Protein AF-A0A316V703-F1 (afdb_monomer)

Secondary structure (DSSP, 8-state):
-PPPPPP-----------PPP-----------------------------HHHHHHHHHHHHHHHHHHHHHHHHHHHHHHHHHHTT--PPPPP----EEEEEETTTTEEEEEE-TTGGGGS-TT-HHHHHHHHHHHHHHHHHHHT-TTHHHHHHHHHHHT-S-EEEEEEEE--TTSPPPEEEEEEE-TT--S-EEEEEEHHHHHHHHHTTTSS--SEEEEEGGGSSTTS--EEEEEEE-TTS-EEEEEEE-SSS-EEEEEEETTS-BSS--S----------SEEEEPPTTS-GGGPEEEEEGGGS-TTGGGSEEEEEE-TTS-EEEEEEESSTTS--EEEEEEESSSS--STT-EEEEEE-SSSS--EEEEEETTEEEEEE-TT-TT-EEEEEE--GGG-EE-SSGGG------EEEEE---TT--SS--SS-S---S-SS--EEEEEEE-TT-SEEEEEEE-SSS--EEEEEEE-SS-EEEEEEEE---TT--GGGS------SS-----S------SSSTT-HHHHTTSSGGGTHHHHHHHHHHHHHHHHTTSS-TT--EEE-STHHHHHHHHHHHHSPTTS-SEEE--S-----TTHHHH-TTHHHHHHHH--TTSHHHHHHHHTT---

Structure (mmCIF, N/CA/C/O backbone):
data_AF-A0A316V703-F1
#
_entry.id   AF-A0A316V703-F1
#
loop_
_atom_site.group_PDB
_atom_site.id
_atom_site.type_symbol
_atom_site.label_atom_id
_atom_site.label_alt_id
_atom_site.label_comp_id
_atom_site.label_asym_id
_atom_site.label_entity_id
_atom_site.label_seq_id
_atom_site.pdbx_PDB_ins_code
_atom_site.Cartn_x
_atom_site.Cartn_y
_atom_site.Cartn_z
_atom_site.occupancy
_atom_site.B_iso_or_equiv
_atom_site.auth_seq_id
_atom_site.auth_comp_id
_atom_site.auth_asym_id
_atom_site.auth_atom_id
_atom_site.pdbx_PDB_model_num
ATOM 1 N N . MET A 1 1 ? -5.553 -34.469 -16.790 1.00 21.80 1 MET A N 1
ATOM 2 C CA . MET A 1 1 ? -6.621 -34.151 -17.762 1.00 21.80 1 MET A CA 1
ATOM 3 C C . MET A 1 1 ? -7.388 -32.957 -17.215 1.00 21.80 1 MET A C 1
ATOM 5 O O . MET A 1 1 ? -7.833 -33.073 -16.081 1.00 21.80 1 MET A O 1
ATOM 9 N N . PRO A 1 2 ? -7.465 -31.803 -17.898 1.00 28.14 2 PRO A N 1
ATOM 10 C CA . PRO A 1 2 ? -8.248 -30.677 -17.404 1.00 28.14 2 PRO A CA 1
ATOM 11 C C . PRO A 1 2 ? -9.664 -30.718 -17.997 1.00 28.14 2 PRO A C 1
ATOM 13 O O . PRO A 1 2 ? -9.834 -30.703 -19.216 1.00 28.14 2 PRO A O 1
ATOM 16 N N . GLU A 1 3 ? -10.670 -30.788 -17.127 1.00 24.16 3 GLU A N 1
ATOM 17 C CA . GLU A 1 3 ? -12.083 -30.670 -17.489 1.00 24.16 3 GLU A CA 1
ATOM 18 C C . GLU A 1 3 ? -12.432 -29.216 -17.837 1.00 24.16 3 GLU A C 1
ATOM 20 O O . GLU A 1 3 ? -12.157 -28.284 -17.078 1.00 24.16 3 GLU A O 1
ATOM 25 N N . ARG A 1 4 ? -13.042 -29.038 -19.014 1.00 23.28 4 ARG A N 1
ATOM 26 C CA . ARG A 1 4 ? -13.714 -27.808 -19.445 1.00 23.28 4 ARG A CA 1
ATOM 27 C C . ARG A 1 4 ? -14.984 -27.622 -18.615 1.00 23.28 4 ARG A C 1
ATOM 29 O O . ARG A 1 4 ? -15.840 -28.501 -18.630 1.00 23.28 4 ARG A O 1
ATOM 36 N N . ILE A 1 5 ? -15.143 -26.468 -17.973 1.00 27.50 5 ILE A N 1
ATOM 37 C CA . ILE A 1 5 ? -16.440 -26.031 -17.444 1.00 27.50 5 ILE A CA 1
ATOM 38 C C . ILE A 1 5 ? -17.064 -25.103 -18.487 1.00 27.50 5 ILE A C 1
ATOM 40 O O . ILE A 1 5 ? -16.419 -24.163 -18.947 1.00 27.50 5 ILE A O 1
ATOM 44 N N . GLY A 1 6 ? -18.265 -25.482 -18.921 1.00 25.12 6 GLY A N 1
ATOM 45 C CA . GLY A 1 6 ? -18.910 -25.038 -20.148 1.00 25.12 6 GLY A CA 1
ATOM 46 C C . GLY A 1 6 ? -19.621 -23.691 -20.088 1.00 25.12 6 GLY A C 1
ATOM 47 O O . GLY A 1 6 ? -19.970 -23.169 -19.030 1.00 25.12 6 GLY A O 1
ATOM 48 N N . ASP A 1 7 ? -19.847 -23.193 -21.298 1.00 25.84 7 ASP A N 1
ATOM 49 C CA . ASP A 1 7 ? -20.647 -22.033 -21.652 1.00 25.84 7 ASP A CA 1
ATOM 50 C C . ASP A 1 7 ? -22.124 -22.206 -21.275 1.00 25.84 7 ASP A C 1
ATOM 52 O O . ASP A 1 7 ? -22.798 -23.110 -21.768 1.00 25.84 7 ASP A O 1
ATOM 56 N N . THR A 1 8 ? -22.661 -21.258 -20.511 1.00 24.05 8 THR A N 1
ATOM 57 C CA . THR A 1 8 ? -24.081 -20.886 -20.576 1.00 24.05 8 THR A CA 1
ATOM 58 C C . THR A 1 8 ? -24.207 -19.381 -20.355 1.00 24.05 8 THR A C 1
ATOM 60 O O . THR A 1 8 ? -24.240 -18.920 -19.216 1.00 24.05 8 THR A O 1
ATOM 63 N N . TYR A 1 9 ? -24.289 -18.613 -21.443 1.00 24.50 9 TYR A N 1
ATOM 64 C CA . TYR A 1 9 ? -24.911 -17.290 -21.427 1.00 24.50 9 TYR A CA 1
ATOM 65 C C . TYR A 1 9 ? -26.032 -17.259 -22.463 1.00 24.50 9 TYR A C 1
ATOM 67 O O . TYR A 1 9 ? -25.844 -17.576 -23.639 1.00 24.50 9 TYR A O 1
ATOM 75 N N . GLU A 1 10 ? -27.222 -16.931 -21.970 1.00 25.94 10 GLU A N 1
ATOM 76 C CA . GLU A 1 10 ? -28.469 -16.844 -22.713 1.00 25.94 10 GLU A CA 1
ATOM 77 C C . GLU A 1 10 ? -28.397 -15.796 -23.828 1.00 25.94 10 GLU A C 1
ATOM 79 O O . GLU A 1 10 ? -27.945 -14.664 -23.649 1.00 25.94 10 GLU A O 1
ATOM 84 N N . LYS A 1 11 ? -28.910 -16.191 -24.996 1.00 26.56 11 LYS A N 1
ATOM 85 C CA . LYS A 1 11 ? -29.219 -15.310 -26.119 1.00 26.56 11 LYS A CA 1
ATOM 86 C C . LYS A 1 11 ? -30.279 -14.292 -25.693 1.00 26.56 11 LYS A C 1
ATOM 88 O O . LYS A 1 11 ? -31.421 -14.676 -25.476 1.00 26.56 11 LYS A O 1
ATOM 93 N N . ASN A 1 12 ? -29.947 -13.005 -25.737 1.00 27.81 12 ASN A N 1
ATOM 94 C CA . ASN A 1 12 ? -30.940 -11.959 -25.967 1.00 27.81 12 ASN A CA 1
ATOM 95 C C . ASN A 1 12 ? -30.658 -11.286 -27.309 1.00 27.81 12 ASN A C 1
ATOM 97 O O . ASN A 1 12 ? -29.601 -10.701 -27.536 1.00 27.81 12 ASN A O 1
ATOM 101 N N . GLY A 1 13 ? -31.607 -11.457 -28.227 1.00 23.47 13 GLY A N 1
ATOM 102 C CA . GLY A 1 13 ? -31.570 -10.890 -29.563 1.00 23.47 13 GLY A CA 1
ATOM 103 C C . GLY A 1 13 ? -32.011 -9.428 -29.607 1.00 23.47 13 GLY A C 1
ATOM 104 O O . GLY A 1 13 ? -32.779 -8.961 -28.773 1.00 23.47 13 GLY A O 1
ATOM 105 N N . GLY A 1 14 ? -31.586 -8.756 -30.679 1.00 23.62 14 GLY A N 1
ATOM 106 C CA . GLY A 1 14 ? -32.320 -7.636 -31.266 1.00 23.62 14 GLY A CA 1
ATOM 107 C C . GLY A 1 14 ? -31.663 -6.262 -31.149 1.00 23.62 14 GLY A C 1
ATOM 108 O O . GLY A 1 14 ? -32.035 -5.470 -30.297 1.00 23.62 14 GLY A O 1
ATOM 109 N N . ARG A 1 15 ? -30.815 -5.901 -32.118 1.00 25.52 15 ARG A N 1
ATOM 110 C CA . ARG A 1 15 ? -31.188 -5.018 -33.245 1.00 25.52 15 ARG A CA 1
ATOM 111 C C . ARG A 1 15 ? -29.968 -4.755 -34.125 1.00 25.52 15 ARG A C 1
ATOM 113 O O . ARG A 1 15 ? -28.976 -4.174 -33.702 1.00 25.52 15 ARG A O 1
ATOM 120 N N . ASN A 1 16 ? -30.105 -5.158 -35.384 1.00 28.80 16 ASN A N 1
ATOM 121 C CA . ASN A 1 16 ? -29.239 -4.765 -36.484 1.00 28.80 16 ASN A CA 1
ATOM 122 C C . ASN A 1 16 ? -29.208 -3.236 -36.606 1.00 28.80 16 ASN A C 1
ATOM 124 O O . ASN A 1 16 ? -30.213 -2.630 -36.971 1.00 28.80 16 ASN A O 1
ATOM 128 N N . SER A 1 17 ? -28.040 -2.631 -36.404 1.00 26.05 17 SER A N 1
ATOM 129 C CA . SER A 1 17 ? -27.685 -1.407 -37.117 1.00 26.05 17 SER A CA 1
ATOM 130 C C . SER A 1 17 ? -26.433 -1.701 -37.936 1.00 26.05 17 SER A C 1
ATOM 132 O O . SER A 1 17 ? -25.353 -1.955 -37.409 1.00 26.05 17 SER A O 1
ATOM 134 N N . ARG A 1 18 ? -26.607 -1.760 -39.260 1.00 25.52 18 ARG A N 1
ATOM 135 C CA . ARG A 1 18 ? -25.498 -1.760 -40.212 1.00 25.52 18 ARG A CA 1
ATOM 136 C C . ARG A 1 18 ? -24.797 -0.411 -40.064 1.00 25.52 18 ARG A C 1
ATOM 138 O O . ARG A 1 18 ? -25.320 0.589 -40.547 1.00 25.52 18 ARG A O 1
ATOM 145 N N . LYS A 1 19 ? -23.642 -0.368 -39.402 1.00 24.00 19 LYS A N 1
ATOM 146 C CA . LYS A 1 19 ? -22.691 0.735 -39.567 1.00 24.00 19 LYS A CA 1
ATOM 147 C C . LYS A 1 19 ? -21.619 0.278 -40.548 1.00 24.00 19 LYS A C 1
ATOM 149 O O . LYS A 1 19 ? -21.040 -0.794 -40.399 1.00 24.00 19 LYS A O 1
ATOM 154 N N . ALA A 1 20 ? -21.478 1.056 -41.614 1.00 21.56 20 ALA A N 1
ATOM 155 C CA . ALA A 1 20 ? -20.582 0.802 -42.723 1.00 21.56 20 ALA A CA 1
ATOM 156 C C . ALA A 1 20 ? -19.126 0.717 -42.247 1.00 21.56 20 ALA A C 1
ATOM 158 O O . ALA A 1 20 ? -18.667 1.539 -41.456 1.00 21.56 20 ALA A O 1
ATOM 159 N N . PHE A 1 21 ? -18.418 -0.285 -42.759 1.00 20.30 21 PHE A N 1
ATOM 160 C CA . PHE A 1 21 ? -16.972 -0.393 -42.674 1.00 20.30 21 PHE A CA 1
ATOM 161 C C . PHE A 1 21 ? -16.340 0.702 -43.538 1.00 20.30 21 PHE A C 1
ATOM 163 O O . PHE A 1 21 ? -16.505 0.693 -44.755 1.00 20.30 21 PHE A O 1
ATOM 170 N N . CYS A 1 22 ? -15.582 1.599 -42.911 1.00 20.02 22 CYS A N 1
ATOM 171 C CA . CYS A 1 22 ? -14.542 2.373 -43.578 1.00 20.02 22 CYS A CA 1
ATOM 172 C C . CYS A 1 22 ? -13.214 2.045 -42.897 1.00 20.02 22 CYS A C 1
ATOM 174 O O . CYS A 1 22 ? -12.953 2.444 -41.766 1.00 20.02 22 CYS A O 1
ATOM 176 N N . SER A 1 23 ? -12.397 1.261 -43.589 1.00 22.41 23 SER A N 1
ATOM 177 C CA . SER A 1 23 ? -11.011 0.981 -43.245 1.00 22.41 23 SER A CA 1
ATOM 178 C C . SER A 1 23 ? -10.130 2.155 -43.669 1.00 22.41 23 SER A C 1
ATOM 180 O O . SER A 1 23 ? -9.847 2.271 -44.857 1.00 22.41 23 SER A O 1
ATOM 182 N N . VAL A 1 24 ? -9.661 2.983 -42.734 1.00 19.97 24 VAL A N 1
ATOM 183 C CA . VAL A 1 24 ? -8.449 3.802 -42.916 1.00 19.97 24 VAL A CA 1
ATOM 184 C C . VAL A 1 24 ? -7.774 3.972 -41.555 1.00 19.97 24 VAL A C 1
ATOM 186 O O . VAL A 1 24 ? -8.357 4.510 -40.619 1.00 19.97 24 VAL A O 1
ATOM 189 N N . ALA A 1 25 ? -6.545 3.475 -41.444 1.00 22.97 25 ALA A N 1
ATOM 190 C CA . ALA A 1 25 ? -5.636 3.786 -40.352 1.00 22.97 25 ALA A CA 1
ATOM 191 C C . ALA A 1 25 ? -5.215 5.263 -40.430 1.00 22.97 25 ALA A C 1
ATOM 193 O O . ALA A 1 25 ? -4.925 5.722 -41.531 1.00 22.97 25 ALA A O 1
ATOM 194 N N . THR A 1 26 ? -5.162 5.978 -39.297 1.00 20.75 26 THR A N 1
ATOM 195 C CA . THR A 1 26 ? -4.124 6.954 -38.866 1.00 20.75 26 THR A CA 1
ATOM 196 C C . THR A 1 26 ? -4.666 7.854 -37.739 1.00 20.75 26 THR A C 1
ATOM 198 O O . THR A 1 26 ? -5.817 8.277 -37.756 1.00 20.75 26 THR A O 1
ATOM 201 N N . PHE A 1 27 ? -3.800 8.120 -36.757 1.00 20.28 27 PHE A N 1
ATOM 202 C CA . PHE A 1 27 ? -3.871 9.145 -35.708 1.00 20.28 27 PHE A CA 1
ATOM 203 C C . PHE A 1 27 ? -4.398 10.519 -36.179 1.00 20.28 27 PHE A C 1
ATOM 205 O O . PHE A 1 27 ? -3.903 11.029 -37.179 1.00 20.28 27 PHE A O 1
ATOM 212 N N . ALA A 1 28 ? -5.259 11.174 -35.383 1.00 20.50 28 ALA A N 1
ATOM 213 C CA . ALA A 1 28 ? -5.086 12.568 -34.927 1.00 20.50 28 ALA A CA 1
ATOM 214 C C . ALA A 1 28 ? -6.257 13.052 -34.044 1.00 20.50 28 ALA A C 1
ATOM 216 O O . ALA A 1 28 ? -7.428 12.900 -34.383 1.00 20.50 28 ALA A O 1
ATOM 217 N N . TYR A 1 29 ? -5.881 13.685 -32.931 1.00 20.64 29 TYR A N 1
ATOM 218 C CA . TYR A 1 29 ? -6.671 14.575 -32.077 1.00 20.64 29 TYR A CA 1
ATOM 219 C C . TYR A 1 29 ? -7.309 15.732 -32.872 1.00 20.64 29 TYR A C 1
ATOM 221 O O . TYR A 1 29 ? -6.654 16.306 -33.742 1.00 20.64 29 TYR A O 1
ATOM 229 N N . ILE A 1 30 ? -8.516 16.163 -32.486 1.00 20.98 30 ILE A N 1
ATOM 230 C CA . ILE A 1 30 ? -9.041 17.499 -32.807 1.00 20.98 30 ILE A CA 1
ATOM 231 C C . ILE A 1 30 ? -9.162 18.300 -31.508 1.00 20.98 30 ILE A C 1
ATOM 233 O O . ILE A 1 30 ? -9.971 17.994 -30.636 1.00 20.98 30 ILE A O 1
ATOM 237 N N . LEU A 1 31 ? -8.320 19.331 -31.425 1.00 20.70 31 LEU A N 1
ATOM 238 C CA . LEU A 1 31 ? -8.471 20.517 -30.588 1.00 20.70 31 LEU A CA 1
ATOM 239 C C . LEU A 1 31 ? -9.746 21.270 -30.993 1.00 20.70 31 LEU A C 1
ATOM 241 O O . LEU A 1 31 ? -9.975 21.495 -32.182 1.00 20.70 31 LEU A O 1
ATOM 245 N N . ALA A 1 32 ? -10.535 21.710 -30.016 1.00 20.39 32 ALA A N 1
ATOM 246 C CA . ALA A 1 32 ? -11.655 22.618 -30.231 1.00 20.39 32 ALA A CA 1
ATOM 247 C C . ALA A 1 32 ? -11.543 23.856 -29.329 1.00 20.39 32 ALA A C 1
ATOM 249 O O . ALA A 1 32 ? -11.367 23.728 -28.119 1.00 20.39 32 ALA A O 1
ATOM 250 N N . GLY A 1 33 ? -11.736 25.025 -29.954 1.00 21.25 33 GLY A N 1
ATOM 251 C CA . GLY A 1 33 ? -12.166 26.286 -29.336 1.00 21.25 33 GLY A CA 1
ATOM 252 C C . GLY A 1 33 ? -11.137 27.421 -29.427 1.00 21.25 33 GLY A C 1
ATOM 253 O O . GLY A 1 33 ? -9.987 27.225 -29.068 1.00 21.25 33 GLY A O 1
ATOM 254 N N . GLU A 1 34 ? -11.435 28.644 -29.873 1.00 22.59 34 GLU A N 1
ATOM 255 C CA . GLU A 1 34 ? -12.660 29.298 -30.359 1.00 22.59 34 GLU A CA 1
ATOM 256 C C . GLU A 1 34 ? -12.257 30.590 -31.107 1.00 22.59 34 GLU A C 1
ATOM 258 O O . GLU A 1 34 ? -11.266 31.222 -30.741 1.00 22.59 34 GLU A O 1
ATOM 263 N N . THR A 1 35 ? -13.055 31.054 -32.081 1.00 21.23 35 THR A N 1
ATOM 264 C CA . THR A 1 35 ? -13.445 32.482 -32.172 1.00 21.23 35 THR A CA 1
ATOM 265 C C . THR A 1 35 ? -14.628 32.727 -33.130 1.00 21.23 35 THR A C 1
ATOM 267 O O . THR A 1 35 ? -14.538 32.519 -34.332 1.00 21.23 35 THR A O 1
ATOM 270 N N . CYS A 1 36 ? -15.719 33.212 -32.526 1.00 19.48 36 CYS A N 1
ATOM 271 C CA . CYS A 1 36 ? -16.678 34.248 -32.951 1.00 19.48 36 CYS A CA 1
ATOM 272 C C . CYS A 1 36 ? -17.469 34.195 -34.287 1.00 19.48 36 CYS A C 1
ATOM 274 O O . CYS A 1 36 ? -16.958 34.453 -35.370 1.00 19.48 36 CYS A O 1
ATOM 276 N N . PHE A 1 37 ? -18.789 34.020 -34.116 1.00 21.83 37 PHE A N 1
ATOM 277 C CA . PHE A 1 37 ? -19.938 34.685 -34.763 1.00 21.83 37 PHE A CA 1
ATOM 278 C C . PHE A 1 37 ? -19.720 35.565 -36.014 1.00 21.83 37 PHE A C 1
ATOM 280 O O . PHE A 1 37 ? -19.249 36.691 -35.897 1.00 21.83 37 PHE A O 1
ATOM 287 N N . ILE A 1 38 ? -20.335 35.160 -37.138 1.00 21.27 38 ILE A N 1
ATOM 288 C CA . ILE A 1 38 ? -21.150 36.051 -37.990 1.00 21.27 38 ILE A CA 1
ATOM 289 C C . ILE A 1 38 ? -22.428 35.301 -38.397 1.00 21.27 38 ILE A C 1
ATOM 291 O O . ILE A 1 38 ? -22.400 34.237 -39.010 1.00 21.27 38 ILE A O 1
ATOM 295 N N . THR A 1 39 ? -23.565 35.876 -38.023 1.00 27.34 39 THR A N 1
ATOM 296 C CA . THR A 1 39 ? -24.914 35.525 -38.469 1.00 27.34 39 THR A CA 1
ATOM 297 C C . THR A 1 39 ? -25.108 35.814 -39.955 1.00 27.34 39 THR A C 1
ATOM 299 O O . THR A 1 39 ? -25.062 36.979 -40.344 1.00 27.34 39 THR A O 1
ATOM 302 N N . THR A 1 40 ? -25.496 34.808 -40.743 1.00 22.72 40 THR A N 1
ATOM 303 C CA . THR A 1 40 ? -26.222 35.042 -42.002 1.00 22.72 40 THR A CA 1
ATOM 304 C C . THR A 1 40 ? -27.294 33.972 -42.188 1.00 22.72 40 THR A C 1
ATOM 306 O O . THR A 1 40 ? -27.007 32.811 -42.468 1.00 22.72 40 THR A O 1
ATOM 309 N N . 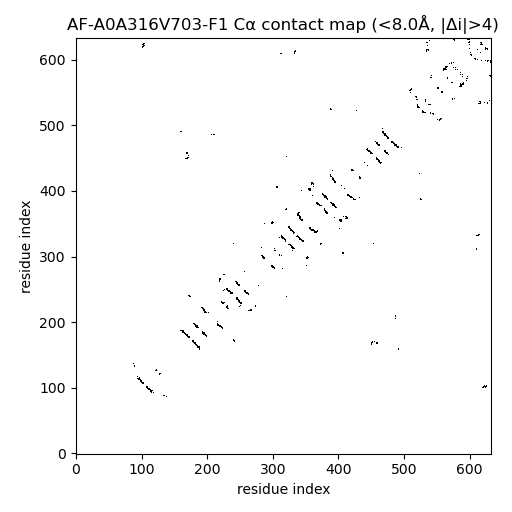ARG A 1 41 ? -28.565 34.368 -42.034 1.00 29.59 41 ARG A N 1
ATOM 310 C CA . ARG A 1 41 ? -29.692 33.651 -42.641 1.00 29.59 41 ARG A CA 1
ATOM 311 C C . ARG A 1 41 ? -29.484 33.684 -44.156 1.00 29.59 41 ARG A C 1
ATOM 313 O O . ARG A 1 41 ? -29.500 34.767 -44.730 1.00 29.59 41 ARG A O 1
ATOM 320 N N . ALA A 1 42 ? -29.339 32.530 -44.795 1.00 23.67 42 ALA A N 1
ATOM 321 C CA . ALA A 1 42 ? -29.425 32.421 -46.245 1.00 23.67 42 ALA A CA 1
ATOM 322 C C . ALA A 1 42 ? -30.296 31.218 -46.616 1.00 23.67 42 ALA A C 1
ATOM 324 O O . ALA A 1 42 ? -29.907 30.060 -46.504 1.00 23.67 42 ALA A O 1
ATOM 325 N N . THR A 1 43 ? -31.529 31.564 -46.976 1.00 23.80 43 THR A N 1
ATOM 326 C CA . THR A 1 43 ? -32.418 30.925 -47.943 1.00 23.80 43 THR A CA 1
ATOM 327 C C . THR A 1 43 ? -31.763 29.825 -48.777 1.00 23.80 43 THR A C 1
ATOM 329 O O . THR A 1 43 ? -30.774 30.060 -49.468 1.00 23.80 43 THR A O 1
ATOM 332 N N . ILE A 1 44 ? -32.386 28.645 -48.773 1.00 25.05 44 ILE A N 1
ATOM 333 C CA . ILE A 1 44 ? -32.159 27.588 -49.759 1.00 25.05 44 ILE A CA 1
ATOM 334 C C . ILE A 1 44 ? -32.471 28.178 -51.141 1.00 25.05 44 ILE A C 1
ATOM 336 O O . ILE A 1 44 ? -33.631 28.284 -51.535 1.00 25.05 44 ILE A O 1
ATOM 340 N N . ILE A 1 45 ? -31.432 28.594 -51.863 1.00 23.36 45 ILE A N 1
ATOM 341 C CA . ILE A 1 45 ? -31.484 28.779 -53.309 1.00 23.36 45 ILE A CA 1
ATOM 342 C C . ILE A 1 45 ? -30.941 27.487 -53.905 1.00 23.36 45 ILE A C 1
ATOM 344 O O . ILE A 1 45 ? -29.770 27.144 -53.758 1.00 23.36 45 ILE A O 1
ATOM 348 N N . SER A 1 46 ? -31.841 26.754 -54.549 1.00 32.78 46 SER A N 1
ATOM 349 C CA . SER A 1 46 ? -31.536 25.596 -55.373 1.00 32.78 46 SER A CA 1
ATOM 350 C C . SER A 1 46 ? -30.638 26.028 -56.536 1.00 32.78 46 SER A C 1
ATOM 352 O O . SER A 1 46 ? -31.129 26.555 -57.531 1.00 32.78 46 SER A O 1
ATOM 354 N N . MET A 1 47 ? -29.329 25.802 -56.422 1.00 27.23 47 MET A N 1
ATOM 355 C CA . MET A 1 47 ? -28.422 25.788 -57.568 1.00 27.23 47 MET A CA 1
ATOM 356 C C . MET A 1 47 ? -27.961 24.349 -57.786 1.00 27.23 47 MET A C 1
ATOM 358 O O . MET A 1 47 ? -27.267 23.767 -56.956 1.00 27.23 47 MET A O 1
ATOM 362 N N . HIS A 1 48 ? -28.396 23.773 -58.908 1.00 38.91 48 HIS A N 1
ATOM 363 C CA . HIS A 1 48 ? -27.811 22.568 -59.484 1.00 38.91 48 HIS A CA 1
ATOM 364 C C . HIS A 1 48 ? -26.329 22.844 -59.768 1.00 38.91 48 HIS A C 1
ATOM 366 O O . HIS A 1 48 ? -25.998 23.517 -60.741 1.00 38.91 48 HIS A O 1
ATOM 372 N N . LEU A 1 49 ? -25.444 22.339 -58.914 1.00 38.16 49 LEU A N 1
ATOM 373 C CA . LEU A 1 49 ? -24.035 22.158 -59.243 1.00 38.16 49 LEU A CA 1
ATOM 374 C C . LEU A 1 49 ? -23.841 20.693 -59.623 1.00 38.16 49 LEU A C 1
ATOM 376 O O . LEU A 1 49 ? -24.292 19.796 -58.909 1.00 38.16 49 LEU A O 1
ATOM 380 N N . GLU A 1 50 ? -23.221 20.459 -60.779 1.00 40.28 50 GLU A N 1
ATOM 381 C CA . GLU A 1 50 ? -23.036 19.114 -61.314 1.00 40.28 50 GLU A CA 1
ATOM 382 C C . GLU A 1 50 ? -22.248 18.224 -60.328 1.00 40.28 50 GLU A C 1
ATOM 384 O O . GLU A 1 50 ? -21.214 18.659 -59.804 1.00 40.28 50 GLU A O 1
ATOM 389 N N . PRO A 1 51 ? -22.676 16.964 -60.101 1.00 43.47 51 PRO A N 1
ATOM 390 C CA . PRO A 1 51 ? -22.060 16.046 -59.134 1.00 43.47 51 PRO A CA 1
ATOM 391 C C . PRO A 1 51 ? -20.543 15.868 -59.314 1.00 43.47 51 PRO A C 1
ATOM 393 O O . PRO A 1 51 ? -19.821 15.600 -58.353 1.00 43.47 51 PRO A O 1
ATOM 396 N N . ASN A 1 52 ? -20.053 16.056 -60.541 1.00 42.00 52 ASN A N 1
ATOM 397 C CA . ASN A 1 52 ? -18.651 15.884 -60.906 1.00 42.00 52 ASN A CA 1
ATOM 398 C C . ASN A 1 52 ? -17.731 16.960 -60.301 1.00 42.00 52 ASN A C 1
ATOM 400 O O . ASN A 1 52 ? -16.586 16.657 -59.973 1.00 42.00 52 ASN A O 1
ATOM 404 N N . ILE A 1 53 ? -18.217 18.188 -60.084 1.00 43.69 53 ILE A N 1
ATOM 405 C CA . ILE A 1 53 ? -17.397 19.285 -59.537 1.00 43.69 53 ILE A CA 1
ATOM 406 C C . ILE A 1 53 ? -17.200 19.113 -58.023 1.00 43.69 53 ILE A C 1
ATOM 408 O O . ILE A 1 53 ? -16.088 19.278 -57.519 1.00 43.69 53 ILE A O 1
ATOM 412 N N . ILE A 1 54 ? -18.247 18.687 -57.308 1.00 43.44 54 ILE A N 1
ATOM 413 C CA . ILE A 1 54 ? -18.192 18.419 -55.861 1.00 43.44 54 ILE A CA 1
ATOM 414 C C . ILE A 1 54 ? -17.298 17.205 -55.574 1.00 43.44 54 ILE A C 1
ATOM 416 O O . ILE A 1 54 ? -16.466 17.259 -54.669 1.00 43.44 54 ILE A O 1
ATOM 420 N N . ALA A 1 55 ? -17.405 16.137 -56.372 1.00 40.03 55 ALA A N 1
ATOM 421 C CA . ALA A 1 55 ? -16.548 14.959 -56.239 1.00 40.03 55 ALA A CA 1
ATOM 422 C C . ALA A 1 55 ? -15.063 15.286 -56.488 1.00 40.03 55 ALA A C 1
ATOM 424 O O . ALA A 1 55 ? -14.195 14.799 -55.764 1.00 40.03 55 ALA A O 1
ATOM 425 N N . MET A 1 56 ? -14.767 16.152 -57.463 1.00 37.91 56 MET A N 1
ATOM 426 C CA . MET A 1 56 ? -13.399 16.548 -57.802 1.00 37.91 56 MET A CA 1
ATOM 427 C C . MET A 1 56 ? -12.770 17.467 -56.739 1.00 37.91 56 MET A C 1
ATOM 429 O O . MET A 1 56 ? -11.601 17.291 -56.399 1.00 37.91 56 MET A O 1
ATOM 433 N N . GLN A 1 57 ? -13.541 18.386 -56.144 1.00 38.31 57 GLN A N 1
ATOM 434 C CA . GLN A 1 57 ? -13.088 19.187 -54.996 1.00 38.31 57 GLN A CA 1
ATOM 435 C C . GLN A 1 57 ? -12.879 18.336 -53.734 1.00 38.31 57 GLN A C 1
ATOM 437 O O . GLN A 1 57 ? -11.881 18.523 -53.033 1.00 38.31 57 GLN A O 1
ATOM 442 N N . LEU A 1 58 ? -13.752 17.357 -53.466 1.00 39.50 58 LEU A N 1
ATOM 443 C CA . LEU A 1 58 ? -13.556 16.421 -52.355 1.00 39.50 58 LEU A CA 1
ATOM 444 C C . LEU A 1 58 ? -12.290 15.572 -52.555 1.00 39.50 58 LEU A C 1
ATOM 446 O O . LEU A 1 58 ? -11.496 15.435 -51.630 1.00 39.50 58 LEU A O 1
ATOM 450 N N . LEU A 1 59 ? -12.046 15.061 -53.768 1.00 40.84 59 LEU A N 1
ATOM 451 C CA . LEU A 1 59 ? -10.825 14.308 -54.071 1.00 40.84 59 LEU A CA 1
ATOM 452 C C . LEU A 1 59 ? -9.561 15.159 -53.905 1.00 40.84 59 LEU A C 1
ATOM 454 O O . LEU A 1 59 ? -8.606 14.704 -53.285 1.00 40.84 59 LEU A O 1
ATOM 458 N N . LEU A 1 60 ? -9.558 16.399 -54.401 1.00 40.34 60 LEU A N 1
ATOM 459 C CA . LEU A 1 60 ? -8.404 17.297 -54.278 1.00 40.34 60 LEU A CA 1
ATOM 460 C C . LEU A 1 60 ? -8.101 17.654 -52.817 1.00 40.34 60 LEU A C 1
ATOM 462 O O . LEU A 1 60 ? -6.936 17.656 -52.421 1.00 40.34 60 LEU A O 1
ATOM 466 N N . THR A 1 61 ? -9.129 17.895 -51.998 1.00 42.47 61 THR A N 1
ATOM 467 C CA . THR A 1 61 ? -8.947 18.159 -50.559 1.00 42.47 61 THR A CA 1
ATOM 468 C C . THR A 1 61 ? -8.458 16.928 -49.796 1.00 42.47 61 THR A C 1
ATOM 470 O O . THR A 1 61 ? -7.527 17.050 -49.003 1.00 42.47 61 THR A O 1
ATOM 473 N N . VAL A 1 62 ? -8.990 15.735 -50.079 1.00 44.78 62 VAL A N 1
ATOM 474 C CA . VAL A 1 62 ? -8.537 14.477 -49.457 1.00 44.78 62 VAL A CA 1
ATOM 475 C C . VAL A 1 62 ? -7.109 14.127 -49.885 1.00 44.78 62 VAL A C 1
ATOM 477 O O . VAL A 1 62 ? -6.298 13.743 -49.044 1.00 44.78 62 VAL A O 1
ATOM 480 N N . SER A 1 63 ? -6.753 14.318 -51.158 1.00 43.16 63 SER A N 1
ATOM 481 C CA . SER A 1 63 ? -5.389 14.104 -51.656 1.00 43.16 63 SER A CA 1
ATOM 482 C C . SER A 1 63 ? -4.387 15.106 -51.082 1.00 43.16 63 SER A C 1
ATOM 484 O O . SER A 1 63 ? -3.284 14.705 -50.717 1.00 43.16 63 SER A O 1
ATOM 486 N N . ALA A 1 64 ? -4.755 16.384 -50.946 1.00 43.44 64 ALA A N 1
ATOM 487 C CA . ALA A 1 64 ? -3.912 17.382 -50.290 1.00 43.44 64 ALA A CA 1
ATOM 488 C C . ALA A 1 64 ? -3.715 17.057 -48.799 1.00 43.44 64 ALA A C 1
ATOM 490 O O . ALA A 1 64 ? -2.596 17.135 -48.295 1.00 43.44 64 ALA A O 1
ATOM 491 N N . PHE A 1 65 ? -4.771 16.611 -48.112 1.00 43.19 65 PHE A N 1
ATOM 492 C CA . PHE A 1 65 ? -4.700 16.211 -46.707 1.00 43.19 65 PHE A CA 1
ATOM 493 C C . PHE A 1 65 ? -3.832 14.959 -46.510 1.00 43.19 65 PHE A C 1
ATOM 495 O O . PHE A 1 65 ? -2.981 14.941 -45.626 1.00 43.19 65 PHE A O 1
ATOM 502 N N . LEU A 1 66 ? -3.964 13.949 -47.379 1.00 42.00 66 LEU A N 1
ATOM 503 C CA . LEU A 1 66 ? -3.114 12.750 -47.389 1.00 42.00 66 LEU A CA 1
ATOM 504 C C . LEU A 1 66 ? -1.650 13.073 -47.710 1.00 42.00 66 LEU A C 1
ATOM 506 O O . LEU A 1 66 ? -0.755 12.498 -47.095 1.00 42.00 66 LEU A O 1
ATOM 510 N N . MET A 1 67 ? -1.381 14.014 -48.620 1.00 41.81 67 MET A N 1
ATOM 511 C CA . MET A 1 67 ? -0.015 14.467 -48.904 1.00 41.81 67 MET A CA 1
ATOM 512 C C . MET A 1 67 ? 0.607 15.187 -47.701 1.00 41.81 67 MET A C 1
ATOM 514 O O . MET A 1 67 ? 1.741 14.883 -47.343 1.00 41.81 67 MET A O 1
ATOM 518 N N . VAL A 1 68 ? -0.138 16.052 -47.008 1.00 47.59 68 VAL A N 1
ATOM 519 C CA . VAL A 1 68 ? 0.333 16.726 -45.784 1.00 47.59 68 VAL A CA 1
ATOM 520 C C . VAL A 1 68 ? 0.523 15.734 -44.625 1.00 47.59 68 VAL A C 1
ATOM 522 O O . VAL A 1 68 ? 1.513 15.821 -43.894 1.00 47.59 68 VAL A O 1
ATOM 525 N N . LEU A 1 69 ? -0.358 14.736 -44.482 1.00 40.62 69 LEU A N 1
ATOM 526 C CA . LEU A 1 69 ? -0.191 13.652 -43.507 1.00 40.62 69 LEU A CA 1
ATOM 527 C C . LEU A 1 69 ? 1.050 12.805 -43.825 1.00 40.62 69 LEU A C 1
ATOM 529 O O . LEU A 1 69 ? 1.883 12.568 -42.961 1.00 40.62 69 LEU A O 1
ATOM 533 N N . SER A 1 70 ? 1.221 12.393 -45.081 1.00 45.34 70 SER A N 1
ATOM 534 C CA . SER A 1 70 ? 2.360 11.563 -45.492 1.00 45.34 70 SER A CA 1
ATOM 535 C C . SER A 1 70 ? 3.696 12.305 -45.362 1.00 45.34 70 SER A C 1
ATOM 537 O O . SER A 1 70 ? 4.668 11.730 -44.878 1.00 45.34 70 SER A O 1
ATOM 539 N N . ALA A 1 71 ? 3.732 13.602 -45.685 1.00 45.47 71 ALA A N 1
ATOM 540 C CA . ALA A 1 71 ? 4.902 14.450 -45.490 1.00 45.47 71 ALA A CA 1
ATOM 541 C C . ALA A 1 71 ? 5.216 14.669 -44.002 1.00 45.47 71 ALA A C 1
ATOM 543 O O . ALA A 1 71 ? 6.379 14.617 -43.613 1.00 45.47 71 ALA A O 1
ATOM 544 N N . SER A 1 72 ? 4.207 14.873 -43.148 1.00 50.25 72 SER A N 1
ATOM 545 C CA . SER A 1 72 ? 4.425 15.044 -41.704 1.00 50.25 72 SER A CA 1
ATOM 546 C C . SER A 1 72 ? 4.895 13.756 -41.014 1.00 50.25 72 SER A C 1
ATOM 548 O O . SER A 1 72 ? 5.778 13.828 -40.154 1.00 50.25 72 SER A O 1
ATOM 550 N N . VAL A 1 73 ? 4.395 12.589 -41.441 1.00 49.88 73 VAL A N 1
ATOM 551 C CA . VAL A 1 73 ? 4.840 11.262 -40.975 1.00 49.88 73 VAL A CA 1
ATOM 552 C C . VAL A 1 73 ? 6.253 10.941 -41.471 1.00 49.88 73 VAL A C 1
ATOM 554 O O . VAL A 1 73 ? 7.112 10.595 -40.665 1.00 49.88 73 VAL A O 1
ATOM 557 N N . ALA A 1 74 ? 6.557 11.156 -42.754 1.00 45.28 74 ALA A N 1
ATOM 558 C CA . ALA A 1 74 ? 7.901 10.935 -43.298 1.00 45.28 74 ALA A CA 1
ATOM 559 C C . ALA A 1 74 ? 8.948 11.855 -42.647 1.00 45.28 74 ALA A C 1
ATOM 561 O O . ALA A 1 74 ? 10.051 11.423 -42.307 1.00 45.28 74 ALA A O 1
ATOM 562 N N . ASN A 1 75 ? 8.589 13.118 -42.394 1.00 52.44 75 ASN A N 1
ATOM 563 C CA . ASN A 1 75 ? 9.457 14.046 -41.677 1.00 52.44 75 ASN A CA 1
ATOM 564 C C . ASN A 1 75 ? 9.608 13.638 -40.195 1.00 52.44 75 ASN A C 1
ATOM 566 O O . ASN A 1 75 ? 10.625 13.950 -39.582 1.00 52.44 75 ASN A O 1
ATOM 570 N N . ALA A 1 76 ? 8.627 12.936 -39.601 1.00 50.66 76 ALA A N 1
ATOM 571 C CA . ALA A 1 76 ? 8.705 12.336 -38.257 1.00 50.66 76 ALA A CA 1
ATOM 572 C C . ALA A 1 76 ? 9.682 11.187 -38.154 1.00 50.66 76 ALA A C 1
ATOM 574 O O . ALA A 1 76 ? 10.568 11.221 -37.302 1.00 50.66 76 ALA A O 1
ATOM 575 N N . GLU A 1 77 ? 9.573 10.237 -39.068 1.00 48.91 77 GLU A N 1
ATOM 576 C CA . GLU A 1 77 ? 10.473 9.095 -39.124 1.00 48.91 77 GLU A CA 1
ATOM 577 C C . GLU A 1 77 ? 11.916 9.527 -39.417 1.00 48.91 77 GLU A C 1
ATOM 579 O O . GLU A 1 77 ? 12.857 8.967 -38.854 1.00 48.91 77 GLU A O 1
ATOM 584 N N . ALA A 1 78 ? 12.109 10.558 -40.249 1.00 49.75 78 ALA A N 1
ATOM 585 C CA . ALA A 1 78 ? 13.428 11.115 -40.543 1.00 49.75 78 ALA A CA 1
ATOM 586 C C . ALA A 1 78 ? 14.075 11.791 -39.319 1.00 49.75 78 ALA A C 1
ATOM 588 O O . ALA A 1 78 ? 15.265 11.595 -39.068 1.00 49.75 78 ALA A O 1
ATOM 589 N N . GLN A 1 79 ? 13.306 12.544 -38.524 1.00 50.69 79 GLN A N 1
ATOM 590 C CA . GLN A 1 79 ? 13.825 13.208 -37.325 1.00 50.69 79 GLN A CA 1
ATOM 591 C C . GLN A 1 79 ? 14.037 12.230 -36.161 1.00 50.69 79 GLN A C 1
ATOM 593 O O . GLN A 1 79 ? 15.031 12.351 -35.453 1.00 50.69 79 GLN A O 1
ATOM 598 N N . GLU A 1 80 ? 13.177 11.221 -35.990 1.00 52.09 80 GLU A N 1
ATOM 599 C CA . GLU A 1 80 ? 13.394 10.147 -35.010 1.00 52.09 80 GLU A CA 1
ATOM 600 C C . GLU A 1 80 ? 14.656 9.334 -35.344 1.00 52.09 80 GLU A C 1
ATOM 602 O O . GLU A 1 80 ? 15.477 9.065 -34.462 1.00 52.09 80 GLU A O 1
ATOM 607 N N . LYS A 1 81 ? 14.867 9.004 -36.629 1.00 51.41 81 LYS A N 1
ATOM 608 C CA . LYS A 1 81 ? 16.111 8.377 -37.102 1.00 51.41 81 LYS A CA 1
ATOM 609 C C . LYS A 1 81 ? 17.332 9.270 -36.875 1.00 51.41 81 LYS A C 1
ATOM 611 O O . LYS A 1 81 ? 18.369 8.749 -36.480 1.00 51.41 81 LYS A O 1
ATOM 616 N N . ALA A 1 82 ? 17.220 10.586 -37.067 1.00 50.78 82 ALA A N 1
ATOM 617 C CA . ALA A 1 82 ? 18.312 11.530 -36.818 1.00 50.78 82 ALA A CA 1
ATOM 618 C C . ALA A 1 82 ? 18.659 11.669 -35.321 1.00 50.78 82 ALA A C 1
ATOM 620 O O . ALA A 1 82 ? 19.837 11.726 -34.976 1.00 50.78 82 ALA A O 1
ATOM 621 N N . VAL A 1 83 ? 17.663 11.656 -34.426 1.00 54.50 83 VAL A N 1
ATOM 622 C CA . VAL A 1 83 ? 17.877 11.690 -32.965 1.00 54.50 83 VAL A CA 1
ATOM 623 C C . VAL A 1 83 ? 18.492 10.375 -32.468 1.00 54.50 83 VAL A C 1
ATOM 625 O O . VAL A 1 83 ? 19.464 10.402 -31.715 1.00 54.50 83 VAL A O 1
ATOM 628 N N . LYS A 1 84 ? 18.003 9.215 -32.935 1.00 52.62 84 LYS A N 1
ATOM 629 C CA . LYS A 1 84 ? 18.579 7.898 -32.595 1.00 52.62 84 LYS A CA 1
ATOM 630 C C . LYS A 1 84 ? 20.001 7.708 -33.134 1.00 52.62 84 LYS A C 1
ATOM 632 O O . LYS A 1 84 ? 20.814 7.077 -32.468 1.00 52.62 84 LYS A O 1
ATOM 637 N N . ALA A 1 85 ? 20.318 8.270 -34.301 1.00 54.25 85 ALA A N 1
ATOM 638 C CA . ALA A 1 85 ? 21.653 8.201 -34.897 1.00 54.25 85 ALA A CA 1
ATOM 639 C C . ALA A 1 85 ? 22.693 9.130 -34.229 1.00 54.25 85 ALA A C 1
ATOM 641 O O . ALA A 1 85 ? 23.878 9.005 -34.531 1.00 54.25 85 ALA A O 1
ATOM 642 N N . GLY A 1 86 ? 22.277 10.041 -33.333 1.00 59.34 86 GLY A N 1
ATOM 643 C CA . GLY A 1 86 ? 23.140 11.055 -32.706 1.00 59.34 86 GLY A CA 1
ATOM 644 C C . GLY A 1 86 ? 23.329 10.947 -31.186 1.00 59.34 86 GLY A C 1
ATOM 645 O O . GLY A 1 86 ? 24.055 11.758 -30.611 1.00 59.34 86 GLY A O 1
ATOM 646 N N . LEU A 1 87 ? 22.704 9.978 -30.508 1.00 72.69 87 LEU A N 1
ATOM 647 C CA . LEU A 1 87 ? 22.842 9.815 -29.055 1.00 72.69 87 LEU A CA 1
ATOM 648 C C . LEU A 1 87 ? 24.228 9.273 -28.696 1.00 72.69 87 LEU A C 1
ATOM 650 O O . LEU A 1 87 ? 24.552 8.117 -28.963 1.00 72.69 87 LEU A O 1
ATOM 654 N N . THR A 1 88 ? 25.041 10.105 -28.049 1.00 82.00 88 THR A N 1
ATOM 655 C CA . THR A 1 88 ? 26.335 9.690 -27.500 1.00 82.00 88 THR A CA 1
ATOM 656 C C . THR A 1 88 ? 26.203 9.496 -25.997 1.00 82.00 88 THR A C 1
ATOM 658 O O . THR A 1 88 ? 26.008 10.460 -25.259 1.00 82.00 88 THR A O 1
ATOM 661 N N . TYR A 1 89 ? 26.322 8.251 -25.534 1.00 89.12 89 TYR A N 1
ATOM 662 C CA . TYR A 1 89 ? 26.313 7.960 -24.104 1.00 89.12 89 TYR A CA 1
ATOM 663 C C . TYR A 1 89 ? 27.654 8.344 -23.448 1.00 89.12 89 TYR A C 1
ATOM 665 O O . TYR A 1 89 ? 28.717 8.028 -23.994 1.00 89.12 89 TYR A O 1
ATOM 673 N N . PRO A 1 90 ? 27.629 8.986 -22.266 1.00 90.69 90 PRO A N 1
ATOM 674 C CA . PRO A 1 90 ? 28.814 9.264 -21.471 1.00 90.69 90 PRO A CA 1
ATOM 675 C C . PRO A 1 90 ? 29.567 7.976 -21.145 1.00 90.69 90 PRO A C 1
ATOM 677 O O . PRO A 1 90 ? 28.968 6.932 -20.874 1.00 90.69 90 PRO A O 1
ATOM 680 N N . LYS A 1 91 ? 30.899 8.047 -21.129 1.00 91.00 91 LYS A N 1
ATOM 681 C CA . LYS A 1 91 ? 31.712 6.931 -20.638 1.00 91.00 91 LYS A CA 1
ATOM 682 C C . LYS A 1 91 ? 31.455 6.754 -19.146 1.00 91.00 91 LYS A C 1
ATOM 684 O O . LYS A 1 91 ? 31.608 7.697 -18.378 1.00 91.00 91 LYS A O 1
ATOM 689 N N . VAL A 1 92 ? 31.125 5.534 -18.737 1.00 93.50 92 VAL A N 1
ATOM 690 C CA . VAL A 1 92 ? 30.873 5.205 -17.331 1.00 93.50 92 VAL A CA 1
ATOM 691 C C . VAL A 1 92 ? 32.084 4.483 -16.753 1.00 93.50 92 VAL A C 1
ATOM 693 O O . VAL A 1 92 ? 32.573 3.510 -17.334 1.00 93.50 92 VAL A O 1
ATOM 696 N N . HIS A 1 93 ? 32.571 4.968 -15.611 1.00 90.62 93 HIS A N 1
ATOM 697 C CA . HIS A 1 93 ? 33.650 4.336 -14.858 1.00 90.62 93 HIS A CA 1
ATOM 698 C C . HIS A 1 93 ? 33.277 2.899 -14.456 1.00 90.62 93 HIS A C 1
ATOM 700 O O . HIS A 1 93 ? 32.126 2.614 -14.120 1.00 90.62 93 HIS A O 1
ATOM 706 N N . ARG A 1 94 ? 34.258 1.991 -14.497 1.00 95.19 94 ARG A N 1
ATOM 707 C CA . ARG A 1 94 ? 34.105 0.584 -14.114 1.00 95.19 94 ARG A CA 1
ATOM 708 C C . ARG A 1 94 ? 35.164 0.214 -13.083 1.00 95.19 94 ARG A C 1
ATOM 710 O O . ARG A 1 94 ? 36.327 0.582 -13.249 1.00 95.19 94 ARG A O 1
ATOM 717 N N . VAL A 1 95 ? 34.765 -0.545 -12.068 1.00 95.44 95 VAL A N 1
ATOM 718 C CA . VAL A 1 95 ? 35.642 -1.076 -11.015 1.00 95.44 95 VAL A CA 1
ATOM 719 C C . VAL A 1 95 ? 35.767 -2.595 -11.106 1.00 95.44 95 VAL A C 1
ATOM 721 O O . VAL A 1 95 ? 34.948 -3.268 -11.726 1.00 95.44 95 VAL A O 1
ATOM 724 N N . THR A 1 96 ? 36.781 -3.157 -10.452 1.00 95.75 96 THR A N 1
ATOM 725 C CA . THR A 1 96 ? 36.912 -4.610 -10.289 1.00 95.75 96 THR A CA 1
ATOM 726 C C . THR A 1 96 ? 36.285 -5.027 -8.964 1.00 95.75 96 THR A C 1
ATOM 728 O O . THR A 1 96 ? 36.961 -5.096 -7.939 1.00 95.75 96 THR A O 1
ATOM 731 N N . LYS A 1 97 ? 34.983 -5.309 -8.977 1.00 94.31 97 LYS A N 1
ATOM 732 C CA . LYS A 1 97 ? 34.272 -5.948 -7.864 1.00 94.31 97 LYS A CA 1
ATOM 733 C C . LYS A 1 97 ? 33.746 -7.297 -8.332 1.00 94.31 97 LYS A C 1
ATOM 735 O O . LYS A 1 97 ? 33.175 -7.405 -9.415 1.00 94.31 97 LYS A O 1
ATOM 740 N N . MET A 1 98 ? 33.968 -8.320 -7.514 1.00 94.06 98 MET A N 1
ATOM 741 C CA . MET A 1 98 ? 33.492 -9.676 -7.757 1.00 94.06 98 MET A CA 1
ATOM 742 C C . MET A 1 98 ? 32.683 -10.155 -6.559 1.00 94.06 98 MET A C 1
ATOM 744 O O . MET A 1 98 ? 33.053 -9.904 -5.411 1.00 94.06 98 MET A O 1
ATOM 748 N N . TRP A 1 99 ? 31.622 -10.892 -6.846 1.00 91.31 99 TRP A N 1
ATOM 749 C CA . TRP A 1 99 ? 30.805 -11.607 -5.878 1.00 91.31 99 TRP A CA 1
ATOM 750 C C . TRP A 1 99 ? 30.900 -13.107 -6.150 1.00 91.31 99 TRP A C 1
ATOM 752 O O . TRP A 1 99 ? 31.160 -13.511 -7.283 1.00 91.31 99 TRP A O 1
ATOM 762 N N . SER A 1 100 ? 30.716 -13.936 -5.123 1.00 94.06 100 SER A N 1
ATOM 763 C CA . SER A 1 100 ? 30.770 -15.396 -5.234 1.00 94.06 100 SER A CA 1
ATOM 764 C C . SER A 1 100 ? 29.559 -16.002 -4.544 1.00 94.06 100 SER A C 1
ATOM 766 O O . SER A 1 100 ? 29.358 -15.774 -3.354 1.00 94.06 100 SER A O 1
ATOM 768 N N . TYR A 1 101 ? 28.806 -16.820 -5.273 1.00 93.19 101 TYR A N 1
ATOM 769 C CA . TYR A 1 101 ? 27.605 -17.487 -4.777 1.00 93.19 101 TYR A CA 1
ATOM 770 C C . TYR A 1 101 ? 27.685 -18.986 -5.037 1.00 93.19 101 TYR A C 1
ATOM 772 O O . TYR A 1 101 ? 28.302 -19.423 -6.009 1.00 93.19 101 TYR A O 1
ATOM 780 N N . ARG A 1 102 ? 27.044 -19.783 -4.182 1.00 95.06 102 ARG A N 1
ATOM 781 C CA . ARG A 1 102 ? 26.884 -21.221 -4.428 1.00 95.06 102 ARG A CA 1
ATOM 782 C C . ARG A 1 102 ? 25.800 -21.425 -5.483 1.00 95.06 102 ARG A C 1
ATOM 784 O O . ARG A 1 102 ? 24.774 -20.764 -5.426 1.00 95.06 102 ARG A O 1
ATOM 791 N N . SER A 1 103 ? 26.013 -22.354 -6.406 1.00 95.81 103 SER A N 1
ATOM 792 C CA . SER A 1 103 ? 25.062 -22.718 -7.460 1.00 95.81 103 SER A CA 1
ATOM 793 C C . SER A 1 103 ? 24.801 -24.218 -7.430 1.00 95.81 103 SER A C 1
ATOM 795 O O . SER A 1 103 ? 25.741 -25.023 -7.425 1.00 95.81 103 SER A O 1
ATOM 797 N N . ALA A 1 104 ? 23.523 -24.595 -7.435 1.00 95.69 104 ALA A N 1
ATOM 798 C CA . ALA A 1 104 ? 23.108 -25.989 -7.535 1.00 95.69 104 ALA A CA 1
ATOM 799 C C . ALA A 1 104 ? 23.427 -26.546 -8.933 1.00 95.69 104 ALA A C 1
ATOM 801 O O . ALA A 1 104 ? 23.958 -27.650 -9.062 1.00 95.69 104 ALA A O 1
ATOM 802 N N . LYS A 1 105 ? 23.179 -25.753 -9.985 1.00 94.38 105 LYS A N 1
ATOM 803 C CA . LYS A 1 105 ? 23.451 -26.090 -11.391 1.00 94.38 105 LYS A CA 1
ATOM 804 C C . LYS A 1 105 ? 24.939 -26.298 -11.658 1.00 94.38 105 LYS A C 1
ATOM 806 O O . LYS A 1 105 ? 25.303 -27.260 -12.330 1.00 94.38 105 LYS A O 1
ATOM 811 N N . ALA A 1 106 ? 25.796 -25.424 -11.129 1.00 94.62 106 ALA A N 1
ATOM 812 C CA . ALA A 1 106 ? 27.244 -25.527 -11.314 1.00 94.62 106 ALA A CA 1
ATOM 813 C C . ALA A 1 106 ? 27.919 -26.507 -10.338 1.00 94.62 106 ALA A C 1
ATOM 815 O O . ALA A 1 106 ? 29.096 -26.812 -10.513 1.00 94.62 106 ALA A O 1
ATOM 816 N N . LYS A 1 107 ? 27.195 -26.998 -9.318 1.00 94.25 107 LYS A N 1
ATOM 817 C CA . LYS A 1 107 ? 27.722 -27.857 -8.242 1.00 94.25 107 LYS A CA 1
ATOM 818 C C . LYS A 1 107 ? 28.959 -27.252 -7.560 1.00 94.25 107 LYS A C 1
ATOM 820 O O . LYS A 1 107 ? 29.931 -27.950 -7.278 1.00 94.25 107 LYS A O 1
ATOM 825 N N . GLY A 1 108 ? 28.933 -25.942 -7.316 1.00 93.94 108 GLY A N 1
ATOM 826 C CA . GLY A 1 108 ? 30.077 -25.197 -6.794 1.00 93.94 108 GLY A CA 1
ATOM 827 C C . GLY A 1 108 ? 29.827 -23.695 -6.729 1.00 93.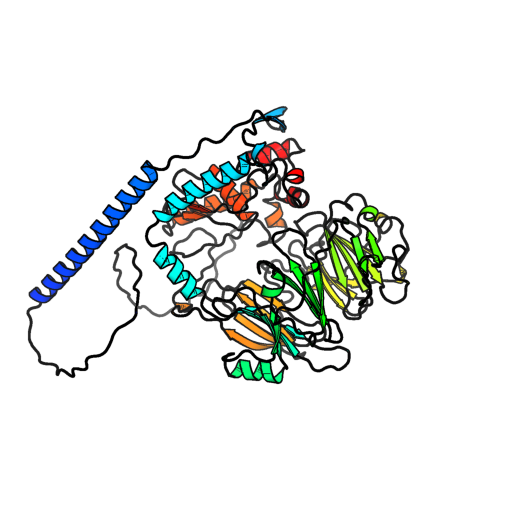94 108 GLY A C 1
ATOM 828 O O . GLY A 1 108 ? 28.688 -23.238 -6.835 1.00 93.94 108 GLY A O 1
ATOM 829 N N . ASN A 1 109 ? 30.897 -22.924 -6.545 1.00 95.31 109 ASN A N 1
ATOM 830 C CA . ASN A 1 109 ? 30.813 -21.468 -6.529 1.00 95.31 109 ASN A CA 1
ATOM 831 C C . ASN A 1 109 ? 30.849 -20.899 -7.950 1.00 95.31 109 ASN A C 1
ATOM 833 O O . ASN A 1 109 ? 31.672 -21.302 -8.770 1.00 95.31 109 ASN A O 1
ATOM 837 N N . VAL A 1 110 ? 29.992 -19.917 -8.209 1.00 94.25 110 VAL A N 1
ATOM 838 C CA . VAL A 1 110 ? 29.990 -19.104 -9.424 1.00 94.25 110 VAL A CA 1
ATOM 839 C C . VAL A 1 110 ? 30.332 -17.675 -9.035 1.00 94.25 110 VAL A C 1
ATOM 841 O O . VAL A 1 110 ? 29.733 -17.113 -8.116 1.00 94.25 110 VAL A O 1
ATOM 844 N N . THR A 1 111 ? 31.289 -17.082 -9.745 1.00 93.06 111 THR A N 1
ATOM 845 C CA . THR A 1 111 ? 31.652 -15.678 -9.567 1.00 93.06 111 THR A CA 1
ATOM 846 C C . THR A 1 111 ? 30.905 -14.781 -10.552 1.00 93.06 111 THR A C 1
ATOM 848 O O . THR A 1 111 ? 30.614 -15.170 -11.685 1.00 93.06 111 THR A O 1
ATOM 851 N N . TYR A 1 112 ? 30.565 -13.573 -10.112 1.00 86.69 112 TYR A N 1
ATOM 852 C CA . TYR A 1 112 ? 29.900 -12.550 -10.919 1.00 86.69 112 TYR A CA 1
ATOM 853 C C . TYR A 1 112 ? 30.607 -11.204 -10.736 1.00 86.69 112 TYR A C 1
ATOM 855 O O . TYR A 1 112 ? 31.040 -10.886 -9.630 1.00 86.69 112 TYR A O 1
ATOM 863 N N . SER A 1 113 ? 30.759 -10.445 -11.824 1.00 91.56 113 SER A N 1
ATOM 864 C CA . SER A 1 113 ? 31.414 -9.135 -11.814 1.00 91.56 113 SER A CA 1
ATOM 865 C C . SER A 1 113 ? 30.389 -8.028 -11.654 1.00 91.56 113 SER A C 1
ATOM 867 O O . SER A 1 113 ? 29.442 -7.965 -12.426 1.00 91.56 113 SER A O 1
ATOM 869 N N . ASP A 1 114 ? 30.637 -7.127 -10.710 1.00 92.69 114 ASP A N 1
ATOM 870 C CA . ASP A 1 114 ? 29.825 -5.940 -10.459 1.00 92.69 114 ASP A CA 1
ATOM 871 C C . ASP A 1 114 ? 30.629 -4.668 -10.786 1.00 92.69 114 ASP A C 1
ATOM 873 O O . ASP A 1 114 ? 31.167 -3.985 -9.912 1.00 92.69 114 ASP A O 1
ATOM 877 N N . PRO A 1 115 ? 30.798 -4.352 -12.077 1.00 95.56 115 PRO A N 1
ATOM 878 C CA . PRO A 1 115 ? 31.659 -3.259 -12.511 1.00 95.56 115 PRO A CA 1
ATOM 879 C C . PRO A 1 115 ? 31.145 -1.877 -12.098 1.00 95.56 115 PRO A C 1
ATOM 881 O O . PRO A 1 115 ? 31.899 -0.907 -12.185 1.00 95.56 115 PRO A O 1
ATOM 884 N N . TYR A 1 116 ? 29.885 -1.773 -11.674 1.00 94.56 116 TYR A N 1
ATOM 885 C CA . TYR A 1 116 ? 29.224 -0.521 -11.320 1.00 94.56 116 TYR A CA 1
ATOM 886 C C . TYR A 1 116 ? 28.956 -0.387 -9.819 1.00 94.56 116 TYR A C 1
ATOM 888 O O . TYR A 1 116 ? 28.322 0.581 -9.418 1.00 94.56 116 TYR A O 1
ATOM 896 N N . PHE A 1 117 ? 29.522 -1.276 -8.994 1.00 92.75 117 PHE A N 1
ATOM 897 C CA . PHE A 1 117 ? 29.424 -1.260 -7.530 1.00 92.75 117 PHE A CA 1
ATOM 898 C C . PHE A 1 117 ? 29.683 0.118 -6.894 1.00 92.75 117 PHE A C 1
ATOM 900 O O . PHE A 1 117 ? 29.119 0.460 -5.861 1.00 92.75 117 PHE A O 1
ATOM 907 N N . TRP A 1 118 ? 30.526 0.948 -7.515 1.00 93.88 118 TRP A N 1
ATOM 908 C CA . TRP A 1 118 ? 30.804 2.304 -7.037 1.00 93.88 118 TRP A CA 1
ATOM 909 C C . TRP A 1 118 ? 29.559 3.217 -7.004 1.00 93.88 118 TRP A C 1
ATOM 911 O O . TRP A 1 118 ? 29.542 4.164 -6.224 1.00 93.88 118 TRP A O 1
ATOM 921 N N . LEU A 1 119 ? 28.509 2.922 -7.786 1.00 93.31 119 LEU A N 1
ATOM 922 C CA . LEU A 1 119 ? 27.229 3.643 -7.773 1.00 93.31 119 LEU A CA 1
ATOM 923 C C . LEU A 1 119 ? 26.379 3.363 -6.520 1.00 93.31 119 LEU A C 1
ATOM 925 O O . LEU A 1 119 ? 25.437 4.107 -6.265 1.00 93.31 119 LEU A O 1
ATOM 929 N N . GLU A 1 120 ? 26.718 2.349 -5.715 1.00 89.69 120 GLU A N 1
ATOM 930 C CA . GLU A 1 120 ? 26.097 2.100 -4.400 1.00 89.69 120 GLU A CA 1
ATOM 931 C C . GLU A 1 120 ? 26.654 3.016 -3.297 1.00 89.69 120 GLU A C 1
ATOM 933 O O . GLU A 1 120 ? 26.230 2.958 -2.142 1.00 89.69 120 GLU A O 1
ATOM 938 N N . GLY A 1 121 ? 27.629 3.862 -3.639 1.00 87.81 121 GLY A N 1
ATOM 939 C CA . GLY A 1 121 ? 28.198 4.845 -2.732 1.00 87.81 121 GLY A CA 1
ATOM 940 C C . GLY A 1 121 ? 27.214 5.948 -2.329 1.00 87.81 121 GLY A C 1
ATOM 941 O O . GLY A 1 121 ? 26.086 6.061 -2.804 1.00 87.81 121 GLY A O 1
ATOM 942 N N . SER A 1 122 ? 27.673 6.819 -1.431 1.00 86.62 122 SER A N 1
ATOM 943 C CA . SER A 1 122 ? 26.884 7.964 -0.974 1.00 86.62 122 SER A CA 1
ATOM 944 C C . SER A 1 122 ? 26.515 8.879 -2.136 1.00 86.62 122 SER A C 1
ATOM 946 O O . SER A 1 122 ? 27.384 9.286 -2.903 1.00 86.62 122 SER A O 1
ATOM 948 N N . SER A 1 123 ? 25.263 9.340 -2.185 1.00 82.81 123 SER A N 1
ATOM 949 C CA . SER A 1 123 ? 24.835 10.354 -3.154 1.00 82.81 123 SER A CA 1
ATOM 950 C C . SER A 1 123 ? 25.627 11.664 -3.052 1.00 82.81 123 SER A C 1
ATOM 952 O O . SER A 1 123 ? 25.549 12.483 -3.953 1.00 82.81 123 SER A O 1
ATOM 954 N N . LYS A 1 124 ? 26.425 11.885 -2.000 1.00 87.88 124 LYS A N 1
ATOM 955 C CA . LYS A 1 124 ? 27.325 13.046 -1.886 1.00 87.88 124 LYS A CA 1
ATOM 956 C C . LYS A 1 124 ? 28.667 12.862 -2.609 1.00 87.88 124 LYS A C 1
ATOM 958 O O . LYS A 1 124 ? 29.449 13.811 -2.662 1.00 87.88 124 LYS A O 1
ATOM 963 N N . ASP A 1 125 ? 28.960 11.671 -3.128 1.00 94.44 125 ASP A N 1
ATOM 964 C CA . ASP A 1 125 ? 30.179 11.408 -3.890 1.00 94.44 125 ASP A CA 1
ATOM 965 C C . ASP A 1 125 ? 30.178 12.207 -5.202 1.00 94.44 125 ASP A C 1
ATOM 967 O O . ASP A 1 125 ? 29.213 12.188 -5.970 1.00 94.44 125 ASP A O 1
ATOM 971 N N . LYS A 1 126 ? 31.280 12.916 -5.471 1.00 94.88 126 LYS A N 1
ATOM 972 C CA . LYS A 1 126 ? 31.417 13.769 -6.659 1.00 94.88 126 LYS A CA 1
ATOM 973 C C . LYS A 1 126 ? 31.332 12.980 -7.965 1.00 94.88 126 LYS A C 1
ATOM 975 O O . LYS A 1 126 ? 30.787 13.493 -8.935 1.00 94.88 126 LYS A O 1
ATOM 980 N N . SER A 1 127 ? 31.856 11.756 -8.001 1.00 93.50 127 SER A N 1
ATOM 981 C CA . SER A 1 127 ? 31.798 10.896 -9.186 1.00 93.50 127 SER A CA 1
ATOM 982 C C . SER A 1 127 ? 30.367 10.442 -9.481 1.00 93.50 127 SER A C 1
ATOM 984 O O . SER A 1 127 ? 29.955 10.431 -10.641 1.00 93.50 127 SER A O 1
ATOM 986 N N . ILE A 1 128 ? 29.578 10.150 -8.440 1.00 95.50 128 ILE A N 1
ATOM 987 C CA . ILE A 1 128 ? 28.164 9.769 -8.571 1.00 95.50 128 ILE A CA 1
ATOM 988 C C . ILE A 1 128 ? 27.333 10.979 -9.008 1.00 95.50 128 ILE A C 1
ATOM 990 O O . ILE A 1 128 ? 26.526 10.867 -9.927 1.00 95.50 128 ILE A O 1
ATOM 994 N N . GLN A 1 129 ? 27.566 12.154 -8.417 1.00 94.94 129 GLN A N 1
ATOM 995 C CA . GLN A 1 129 ? 26.918 13.402 -8.838 1.00 94.94 129 GLN A CA 1
ATOM 996 C C . GLN A 1 129 ? 27.226 13.753 -10.298 1.00 94.94 129 GLN A C 1
ATOM 998 O O . GLN A 1 129 ? 26.329 14.161 -11.038 1.00 94.94 129 GLN A O 1
ATOM 1003 N N . GLN A 1 130 ? 28.469 13.535 -10.740 1.00 95.00 130 GLN A N 1
ATOM 1004 C CA . GLN A 1 130 ? 28.839 13.717 -12.140 1.00 95.00 130 GLN A CA 1
ATOM 1005 C C . GLN A 1 130 ? 28.101 12.724 -13.045 1.00 95.00 130 GLN A C 1
ATOM 1007 O O . GLN A 1 130 ? 27.513 13.138 -14.036 1.00 95.00 130 GLN A O 1
ATOM 1012 N N . PHE A 1 131 ? 28.050 11.440 -12.679 1.00 95.62 131 PHE A N 1
ATOM 1013 C CA . PHE A 1 131 ? 27.291 10.439 -13.431 1.00 95.62 131 PHE A CA 1
ATOM 1014 C C . PHE A 1 131 ? 25.804 10.794 -13.542 1.00 95.62 131 PHE A C 1
ATOM 1016 O O . PHE A 1 131 ? 25.247 10.731 -14.634 1.00 95.62 131 PHE A O 1
ATOM 1023 N N . ILE A 1 132 ? 25.168 11.221 -12.446 1.00 94.06 132 ILE A N 1
ATOM 1024 C CA . ILE A 1 132 ? 23.771 11.682 -12.455 1.00 94.06 132 ILE A CA 1
ATOM 1025 C C . ILE A 1 132 ? 23.603 12.869 -13.407 1.00 94.06 132 ILE A C 1
ATOM 1027 O O . ILE A 1 132 ? 22.650 12.895 -14.185 1.00 94.06 132 ILE A O 1
ATOM 1031 N N . THR A 1 133 ? 24.529 13.828 -13.368 1.00 94.56 133 THR A N 1
ATOM 1032 C CA . THR A 1 133 ? 24.509 15.013 -14.239 1.00 94.56 133 THR A CA 1
ATOM 1033 C C . THR A 1 133 ? 24.630 14.617 -15.710 1.00 94.56 133 THR A C 1
ATOM 1035 O O . THR A 1 133 ? 23.824 15.044 -16.535 1.00 94.56 133 THR A O 1
ATOM 1038 N N . ASP A 1 134 ? 25.584 13.746 -16.033 1.00 93.75 134 ASP A N 1
ATOM 1039 C CA . ASP A 1 134 ? 25.847 13.291 -17.396 1.00 93.75 134 ASP A CA 1
ATOM 1040 C C . ASP A 1 134 ? 24.655 12.503 -17.968 1.00 93.75 134 ASP A C 1
ATOM 1042 O O . ASP A 1 134 ? 24.237 12.744 -19.101 1.00 93.75 134 ASP A O 1
ATOM 1046 N N . GLN A 1 135 ? 24.060 11.594 -17.184 1.00 94.06 135 GLN A N 1
ATOM 1047 C CA . GLN A 1 135 ? 22.878 10.825 -17.605 1.00 94.06 135 GLN A CA 1
ATOM 1048 C C . GLN A 1 135 ? 21.623 11.703 -17.737 1.00 94.06 135 GLN A 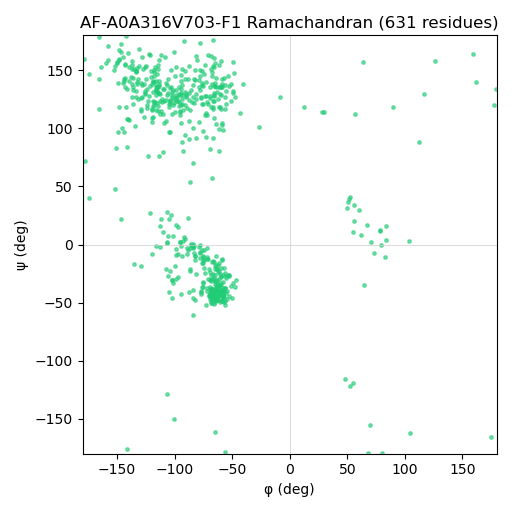C 1
ATOM 1050 O O . GLN A 1 135 ? 20.843 11.538 -18.682 1.00 94.06 135 GLN A O 1
ATOM 1055 N N . SER A 1 136 ? 21.434 12.662 -16.822 1.00 93.50 136 SER A N 1
ATOM 1056 C CA . SER A 1 136 ? 20.323 13.621 -16.888 1.00 93.50 136 SER A CA 1
ATOM 1057 C C . SER A 1 136 ? 20.424 14.474 -18.145 1.00 93.50 136 SER A C 1
ATOM 1059 O O . SER A 1 136 ? 19.435 14.613 -18.857 1.00 93.50 136 SER A O 1
ATOM 1061 N N . LYS A 1 137 ? 21.630 14.943 -18.493 1.00 90.94 137 LYS A N 1
ATOM 1062 C CA . LYS A 1 137 ? 21.854 15.723 -19.711 1.00 90.94 137 LYS A CA 1
ATOM 1063 C C . LYS A 1 137 ? 21.458 14.962 -20.979 1.00 90.94 137 LYS A C 1
ATOM 1065 O O . LYS A 1 137 ? 20.728 15.501 -21.803 1.00 90.94 137 LYS A O 1
ATOM 1070 N N . VAL A 1 138 ? 21.891 13.708 -21.126 1.00 91.25 138 VAL A N 1
ATOM 1071 C CA . VAL A 1 138 ? 21.507 12.869 -22.281 1.00 91.25 138 VAL A CA 1
ATOM 1072 C C . VAL A 1 138 ? 19.988 12.721 -22.367 1.00 91.25 138 VAL A C 1
ATOM 1074 O O . VAL A 1 138 ? 19.408 12.810 -23.448 1.00 91.25 138 VAL A O 1
ATOM 1077 N N . THR A 1 139 ? 19.342 12.508 -21.220 1.00 90.62 139 THR A N 1
ATOM 1078 C CA . THR A 1 139 ? 17.887 12.354 -21.133 1.00 90.62 139 THR A CA 1
ATOM 1079 C C . THR A 1 139 ? 17.167 13.645 -21.513 1.00 90.62 139 THR A C 1
ATOM 1081 O O . THR A 1 139 ? 16.212 13.608 -22.283 1.00 90.62 139 THR A O 1
ATOM 1084 N N . GLU A 1 140 ? 17.622 14.791 -21.010 1.00 88.62 140 GLU A N 1
ATOM 1085 C CA . GLU A 1 140 ? 17.067 16.105 -21.336 1.00 88.62 140 GLU A CA 1
ATOM 1086 C C . GLU A 1 140 ? 17.212 16.421 -22.823 1.00 88.62 140 GLU A C 1
ATOM 1088 O O . GLU A 1 140 ? 16.218 16.779 -23.456 1.00 88.62 140 GLU A O 1
ATOM 1093 N N . ASP A 1 141 ? 18.406 16.220 -23.387 1.00 86.38 141 ASP A N 1
ATOM 1094 C CA . ASP A 1 141 ? 18.688 16.436 -24.808 1.00 86.38 141 ASP A CA 1
ATOM 1095 C C . ASP A 1 141 ? 17.768 15.548 -25.680 1.00 86.38 141 ASP A C 1
ATOM 1097 O O . ASP A 1 141 ? 17.178 16.017 -26.656 1.00 86.38 141 ASP A O 1
ATOM 1101 N N . TYR A 1 142 ? 17.550 14.284 -25.287 1.00 86.81 142 TYR A N 1
ATOM 1102 C CA . TYR A 1 142 ? 16.608 13.383 -25.962 1.00 86.81 142 TYR A CA 1
ATOM 1103 C C . TYR A 1 142 ? 15.151 13.857 -25.852 1.00 86.81 142 TYR A C 1
ATOM 1105 O O . TYR A 1 142 ? 14.438 13.945 -26.852 1.00 86.81 142 TYR A O 1
ATOM 1113 N N . VAL A 1 143 ? 14.699 14.189 -24.639 1.00 86.44 143 VAL A N 1
ATOM 1114 C CA . VAL A 1 143 ? 13.312 14.593 -24.360 1.00 86.44 143 VAL A CA 1
ATOM 1115 C C . VAL A 1 143 ? 12.968 15.935 -25.014 1.00 86.44 143 VAL A C 1
ATOM 1117 O O . VAL A 1 143 ? 11.812 16.154 -25.377 1.00 86.44 143 VAL A O 1
ATOM 1120 N N . GLN A 1 144 ? 13.936 16.838 -25.188 1.00 83.31 144 GLN A N 1
ATOM 1121 C CA . GLN A 1 144 ? 13.750 18.077 -25.953 1.00 83.31 144 GLN A CA 1
ATOM 1122 C C . GLN A 1 144 ? 13.442 17.804 -27.433 1.00 83.31 144 GLN A C 1
ATOM 1124 O O . GLN A 1 144 ? 12.694 18.562 -28.047 1.00 83.31 144 GLN A O 1
ATOM 1129 N N . GLY A 1 145 ? 13.953 16.702 -27.990 1.00 82.31 145 GLY A N 1
ATOM 1130 C CA . GLY A 1 145 ? 13.648 16.254 -29.350 1.00 82.31 145 GLY A CA 1
ATOM 1131 C C . GLY A 1 145 ? 12.263 15.612 -29.520 1.00 82.31 145 GLY A C 1
ATOM 1132 O O . GLY A 1 145 ? 11.833 15.393 -30.656 1.00 82.31 145 GLY A O 1
ATOM 1133 N N . CYS A 1 146 ? 11.545 15.313 -28.429 1.00 84.19 146 CYS A N 1
ATOM 1134 C CA . CYS A 1 146 ? 10.239 14.656 -28.486 1.00 84.19 146 CYS A CA 1
ATOM 1135 C C . CYS A 1 146 ? 9.150 15.583 -29.037 1.00 84.19 146 CYS A C 1
ATOM 1137 O O . CYS A 1 146 ? 8.803 16.617 -28.457 1.00 84.19 146 CYS A O 1
ATOM 1139 N N . ARG A 1 147 ? 8.528 15.150 -30.133 1.00 82.56 147 ARG A N 1
ATOM 1140 C CA . ARG A 1 147 ? 7.376 15.830 -30.730 1.00 82.56 147 ARG A CA 1
ATOM 1141 C C . ARG A 1 147 ? 6.162 15.747 -29.811 1.00 82.56 147 ARG A C 1
ATOM 1143 O O . ARG A 1 147 ? 5.989 14.774 -29.086 1.00 82.56 147 ARG A O 1
ATOM 1150 N N . ASN A 1 148 ? 5.310 16.767 -29.857 1.00 85.81 148 ASN A N 1
ATOM 1151 C CA . ASN A 1 148 ? 4.054 16.851 -29.100 1.00 85.81 148 ASN A CA 1
ATOM 1152 C C . ASN A 1 148 ? 4.189 16.844 -27.567 1.00 85.81 148 ASN A C 1
ATOM 1154 O O . ASN A 1 148 ? 3.166 16.830 -26.888 1.00 85.81 148 ASN A O 1
ATOM 1158 N N . LYS A 1 149 ? 5.405 16.936 -27.001 1.00 85.62 149 LYS A N 1
ATOM 1159 C CA . LYS A 1 149 ? 5.614 17.034 -25.545 1.00 85.62 149 LYS A CA 1
ATOM 1160 C C . LYS A 1 149 ? 4.735 18.122 -24.913 1.00 85.62 149 LYS A C 1
ATOM 1162 O O . LYS A 1 149 ? 4.087 17.863 -23.907 1.00 85.62 149 LYS A O 1
ATOM 1167 N N . GLY A 1 150 ? 4.688 19.310 -25.523 1.00 88.06 150 GLY A N 1
ATOM 1168 C CA . GLY A 1 150 ? 3.856 20.424 -25.052 1.00 88.06 150 GLY A CA 1
ATOM 1169 C C . GLY A 1 150 ? 2.363 20.088 -25.035 1.00 88.06 150 GLY A C 1
ATOM 1170 O O . GLY A 1 150 ? 1.728 20.234 -23.999 1.00 88.06 150 GLY A O 1
ATOM 1171 N N . ALA A 1 151 ? 1.835 19.548 -26.138 1.00 89.75 151 ALA A N 1
ATOM 1172 C CA . ALA A 1 151 ? 0.427 19.160 -26.246 1.00 89.75 151 ALA A CA 1
ATOM 1173 C C . ALA A 1 151 ? 0.041 18.038 -25.265 1.00 89.75 151 ALA A C 1
ATOM 1175 O O . ALA A 1 151 ? -1.050 18.056 -24.702 1.00 89.75 151 ALA A O 1
ATOM 1176 N N . ILE A 1 152 ? 0.939 17.074 -25.019 1.00 88.00 152 ILE A N 1
ATOM 1177 C CA . ILE A 1 152 ? 0.722 16.016 -24.022 1.00 88.00 152 ILE A CA 1
ATOM 1178 C C . ILE A 1 152 ? 0.656 16.619 -22.616 1.00 88.00 152 ILE A C 1
ATOM 1180 O O . ILE A 1 152 ? -0.266 16.304 -21.868 1.00 88.00 152 ILE A O 1
ATOM 1184 N N . ILE A 1 153 ? 1.601 17.498 -22.262 1.00 88.12 153 ILE A N 1
ATOM 1185 C CA . ILE A 1 153 ? 1.601 18.181 -20.960 1.00 88.12 153 ILE A CA 1
ATOM 1186 C C . ILE A 1 153 ? 0.311 18.983 -20.790 1.00 88.12 153 ILE A C 1
ATOM 1188 O O . ILE A 1 153 ? -0.362 18.824 -19.779 1.00 88.12 153 ILE A O 1
ATOM 1192 N N . GLU A 1 154 ? -0.075 19.774 -21.789 1.00 87.75 154 GLU A N 1
ATOM 1193 C CA . GLU A 1 154 ? -1.308 20.563 -21.765 1.00 87.75 154 GLU A CA 1
ATOM 1194 C C . GLU A 1 154 ? -2.551 19.683 -21.584 1.00 87.75 154 GLU A C 1
ATOM 1196 O O . GLU A 1 154 ? -3.379 19.961 -20.716 1.00 87.75 154 GLU A O 1
ATOM 1201 N N . SER A 1 155 ? -2.650 18.575 -22.328 1.00 85.75 155 SER A N 1
ATOM 1202 C CA . SER A 1 155 ? -3.756 17.622 -22.198 1.00 85.75 155 SER A CA 1
ATOM 1203 C C . SER A 1 155 ? -3.812 16.992 -20.803 1.00 85.75 155 SER A C 1
ATOM 1205 O O . SER A 1 155 ? -4.897 16.873 -20.238 1.00 85.75 155 SER A O 1
ATOM 1207 N N . LEU A 1 156 ? -2.670 16.596 -20.229 1.00 84.56 156 LEU A N 1
ATOM 1208 C CA . LEU A 1 156 ? -2.604 16.015 -18.883 1.00 84.56 156 LEU A CA 1
ATOM 1209 C C . LEU A 1 156 ? -2.942 17.048 -17.803 1.00 84.56 156 LEU A C 1
ATOM 1211 O O . LEU A 1 156 ? -3.657 16.733 -16.850 1.00 84.56 156 LEU A O 1
ATOM 1215 N N . THR A 1 157 ? -2.475 18.289 -17.959 1.00 83.81 157 THR A N 1
ATOM 1216 C CA . THR A 1 157 ? -2.805 19.403 -17.065 1.00 83.81 157 THR A CA 1
ATOM 1217 C C . THR A 1 157 ? -4.298 19.715 -17.113 1.00 83.81 157 THR A C 1
ATOM 1219 O O . THR A 1 157 ? -4.922 19.832 -16.061 1.00 83.81 157 THR A O 1
ATOM 1222 N N . ALA A 1 158 ? -4.897 19.785 -18.304 1.00 82.50 158 ALA A N 1
ATOM 1223 C CA . ALA A 1 158 ? -6.333 19.993 -18.461 1.00 82.50 158 ALA A CA 1
ATOM 1224 C C . ALA A 1 158 ? -7.152 18.835 -17.868 1.00 82.50 158 ALA A C 1
ATOM 1226 O O . ALA A 1 158 ? -8.150 19.080 -17.192 1.00 82.50 158 ALA A O 1
ATOM 1227 N N . ALA A 1 159 ? -6.713 17.586 -18.056 1.00 80.00 159 ALA A N 1
ATOM 1228 C CA . ALA A 1 159 ? -7.389 16.414 -17.504 1.00 80.00 159 ALA A CA 1
ATOM 1229 C C . ALA A 1 159 ? -7.299 16.331 -15.970 1.00 80.00 159 ALA A C 1
ATOM 1231 O O . ALA A 1 159 ? -8.211 15.822 -15.323 1.00 80.00 159 ALA A O 1
ATOM 1232 N N . SER A 1 160 ? -6.227 16.869 -15.385 1.00 78.38 160 SER A N 1
ATOM 1233 C CA . SER A 1 160 ? -6.021 16.938 -13.932 1.00 78.38 160 SER A CA 1
ATOM 1234 C C . SER A 1 160 ? -6.676 18.170 -13.288 1.00 78.38 160 SER A C 1
ATOM 1236 O O . SER A 1 160 ? -6.551 18.375 -12.082 1.00 78.38 160 SER A O 1
ATOM 1238 N N . ASN A 1 161 ? -7.349 19.018 -14.078 1.00 80.06 161 ASN A N 1
ATOM 1239 C CA . ASN A 1 161 ? -7.958 20.264 -13.618 1.00 80.06 161 ASN A CA 1
ATOM 1240 C C . ASN A 1 161 ? -9.355 20.019 -13.028 1.00 80.06 161 ASN A C 1
ATOM 1242 O O . ASN A 1 161 ? -10.371 20.382 -13.624 1.00 80.06 161 ASN A O 1
ATOM 1246 N N . TYR A 1 162 ? -9.406 19.373 -11.867 1.00 79.38 162 TYR A N 1
ATOM 1247 C CA . TYR A 1 162 ? -10.631 19.183 -11.098 1.00 79.38 162 TYR A CA 1
ATOM 1248 C C . TYR A 1 162 ? -10.325 19.142 -9.599 1.00 79.38 162 TYR A C 1
ATOM 1250 O O . TYR A 1 162 ? -9.200 18.865 -9.181 1.00 79.38 162 TYR A O 1
ATOM 1258 N N . ASP A 1 163 ? -11.341 19.419 -8.787 1.00 83.50 163 ASP A N 1
ATOM 1259 C CA . ASP A 1 163 ? -11.237 19.306 -7.337 1.00 83.50 163 ASP A CA 1
ATOM 1260 C C . ASP A 1 163 ? -11.417 17.849 -6.903 1.00 83.50 163 ASP A C 1
ATOM 1262 O O . ASP A 1 163 ? -12.392 17.191 -7.276 1.00 83.50 163 ASP A O 1
ATOM 1266 N N . SER A 1 164 ? -10.495 17.347 -6.085 1.00 86.12 164 SER A N 1
ATOM 1267 C CA . SER A 1 164 ? -10.521 15.977 -5.582 1.00 86.12 164 SER A CA 1
ATOM 1268 C C . SER A 1 164 ? -10.766 15.950 -4.081 1.00 86.12 164 SER A C 1
ATOM 1270 O O . SER A 1 164 ? -9.996 16.517 -3.306 1.00 86.12 164 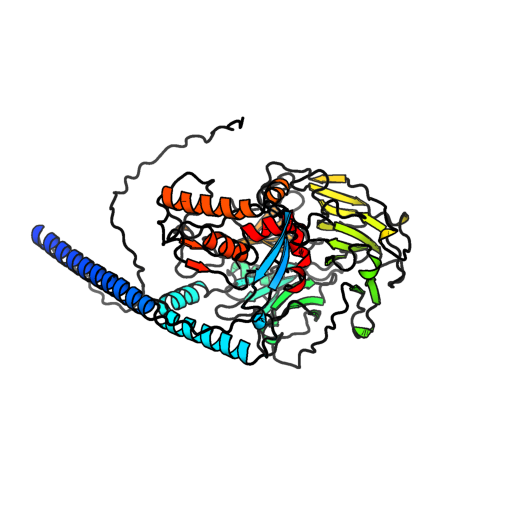SER A O 1
ATOM 1272 N N . TYR A 1 165 ? -11.815 15.238 -3.677 1.00 88.94 165 TYR A N 1
ATOM 1273 C CA . TYR A 1 165 ? -12.116 14.941 -2.279 1.00 88.94 165 TYR A CA 1
ATOM 1274 C C . TYR A 1 165 ? -11.518 13.584 -1.913 1.00 88.94 165 TYR A C 1
ATOM 1276 O O . TYR A 1 165 ? -11.815 12.587 -2.566 1.00 88.94 165 TYR A O 1
ATOM 1284 N N . GLY A 1 166 ? -10.699 13.542 -0.868 1.00 88.75 166 GLY A N 1
ATOM 1285 C CA . GLY A 1 166 ? -10.079 12.329 -0.342 1.00 88.75 166 GLY A CA 1
ATOM 1286 C C . GLY A 1 166 ? -10.433 12.102 1.124 1.00 88.75 166 GLY A C 1
ATOM 1287 O O . GLY A 1 166 ? -10.910 13.007 1.811 1.00 88.75 166 GLY A O 1
ATOM 1288 N N . SER A 1 167 ? -10.207 10.877 1.606 1.00 88.44 167 SER A N 1
ATOM 1289 C CA . SER A 1 167 ? -10.308 10.513 3.030 1.00 88.44 167 SER A CA 1
ATOM 1290 C C . SER A 1 167 ? -11.606 10.966 3.715 1.00 88.44 167 SER A C 1
ATOM 1292 O O . SER A 1 167 ? -11.604 11.306 4.900 1.00 88.44 167 SER A O 1
ATOM 1294 N N . VAL A 1 168 ? -12.713 11.022 2.964 1.00 91.75 168 VAL A N 1
ATOM 1295 C CA . VAL A 1 168 ? -14.001 11.497 3.476 1.00 91.75 168 VAL A CA 1
ATOM 1296 C C . VAL A 1 168 ? -14.484 10.510 4.523 1.00 91.75 168 VAL A C 1
ATOM 1298 O O . VAL A 1 168 ? -14.623 9.330 4.217 1.00 91.75 168 VAL A O 1
ATOM 1301 N N . SER A 1 169 ? -14.750 10.972 5.741 1.00 90.69 169 SER A N 1
ATOM 1302 C CA . SER A 1 169 ? -15.187 10.134 6.857 1.00 90.69 169 SER A CA 1
ATOM 1303 C C . SER A 1 169 ? -16.189 10.870 7.741 1.00 90.69 169 SER A C 1
ATOM 1305 O O . SER A 1 169 ? -16.043 12.067 7.986 1.00 90.69 169 SER A O 1
ATOM 1307 N N . LEU A 1 170 ? -17.198 10.148 8.238 1.00 91.00 170 LEU A N 1
ATOM 1308 C CA . LEU A 1 170 ? -18.120 10.642 9.259 1.00 91.00 170 LEU A CA 1
ATOM 1309 C C . LEU A 1 170 ? -17.607 10.244 10.647 1.00 91.00 170 LEU A C 1
ATOM 1311 O O . LEU A 1 170 ? -17.584 9.066 11.003 1.00 91.00 170 LEU A O 1
ATOM 1315 N N . VAL A 1 171 ? -17.254 11.235 11.459 1.00 88.69 171 VAL A N 1
ATOM 1316 C CA . VAL A 1 171 ? -16.801 11.042 12.838 1.00 88.69 171 VAL A CA 1
ATOM 1317 C C . VAL A 1 171 ? -17.998 11.075 13.782 1.00 88.69 171 VAL A C 1
ATOM 1319 O O . VAL A 1 171 ? -18.760 12.042 13.793 1.00 88.69 171 VAL A O 1
ATOM 1322 N N . SER A 1 172 ? -18.148 10.041 14.617 1.00 83.19 172 SER A N 1
ATOM 1323 C CA . SER A 1 172 ? -19.194 9.966 15.648 1.00 83.19 172 SER A CA 1
ATOM 1324 C C . SER A 1 172 ? -18.572 9.926 17.050 1.00 83.19 172 SER A C 1
ATOM 1326 O O . SER A 1 172 ? -17.763 9.056 17.353 1.00 83.19 172 SER A O 1
ATOM 1328 N N . SER A 1 173 ? -18.921 10.864 17.937 1.00 69.19 173 SER A N 1
ATOM 1329 C CA . SER A 1 173 ? -18.372 10.896 19.305 1.00 69.19 173 SER A CA 1
ATOM 1330 C C . SER A 1 173 ? -19.067 9.878 20.216 1.00 69.19 173 SER A C 1
ATOM 1332 O O . SER A 1 173 ? -20.293 9.804 20.251 1.00 69.19 173 SER A O 1
ATOM 1334 N N . ASN A 1 174 ? -18.300 9.130 21.018 1.00 62.94 174 ASN A N 1
ATOM 1335 C CA . ASN A 1 174 ? -18.850 8.235 22.050 1.00 62.94 174 ASN A CA 1
ATOM 1336 C C . ASN A 1 174 ? -19.175 8.945 23.376 1.00 62.94 174 ASN A C 1
ATOM 1338 O O . ASN A 1 174 ? -19.671 8.303 24.297 1.00 62.94 174 ASN A O 1
ATOM 1342 N N . THR A 1 175 ? -18.907 10.249 23.485 1.00 62.06 175 THR A N 1
ATOM 1343 C CA . THR A 1 175 ? -19.160 11.046 24.698 1.00 62.06 175 THR A CA 1
ATOM 1344 C C . THR A 1 175 ? -20.270 12.084 24.504 1.00 62.06 175 THR A C 1
ATOM 1346 O O . THR A 1 175 ? -20.303 13.078 25.222 1.00 62.06 175 THR A O 1
ATOM 1349 N N . GLY A 1 176 ? -21.154 11.892 23.517 1.00 61.34 176 GLY A N 1
ATOM 1350 C CA . GLY A 1 176 ? -22.314 12.765 23.282 1.00 61.34 176 GLY A CA 1
ATOM 1351 C C . GLY A 1 176 ? -22.040 14.039 22.469 1.00 61.34 176 GLY A C 1
ATOM 1352 O O . GLY A 1 176 ? -22.863 14.947 22.486 1.00 61.34 176 GLY A O 1
ATOM 1353 N N . GLY A 1 177 ? -20.905 14.129 21.767 1.00 70.25 177 GLY A N 1
ATOM 1354 C CA . GLY A 1 177 ? -20.635 15.223 20.824 1.00 70.25 177 GLY A CA 1
ATOM 1355 C C . GLY A 1 177 ? -21.354 15.046 19.480 1.00 70.25 177 GLY A C 1
ATOM 1356 O O . GLY A 1 177 ? -21.558 13.917 19.029 1.00 70.25 177 GLY A O 1
ATOM 1357 N N . SER A 1 178 ? -21.701 16.157 18.824 1.00 83.50 178 SER A N 1
ATOM 1358 C CA . SER A 1 178 ? -22.281 16.148 17.474 1.00 83.50 178 SER A CA 1
ATOM 1359 C C . SER A 1 178 ? -21.341 15.484 16.470 1.00 83.50 178 SER A C 1
ATOM 1361 O O . SER A 1 178 ? -20.132 15.716 16.491 1.00 83.50 178 SER A O 1
ATOM 1363 N N . SER A 1 179 ? -21.899 14.661 15.582 1.00 89.12 179 SER A N 1
ATOM 1364 C CA . SER A 1 179 ? -21.141 14.082 14.473 1.00 89.12 179 SER A CA 1
ATOM 1365 C C . SER A 1 179 ? -20.755 15.155 13.456 1.00 89.12 179 SER A C 1
ATOM 1367 O O . SER A 1 179 ? -21.474 16.141 13.277 1.00 89.12 179 SER A O 1
ATOM 1369 N N . PHE A 1 180 ? -19.635 14.946 12.776 1.00 91.88 180 PHE A N 1
ATOM 1370 C CA . PHE A 1 180 ? -19.126 15.847 11.746 1.00 91.88 180 PHE A CA 1
ATOM 1371 C C . PHE A 1 180 ? -18.331 15.059 10.704 1.00 91.88 180 PHE A C 1
ATOM 1373 O O . PHE A 1 180 ? -17.844 13.962 10.982 1.00 91.88 180 PHE A O 1
ATOM 1380 N N . TYR A 1 181 ? -18.212 15.608 9.501 1.00 93.31 181 TYR A N 1
ATOM 1381 C CA . TYR A 1 181 ? -17.366 15.063 8.451 1.00 93.31 181 TYR A CA 1
ATOM 1382 C C . TYR A 1 181 ? -15.958 15.626 8.558 1.00 93.31 181 TYR A C 1
ATOM 1384 O O . TYR A 1 181 ? -15.769 16.810 8.835 1.00 93.31 181 TYR A O 1
ATOM 1392 N N . ILE A 1 182 ? -14.986 14.771 8.275 1.00 93.69 182 ILE A N 1
ATOM 1393 C CA . ILE A 1 182 ? -13.608 15.141 7.977 1.00 93.69 182 ILE A CA 1
ATOM 1394 C C . ILE A 1 182 ? -13.285 14.683 6.558 1.00 93.69 182 ILE A C 1
ATOM 1396 O O . ILE A 1 182 ? -13.718 13.609 6.142 1.00 93.69 182 ILE A O 1
ATOM 1400 N N . PHE A 1 183 ? -12.553 15.498 5.808 1.00 93.62 183 PHE A N 1
ATOM 1401 C CA . PHE A 1 183 ? -12.104 15.158 4.461 1.00 93.62 183 PHE A CA 1
ATOM 1402 C C . PHE A 1 183 ? -10.879 15.984 4.075 1.00 93.62 183 PHE A C 1
ATOM 1404 O O . PHE A 1 183 ? -10.638 17.053 4.639 1.00 93.62 183 PHE A O 1
ATOM 1411 N N . SER A 1 184 ? -10.119 15.494 3.100 1.00 93.06 184 SER A N 1
ATOM 1412 C CA . SER A 1 184 ? -9.100 16.273 2.407 1.00 93.06 184 SER A CA 1
ATOM 1413 C C . SER A 1 184 ? -9.645 16.765 1.067 1.00 93.06 184 SER A C 1
ATOM 1415 O O . SER A 1 184 ? -10.440 16.088 0.415 1.00 93.06 184 SER A O 1
ATOM 1417 N N . LEU A 1 185 ? -9.239 17.964 0.666 1.00 91.88 185 LEU A N 1
ATOM 1418 C CA . LEU A 1 185 ? -9.609 18.593 -0.591 1.00 91.88 185 LEU A CA 1
ATOM 1419 C C . LEU A 1 185 ? -8.347 19.075 -1.301 1.00 91.88 185 LEU A C 1
ATOM 1421 O O . LEU A 1 185 ? -7.648 19.972 -0.828 1.00 91.88 185 LEU A O 1
ATOM 1425 N N . SER A 1 186 ? -8.081 18.499 -2.465 1.00 89.56 186 SER A N 1
ATOM 1426 C CA . SER A 1 186 ? -7.124 19.033 -3.426 1.00 89.56 186 SER A CA 1
ATOM 1427 C C . SER A 1 186 ? -7.881 19.876 -4.434 1.00 89.56 186 SER A C 1
ATOM 1429 O O . SER A 1 186 ? -8.683 19.340 -5.197 1.00 89.56 186 SER A O 1
ATOM 1431 N N . ARG A 1 187 ? -7.640 21.187 -4.440 1.00 85.19 187 ARG A N 1
ATOM 1432 C CA . ARG A 1 187 ? -8.153 22.041 -5.514 1.00 85.19 187 ARG A CA 1
ATOM 1433 C C . ARG A 1 187 ? -7.350 21.807 -6.783 1.00 85.19 187 ARG A C 1
ATOM 1435 O O . ARG A 1 187 ? -6.174 21.450 -6.711 1.00 85.19 187 ARG A O 1
ATOM 1442 N N . SER A 1 188 ? -7.959 22.058 -7.932 1.00 75.56 188 SER A N 1
ATOM 1443 C CA . SER A 1 188 ? -7.234 22.008 -9.200 1.00 75.56 188 SER A CA 1
ATOM 1444 C C . SER A 1 188 ? -5.917 22.802 -9.157 1.00 75.56 188 SER A C 1
ATOM 1446 O O . SER A 1 188 ? -5.884 23.951 -8.715 1.00 75.56 188 SER A O 1
ATOM 1448 N N . GLY A 1 189 ? -4.823 22.170 -9.595 1.00 68.88 189 GLY A N 1
ATOM 1449 C CA . GLY A 1 189 ? -3.479 22.757 -9.604 1.00 68.88 189 GLY A CA 1
ATOM 1450 C C . GLY A 1 189 ? -2.814 22.887 -8.227 1.00 68.88 189 GLY A C 1
ATOM 1451 O O . GLY A 1 189 ? -1.624 23.184 -8.168 1.00 68.88 189 GLY A O 1
ATOM 1452 N N . ASN A 1 190 ? -3.534 22.608 -7.136 1.00 68.69 190 ASN A N 1
ATOM 1453 C CA . ASN A 1 190 ? -3.039 22.717 -5.768 1.00 68.69 190 ASN A CA 1
ATOM 1454 C C . ASN A 1 190 ? -2.806 21.327 -5.171 1.00 68.69 190 ASN A C 1
ATOM 1456 O O . ASN A 1 190 ? -3.733 20.602 -4.801 1.00 68.69 190 ASN A O 1
ATOM 1460 N N . GLN A 1 191 ? -1.531 20.973 -5.062 1.00 72.00 191 GLN A N 1
ATOM 1461 C CA . GLN A 1 191 ? -1.048 19.844 -4.280 1.00 72.00 191 GLN A CA 1
ATOM 1462 C C . GLN A 1 191 ? 0.068 20.342 -3.365 1.00 72.00 191 GLN A C 1
ATOM 1464 O O . GLN A 1 191 ? 0.938 21.079 -3.841 1.00 72.00 191 GLN A O 1
ATOM 1469 N N . PRO A 1 192 ? 0.106 19.916 -2.093 1.00 82.94 192 PRO A N 1
ATOM 1470 C CA . PRO A 1 192 ? -0.758 18.916 -1.425 1.00 82.94 192 PRO A CA 1
ATOM 1471 C C . PRO A 1 192 ? -2.172 19.402 -1.009 1.00 82.94 192 PRO A C 1
ATOM 1473 O O . PRO A 1 192 ? -2.469 20.583 -1.176 1.00 82.94 192 PRO A O 1
ATOM 1476 N N . PRO A 1 193 ? -3.068 18.512 -0.513 1.00 90.94 193 PRO A N 1
ATOM 1477 C CA . PRO A 1 193 ? -4.436 18.877 -0.114 1.00 90.94 193 PRO A CA 1
ATOM 1478 C C . PRO A 1 193 ? -4.539 19.723 1.167 1.00 90.94 193 PRO A C 1
ATOM 1480 O O . PRO A 1 193 ? -3.658 19.721 2.026 1.00 90.94 193 PRO A O 1
ATOM 1483 N N . VAL A 1 194 ? -5.705 20.352 1.340 1.00 92.50 194 VAL A N 1
ATOM 1484 C CA . VAL A 1 194 ? -6.145 20.988 2.592 1.00 92.50 194 VAL A CA 1
ATOM 1485 C C . VAL A 1 194 ? -7.231 20.132 3.246 1.00 92.50 194 VAL A C 1
ATOM 1487 O O . VAL A 1 194 ? -8.134 19.644 2.572 1.00 92.50 194 VAL A O 1
ATOM 1490 N N . TRP A 1 195 ? -7.167 19.944 4.559 1.00 94.25 195 TRP A N 1
ATOM 1491 C CA . TRP A 1 195 ? -8.147 19.199 5.343 1.00 94.25 195 TRP A CA 1
ATOM 1492 C C . TRP A 1 195 ? -9.199 20.111 5.953 1.00 94.25 195 TRP A C 1
ATOM 1494 O O . TRP A 1 195 ? -8.884 21.180 6.480 1.00 94.25 195 TRP A O 1
ATOM 1504 N N . TYR A 1 196 ? -10.433 19.620 5.945 1.00 95.00 196 TYR A N 1
ATOM 1505 C CA . TYR A 1 196 ? -11.626 20.327 6.384 1.00 95.00 196 TYR A CA 1
ATOM 1506 C C . TYR A 1 196 ? -12.385 19.531 7.439 1.00 95.00 196 TYR A C 1
ATOM 1508 O O . TYR A 1 196 ? -12.357 18.295 7.454 1.00 95.00 196 TYR A O 1
ATOM 1516 N N . THR A 1 197 ? -13.110 20.258 8.285 1.00 94.81 197 THR A N 1
ATOM 1517 C CA . THR A 1 197 ? -14.219 19.715 9.068 1.00 94.81 197 THR A CA 1
ATOM 1518 C C . THR A 1 197 ? -15.517 20.389 8.650 1.00 94.81 197 THR A C 1
ATOM 1520 O O . THR A 1 197 ? -15.550 21.590 8.406 1.00 94.81 197 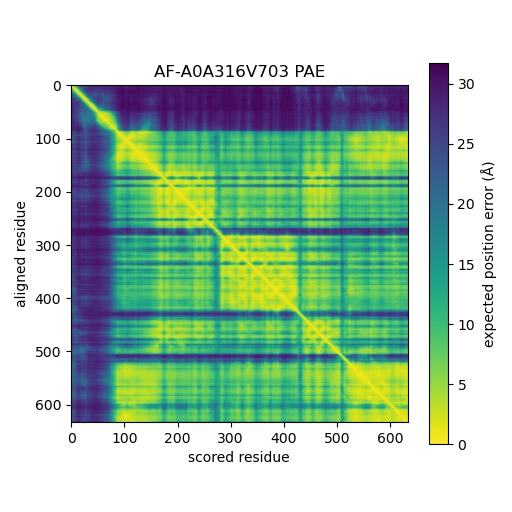THR A O 1
ATOM 1523 N N . ALA A 1 198 ? -16.600 19.620 8.576 1.00 95.25 198 ALA A N 1
ATOM 1524 C CA . ALA A 1 198 ? -17.930 20.139 8.277 1.00 95.25 198 ALA A CA 1
ATOM 1525 C C . ALA A 1 198 ? -18.967 19.488 9.185 1.00 95.25 198 ALA A C 1
ATOM 1527 O O . ALA A 1 198 ? -18.951 18.273 9.390 1.00 95.25 198 ALA A O 1
ATOM 1528 N N . SER A 1 199 ? -19.919 20.264 9.696 1.00 94.62 199 SER A N 1
ATOM 1529 C CA . SER A 1 199 ? -21.096 19.681 10.334 1.00 94.62 199 SER A CA 1
ATOM 1530 C C . SER A 1 199 ? -21.861 18.802 9.339 1.00 94.62 199 SER A C 1
ATOM 1532 O O . SER A 1 199 ? -21.785 18.973 8.119 1.00 94.62 199 SER A O 1
ATOM 1534 N N . VAL A 1 200 ? -22.658 17.863 9.856 1.00 91.56 200 VAL A N 1
ATOM 1535 C CA . VAL A 1 200 ? -23.515 17.024 9.001 1.00 91.56 200 VAL A CA 1
ATOM 1536 C C . VAL A 1 200 ? -24.446 17.883 8.137 1.00 91.56 200 VAL A C 1
ATOM 1538 O O . VAL A 1 200 ? -24.670 17.561 6.975 1.00 91.56 200 VAL A O 1
ATOM 1541 N N . ALA A 1 201 ? -24.960 18.995 8.668 1.00 93.75 201 ALA A N 1
ATOM 1542 C CA . ALA A 1 201 ? -25.856 19.880 7.929 1.00 93.75 201 ALA A CA 1
ATOM 1543 C C . ALA A 1 201 ? -25.150 20.585 6.758 1.00 93.75 201 ALA A C 1
ATOM 1545 O O . ALA A 1 201 ? -25.680 20.578 5.647 1.00 93.75 201 ALA A O 1
ATOM 1546 N N . GLU A 1 202 ? -23.956 21.139 6.987 1.00 95.50 202 GLU A N 1
ATOM 1547 C CA . GLU A 1 202 ? -23.156 21.804 5.948 1.00 95.50 202 GLU A CA 1
ATOM 1548 C C . GLU A 1 202 ? -22.755 20.827 4.847 1.00 95.50 202 GLU A C 1
ATOM 1550 O O . GLU A 1 202 ? -22.926 21.120 3.666 1.00 95.50 202 GLU A O 1
ATOM 1555 N N . PHE A 1 203 ? -22.289 19.634 5.223 1.00 92.75 203 PHE A N 1
ATOM 1556 C CA . PHE A 1 203 ? -21.869 18.625 4.255 1.00 92.75 203 PHE A CA 1
ATOM 1557 C C . PHE A 1 203 ? -23.033 18.168 3.364 1.00 92.75 203 PHE A C 1
ATOM 1559 O O . PHE A 1 203 ? -22.898 18.067 2.145 1.00 92.75 203 PHE A O 1
ATOM 1566 N N . GLN A 1 204 ? -24.214 17.947 3.952 1.00 90.88 204 GLN A N 1
ATOM 1567 C CA . GLN A 1 204 ? -25.409 17.570 3.193 1.00 90.88 204 GLN A CA 1
ATOM 1568 C C . GLN A 1 204 ? -25.955 18.731 2.344 1.00 90.88 204 GLN A C 1
ATOM 1570 O O . GLN A 1 204 ? -26.540 18.488 1.289 1.00 90.88 204 GLN A O 1
ATOM 1575 N N . ALA A 1 205 ? -25.767 19.987 2.765 1.00 92.38 205 ALA A N 1
ATOM 1576 C CA . ALA A 1 205 ? -26.093 21.152 1.946 1.00 92.38 205 ALA A CA 1
ATOM 1577 C C . ALA A 1 205 ? -25.169 21.251 0.725 1.00 92.38 205 ALA A C 1
ATOM 1579 O O . ALA A 1 205 ? -25.675 21.277 -0.395 1.00 92.38 205 ALA A O 1
ATOM 1580 N N . ALA A 1 206 ? -23.849 21.177 0.922 1.00 90.62 206 ALA A N 1
ATOM 1581 C CA . ALA A 1 206 ? -22.878 21.187 -0.172 1.00 90.62 206 ALA A CA 1
ATOM 1582 C C . ALA A 1 206 ? -23.129 20.046 -1.163 1.00 90.62 206 ALA A C 1
ATOM 1584 O O . ALA A 1 206 ? -23.109 20.258 -2.370 1.00 90.62 206 ALA A O 1
ATOM 1585 N N . LYS A 1 207 ? -23.477 18.853 -0.674 1.00 88.12 207 LYS A N 1
ATOM 1586 C CA . LYS A 1 207 ? -23.865 17.718 -1.519 1.00 88.12 207 LYS A CA 1
ATOM 1587 C C . LYS A 1 207 ? -25.047 18.020 -2.447 1.00 88.12 207 LYS A C 1
ATOM 1589 O O . LYS A 1 207 ? -25.020 17.606 -3.601 1.00 88.12 207 LYS A O 1
ATOM 1594 N N . ARG A 1 208 ? -26.074 18.746 -1.983 1.00 88.75 208 ARG A N 1
ATOM 1595 C CA . ARG A 1 208 ? -27.215 19.156 -2.833 1.00 88.75 208 ARG A CA 1
ATOM 1596 C C . ARG A 1 208 ? -26.815 20.154 -3.918 1.00 88.75 208 ARG A C 1
ATOM 1598 O O . ARG A 1 208 ? -27.462 20.207 -4.957 1.00 88.75 208 ARG A O 1
ATOM 1605 N N . GLU A 1 209 ? -25.751 20.907 -3.678 1.00 87.75 209 GLU A N 1
ATOM 1606 C CA . GLU A 1 209 ? -25.181 21.887 -4.602 1.00 87.75 209 GLU A CA 1
ATOM 1607 C C . GLU A 1 209 ? -23.974 21.326 -5.372 1.00 87.75 209 GLU A C 1
ATOM 1609 O O . GLU A 1 209 ? -23.192 22.083 -5.943 1.00 87.75 209 GLU A O 1
ATOM 1614 N N . ASN A 1 210 ? -23.802 19.995 -5.388 1.00 82.69 210 ASN A N 1
ATOM 1615 C CA . ASN A 1 210 ? -22.680 19.303 -6.030 1.00 82.69 210 ASN A CA 1
ATOM 1616 C C . ASN A 1 210 ? -21.303 19.857 -5.624 1.00 82.69 210 ASN A C 1
ATOM 1618 O O . ASN A 1 210 ? -20.388 19.917 -6.441 1.00 82.69 210 ASN A O 1
ATOM 1622 N N . PHE A 1 211 ? -21.157 20.254 -4.359 1.00 86.88 211 PHE A N 1
ATOM 1623 C CA . PHE A 1 211 ? -19.924 20.790 -3.785 1.00 86.88 211 PHE A CA 1
ATOM 1624 C C . PHE A 1 211 ? -19.372 22.012 -4.543 1.00 86.88 211 PHE A C 1
ATOM 1626 O O . PHE A 1 211 ? -18.156 22.198 -4.605 1.00 86.88 211 PHE A O 1
ATOM 1633 N N . ALA A 1 212 ? -20.252 22.865 -5.093 1.00 83.50 212 ALA A N 1
ATOM 1634 C CA . ALA A 1 212 ? -19.866 24.132 -5.729 1.00 83.50 212 ALA A CA 1
ATOM 1635 C C . ALA A 1 212 ? -18.963 24.988 -4.820 1.00 83.50 212 ALA A C 1
ATOM 1637 O O . ALA A 1 212 ? -18.011 25.622 -5.282 1.00 83.50 212 ALA A O 1
ATOM 1638 N N . THR A 1 213 ? -19.222 24.948 -3.513 1.00 85.62 213 THR A N 1
ATOM 1639 C CA . THR A 1 213 ? -18.324 25.419 -2.459 1.00 85.62 213 THR A CA 1
ATOM 1640 C C . THR A 1 213 ? -17.980 24.261 -1.510 1.00 85.62 213 THR A C 1
ATOM 1642 O O . THR A 1 213 ? -18.825 23.392 -1.264 1.00 85.62 213 THR A O 1
ATOM 1645 N N . PRO A 1 214 ? -16.746 24.197 -0.972 1.00 88.81 214 PRO A N 1
ATOM 1646 C CA . PRO A 1 214 ? -16.405 23.214 0.047 1.00 88.81 214 PRO A CA 1
ATOM 1647 C C . PRO A 1 214 ? -17.221 23.462 1.316 1.00 88.81 214 PRO A C 1
ATOM 1649 O O . PRO A 1 214 ? -17.318 24.614 1.743 1.00 88.81 214 PRO A O 1
ATOM 1652 N N . PRO A 1 215 ? -17.789 22.417 1.936 1.00 93.44 215 PRO A N 1
ATOM 1653 C CA . PRO A 1 215 ? -18.495 22.567 3.197 1.00 93.44 215 PRO A CA 1
ATOM 1654 C C . PRO A 1 215 ? -17.526 22.771 4.363 1.00 93.44 215 PRO A C 1
ATOM 1656 O O . PRO A 1 215 ? -16.466 22.146 4.418 1.00 93.44 215 PRO A O 1
ATOM 1659 N N . GLY A 1 216 ? -17.960 23.559 5.345 1.00 93.88 216 GLY A N 1
ATOM 1660 C CA . GLY A 1 216 ? -17.248 23.739 6.606 1.00 93.88 216 GLY A CA 1
ATOM 1661 C C . GLY A 1 216 ? -15.936 24.513 6.472 1.00 93.88 216 GLY A C 1
ATOM 1662 O O . GLY A 1 216 ? -15.755 25.301 5.546 1.00 93.88 216 GLY A O 1
ATOM 1663 N N . GLU A 1 217 ? -15.023 24.291 7.415 1.00 92.06 217 GLU A N 1
ATOM 1664 C CA . GLU A 1 217 ? -13.836 25.127 7.608 1.00 92.06 217 GLU A CA 1
ATOM 1665 C C . GLU A 1 217 ? -12.535 24.329 7.425 1.00 92.06 217 GLU A C 1
ATOM 1667 O O . GLU A 1 217 ? -12.432 23.184 7.889 1.00 92.06 217 GLU A O 1
ATOM 1672 N N . PRO A 1 218 ? -11.509 24.909 6.772 1.00 93.06 218 PRO A N 1
ATOM 1673 C CA . PRO A 1 218 ? -10.197 24.290 6.679 1.00 93.06 218 PRO A CA 1
ATOM 1674 C C . PRO A 1 218 ? -9.477 24.351 8.031 1.00 93.06 218 PRO A C 1
ATOM 1676 O O . PRO A 1 218 ? -9.486 25.375 8.713 1.00 93.06 218 PRO A O 1
ATOM 1679 N N . PHE A 1 219 ? -8.776 23.278 8.402 1.00 91.31 219 PHE A N 1
ATOM 1680 C CA . PHE A 1 219 ? -8.010 23.226 9.654 1.00 91.31 219 PHE A CA 1
ATOM 1681 C C . PHE A 1 219 ? -6.548 22.776 9.485 1.00 91.31 219 PHE A C 1
ATOM 1683 O O . PHE A 1 219 ? -5.726 23.040 10.370 1.00 91.31 219 PHE A O 1
ATOM 1690 N N . LEU A 1 220 ? -6.179 22.123 8.375 1.00 91.06 220 LEU A N 1
ATOM 1691 C CA . LEU A 1 220 ? -4.802 21.681 8.098 1.00 91.06 220 LEU A CA 1
ATOM 1692 C C . LEU A 1 220 ? -4.458 21.838 6.616 1.00 91.06 220 LEU A C 1
ATOM 1694 O O . LEU A 1 220 ? -5.043 21.156 5.789 1.00 91.06 220 LEU A O 1
ATOM 1698 N N . ASP A 1 221 ? -3.470 22.661 6.288 1.00 90.25 221 ASP A N 1
ATOM 1699 C CA . ASP A 1 221 ? -2.847 22.704 4.963 1.00 90.25 221 ASP A CA 1
ATOM 1700 C C . ASP A 1 221 ? -1.584 21.828 4.951 1.00 90.25 221 ASP A C 1
ATOM 1702 O O . ASP A 1 221 ? -0.617 22.101 5.671 1.00 90.25 221 ASP A O 1
ATOM 1706 N N . GLU A 1 222 ? -1.589 20.750 4.159 1.00 89.44 222 GLU A N 1
ATOM 1707 C CA . GLU A 1 222 ? -0.451 19.831 4.089 1.00 89.44 222 GLU A CA 1
ATOM 1708 C C . GLU A 1 222 ? 0.813 20.493 3.517 1.00 89.44 222 GLU A C 1
ATOM 1710 O O . GLU A 1 222 ? 1.924 20.040 3.798 1.00 89.44 222 GLU A O 1
ATOM 1715 N N . ALA A 1 223 ? 0.687 21.600 2.775 1.00 86.62 223 ALA A N 1
ATOM 1716 C CA . ALA A 1 223 ? 1.834 22.319 2.221 1.00 86.62 223 ALA A CA 1
ATOM 1717 C C . ALA A 1 223 ? 2.717 22.913 3.327 1.00 86.62 223 ALA A C 1
ATOM 1719 O O . ALA A 1 223 ? 3.887 23.222 3.104 1.00 86.62 223 ALA A O 1
ATOM 1720 N N . LEU A 1 224 ? 2.168 23.046 4.538 1.00 85.06 224 LEU A N 1
ATOM 1721 C CA . LEU A 1 224 ? 2.851 23.563 5.718 1.00 85.06 224 LEU A CA 1
ATOM 1722 C C . LEU A 1 224 ? 3.567 22.475 6.533 1.00 85.06 224 LEU A C 1
ATOM 1724 O O . LEU A 1 224 ? 4.244 22.805 7.507 1.00 85.06 224 LEU A O 1
ATOM 1728 N N . LEU A 1 225 ? 3.455 21.198 6.148 1.00 81.81 225 LEU A N 1
ATOM 1729 C CA . LEU A 1 225 ? 4.078 20.078 6.866 1.00 81.81 225 LEU A CA 1
ATOM 1730 C C . LEU A 1 225 ? 5.589 19.974 6.644 1.00 81.81 225 LEU A C 1
ATOM 1732 O O . LEU A 1 225 ? 6.271 19.278 7.382 1.00 81.81 225 LEU A O 1
ATOM 1736 N N . SER A 1 226 ? 6.133 20.642 5.631 1.00 78.06 226 SER A N 1
ATOM 1737 C CA . SER A 1 226 ? 7.570 20.649 5.340 1.00 78.06 226 SER A CA 1
ATOM 1738 C C . SER A 1 226 ? 7.971 21.965 4.692 1.00 78.06 226 SER A C 1
ATOM 1740 O O . SER A 1 226 ? 7.150 22.650 4.088 1.00 78.06 226 SER A O 1
ATOM 1742 N N . THR A 1 227 ? 9.244 22.340 4.811 1.00 73.81 227 THR A N 1
ATOM 1743 C CA . THR A 1 227 ? 9.748 23.601 4.246 1.00 73.81 227 THR A CA 1
ATOM 1744 C C . THR A 1 227 ? 9.680 23.642 2.722 1.00 73.81 227 THR A C 1
ATOM 1746 O O . THR A 1 227 ? 9.511 24.722 2.162 1.00 73.81 227 THR A O 1
ATOM 1749 N N . ASP A 1 228 ? 9.816 22.486 2.068 1.00 73.69 228 ASP A N 1
ATOM 1750 C CA . ASP A 1 228 ? 9.735 22.321 0.613 1.00 73.69 228 ASP A CA 1
ATOM 1751 C C . ASP A 1 228 ? 8.329 21.922 0.125 1.00 73.69 228 ASP A C 1
ATOM 1753 O O . ASP A 1 228 ? 8.114 21.781 -1.077 1.00 73.69 228 ASP A O 1
ATOM 1757 N N . GLY A 1 229 ? 7.370 21.743 1.042 1.00 74.44 229 GLY A N 1
ATOM 1758 C CA . GLY A 1 229 ? 6.002 21.335 0.728 1.00 74.44 229 GLY A CA 1
ATOM 1759 C C . GLY A 1 229 ? 5.878 19.907 0.184 1.00 74.44 229 GLY A C 1
ATOM 1760 O O . GLY A 1 229 ? 4.853 19.583 -0.418 1.00 74.44 229 GLY A O 1
ATOM 1761 N N . SER A 1 230 ? 6.889 19.047 0.352 1.00 77.44 230 SER A N 1
ATOM 1762 C CA . SER A 1 230 ? 6.900 17.672 -0.172 1.00 77.44 230 SER A CA 1
ATOM 1763 C C . SER A 1 230 ? 6.251 16.639 0.755 1.00 77.44 230 SER A C 1
ATOM 1765 O O . SER A 1 230 ? 5.798 15.598 0.280 1.00 77.44 230 SER A O 1
ATOM 1767 N N . ALA A 1 231 ? 6.170 16.922 2.058 1.00 82.00 231 ALA A N 1
ATOM 1768 C CA . ALA A 1 231 ? 5.617 15.996 3.041 1.00 82.00 231 ALA A CA 1
ATOM 1769 C C . ALA A 1 231 ? 4.106 15.779 2.866 1.00 82.00 231 ALA A C 1
ATOM 1771 O O . ALA A 1 231 ? 3.376 16.694 2.484 1.00 82.00 231 ALA A O 1
ATOM 1772 N N . ARG A 1 232 ? 3.637 14.561 3.141 1.00 85.81 232 ARG A N 1
ATOM 1773 C CA . ARG A 1 232 ? 2.240 14.140 2.951 1.00 85.81 232 ARG A CA 1
ATOM 1774 C C . ARG A 1 232 ? 1.708 13.417 4.174 1.00 85.81 232 ARG A C 1
ATOM 1776 O O . ARG A 1 232 ? 2.468 12.757 4.883 1.00 85.81 232 ARG A O 1
ATOM 1783 N N . ILE A 1 233 ? 0.398 13.488 4.385 1.00 87.81 233 ILE A N 1
ATOM 1784 C CA . ILE A 1 233 ? -0.275 12.658 5.386 1.00 87.81 233 ILE A CA 1
ATOM 1785 C C . ILE A 1 233 ? -0.572 11.278 4.795 1.00 87.81 233 ILE A C 1
ATOM 1787 O O . ILE A 1 233 ? -1.281 11.163 3.800 1.00 87.81 233 ILE A O 1
ATOM 1791 N N . LEU A 1 234 ? -0.051 10.222 5.425 1.00 84.38 234 LEU A N 1
ATOM 1792 C CA . LEU A 1 234 ? -0.294 8.837 5.002 1.00 84.38 234 LEU A CA 1
ATOM 1793 C C . LEU A 1 234 ? -1.467 8.191 5.747 1.00 84.38 234 LEU A C 1
ATOM 1795 O O . LEU A 1 234 ? -2.283 7.496 5.150 1.00 84.38 234 LEU A O 1
ATOM 1799 N N . TYR A 1 235 ? -1.555 8.410 7.057 1.00 83.69 235 TYR A N 1
ATOM 1800 C CA . TYR A 1 235 ? -2.598 7.824 7.896 1.00 83.69 235 TYR A CA 1
ATOM 1801 C C . TYR A 1 235 ? -3.196 8.867 8.810 1.00 83.69 235 TYR A C 1
ATOM 1803 O O . TYR A 1 235 ? -2.488 9.749 9.287 1.00 83.69 235 TYR A O 1
ATOM 1811 N N . THR A 1 236 ? -4.480 8.712 9.117 1.00 87.25 236 THR A N 1
ATOM 1812 C CA . THR A 1 236 ? -5.187 9.572 10.060 1.00 87.25 236 THR A CA 1
ATOM 1813 C C . THR A 1 236 ? -6.048 8.767 11.018 1.00 87.25 236 THR A C 1
ATOM 1815 O O . THR A 1 236 ? -6.528 7.674 10.695 1.00 87.25 236 THR A O 1
ATOM 1818 N N . ARG A 1 237 ? -6.248 9.301 12.221 1.00 84.62 237 ARG A N 1
ATOM 1819 C CA . ARG A 1 237 ? -7.247 8.828 13.182 1.00 84.62 237 ARG A CA 1
ATOM 1820 C C . ARG A 1 237 ? -7.849 10.017 13.916 1.00 84.62 237 ARG A C 1
ATOM 1822 O O . ARG A 1 237 ? -7.231 11.070 14.053 1.00 84.62 237 ARG A O 1
ATOM 1829 N N . VAL A 1 238 ? -9.063 9.821 14.415 1.00 85.94 238 VAL A N 1
ATOM 1830 C CA . VAL A 1 238 ? -9.742 10.782 15.282 1.00 85.94 238 VAL A CA 1
ATOM 1831 C C . VAL A 1 238 ? -9.950 10.143 16.645 1.00 85.94 238 VAL A C 1
ATOM 1833 O O . VAL A 1 238 ? -10.313 8.968 16.735 1.00 85.94 238 VAL A O 1
ATOM 1836 N N . SER A 1 239 ? -9.689 10.896 17.711 1.00 80.94 239 SER A N 1
ATOM 1837 C CA . SER A 1 239 ? -9.876 10.407 19.074 1.00 80.94 239 SER A CA 1
ATOM 1838 C C . SER A 1 239 ? -11.338 10.038 19.341 1.00 80.94 239 SER A C 1
ATOM 1840 O O . SER A 1 239 ? -12.245 10.628 18.749 1.00 80.94 239 SER A O 1
ATOM 1842 N N . PRO A 1 240 ? -11.618 9.122 20.289 1.00 77.56 240 PRO A N 1
ATOM 1843 C CA . PRO A 1 240 ? -12.988 8.690 20.553 1.00 77.56 240 PRO A CA 1
ATOM 1844 C C . PRO A 1 240 ? -13.948 9.842 20.899 1.00 77.56 240 PRO A C 1
ATOM 1846 O O . PRO A 1 240 ? -15.081 9.881 20.421 1.00 77.56 240 PRO A O 1
ATOM 1849 N N . ASN A 1 241 ? -13.479 10.841 21.644 1.00 78.69 241 ASN A N 1
ATOM 1850 C CA . ASN A 1 241 ? -14.280 12.020 21.982 1.00 78.69 241 ASN A CA 1
ATOM 1851 C C . ASN A 1 241 ? -14.477 13.012 20.814 1.00 78.69 241 ASN A C 1
ATOM 1853 O O . ASN A 1 241 ? -15.205 13.987 20.985 1.00 78.69 241 ASN A O 1
ATOM 1857 N N . GLY A 1 242 ? -13.851 12.786 19.653 1.00 83.81 242 GLY A N 1
ATOM 1858 C CA . GLY A 1 242 ? -13.959 13.635 18.464 1.00 83.81 242 GLY A CA 1
ATOM 1859 C C . GLY A 1 242 ? -13.129 14.920 18.508 1.00 83.81 242 GLY A C 1
ATOM 1860 O O . GLY A 1 242 ? -13.353 15.796 17.683 1.00 83.81 242 GLY A O 1
ATOM 1861 N N . LYS A 1 243 ? -12.207 15.075 19.470 1.00 83.62 243 LYS A N 1
ATOM 1862 C CA . LYS A 1 243 ? -11.487 16.344 19.699 1.00 83.62 243 LYS A CA 1
ATOM 1863 C C . LYS A 1 243 ? -10.088 16.408 19.094 1.00 83.62 243 LYS A C 1
ATOM 1865 O O . LYS A 1 243 ? -9.626 17.501 18.787 1.00 83.62 243 LYS A O 1
ATOM 1870 N N . ILE A 1 244 ? -9.406 15.271 18.977 1.00 83.94 244 ILE A N 1
ATOM 1871 C CA . ILE A 1 244 ? -8.007 15.193 18.552 1.00 83.94 244 ILE A CA 1
ATOM 1872 C C . ILE A 1 244 ? -7.941 14.482 17.206 1.00 83.94 244 ILE A C 1
ATOM 1874 O O . ILE A 1 244 ? -8.478 13.387 17.043 1.00 83.94 244 ILE A O 1
ATOM 1878 N N . PHE A 1 245 ? -7.238 15.096 16.268 1.00 87.25 245 PHE A N 1
ATOM 1879 C CA . PHE A 1 245 ? -6.846 14.530 14.992 1.00 87.25 245 PHE A CA 1
ATOM 1880 C C . PHE A 1 245 ? -5.386 14.091 15.073 1.00 87.25 245 PHE A C 1
ATOM 1882 O O . PHE A 1 245 ? -4.508 14.917 15.334 1.00 87.25 245 PHE A O 1
ATOM 1889 N N . SER A 1 246 ? -5.122 12.801 14.872 1.00 85.38 246 SER A N 1
ATOM 1890 C CA . SER A 1 246 ? -3.766 12.275 14.740 1.00 85.38 246 SER A CA 1
ATOM 1891 C C . SER A 1 246 ? -3.473 11.925 13.292 1.00 85.38 246 SER A C 1
ATOM 1893 O O . SER A 1 246 ? -4.342 11.412 12.585 1.00 85.38 246 SER A O 1
ATOM 1895 N N . TYR A 1 247 ? -2.249 12.182 12.852 1.00 84.88 247 TYR A N 1
ATOM 1896 C CA . TYR A 1 247 ? -1.850 11.980 11.469 1.00 84.88 247 TYR A CA 1
ATOM 1897 C C . TYR A 1 247 ? -0.369 11.617 11.358 1.00 84.88 247 TYR A C 1
ATOM 1899 O O . TYR A 1 247 ? 0.463 12.171 12.072 1.00 84.88 247 TYR A O 1
ATOM 1907 N N . LEU A 1 248 ? -0.053 10.666 10.478 1.00 83.19 248 LEU A N 1
ATOM 1908 C CA . LEU A 1 248 ? 1.316 10.274 10.154 1.00 83.19 248 LEU A CA 1
ATOM 1909 C C . LEU A 1 248 ? 1.799 11.105 8.969 1.00 83.19 248 LEU A C 1
ATOM 1911 O O . LEU A 1 248 ? 1.217 11.006 7.888 1.00 83.19 248 LEU A O 1
ATOM 1915 N N . VAL A 1 249 ? 2.868 11.870 9.162 1.00 79.94 249 VAL A N 1
ATOM 1916 C CA . VAL A 1 249 ? 3.514 12.650 8.104 1.00 79.94 249 VAL A CA 1
ATOM 1917 C C . VAL A 1 249 ? 4.706 11.873 7.569 1.00 79.94 249 VAL A C 1
ATOM 1919 O O . VAL A 1 249 ? 5.579 11.470 8.334 1.00 79.94 249 VAL A O 1
ATOM 1922 N N . ILE A 1 250 ? 4.752 11.684 6.253 1.00 77.50 250 ILE A N 1
ATOM 1923 C CA . ILE A 1 250 ? 5.882 11.082 5.541 1.00 77.50 250 ILE A CA 1
ATOM 1924 C C . ILE A 1 250 ? 6.524 12.120 4.617 1.00 77.50 250 ILE A C 1
ATOM 1926 O O . ILE A 1 250 ? 5.829 12.874 3.937 1.00 77.50 250 ILE A O 1
ATOM 1930 N N . GLY A 1 251 ? 7.855 12.181 4.616 1.00 72.62 251 GLY A N 1
ATOM 1931 C CA . GLY A 1 251 ? 8.640 13.006 3.694 1.00 72.62 251 GLY A CA 1
ATOM 1932 C C . GLY A 1 251 ? 9.223 12.183 2.542 1.00 72.62 251 GLY A C 1
ATOM 1933 O O . GLY A 1 251 ? 8.675 11.158 2.151 1.00 72.62 251 GLY A O 1
ATOM 1934 N N . ALA A 1 252 ? 10.383 12.601 2.028 1.00 59.16 252 ALA A N 1
ATOM 1935 C CA . ALA A 1 252 ? 11.140 11.839 1.026 1.00 59.16 252 ALA A CA 1
ATOM 1936 C C . ALA A 1 252 ? 11.824 10.566 1.581 1.00 59.16 252 ALA A C 1
ATOM 1938 O O . ALA A 1 252 ? 12.343 9.770 0.801 1.00 59.16 252 ALA A O 1
ATOM 1939 N N . GLY A 1 253 ? 11.865 10.397 2.908 1.00 55.69 253 GLY A N 1
ATOM 1940 C CA . GLY A 1 253 ? 12.441 9.231 3.583 1.00 55.69 253 GLY A CA 1
ATOM 1941 C C . GLY A 1 253 ? 11.424 8.120 3.863 1.00 55.69 253 GLY A C 1
ATOM 1942 O O . GLY A 1 253 ? 10.227 8.278 3.646 1.00 55.69 253 GLY A O 1
ATOM 1943 N N . GLU A 1 254 ? 11.912 6.993 4.382 1.00 51.38 254 GLU A N 1
ATOM 1944 C CA . GLU A 1 254 ? 11.102 5.796 4.673 1.00 51.38 254 GLU A CA 1
ATOM 1945 C C . GLU A 1 254 ? 10.478 5.789 6.082 1.00 51.38 254 GLU A C 1
ATOM 1947 O O . GLU A 1 254 ? 9.702 4.896 6.415 1.00 51.38 254 GLU A O 1
ATOM 1952 N N . VAL A 1 255 ? 10.798 6.787 6.912 1.00 62.16 255 VAL A N 1
ATOM 1953 C CA . VAL A 1 255 ? 10.279 6.940 8.279 1.00 62.16 255 VAL A CA 1
ATOM 1954 C C . VAL A 1 255 ? 9.317 8.125 8.320 1.00 62.16 255 VAL A C 1
ATOM 1956 O O . VAL A 1 255 ? 9.616 9.188 7.775 1.00 62.16 255 VAL A O 1
ATOM 1959 N N . GLY A 1 256 ? 8.160 7.928 8.955 1.00 67.38 256 GLY A N 1
ATOM 1960 C CA . GLY A 1 256 ? 7.164 8.971 9.183 1.00 67.38 256 GLY A CA 1
ATOM 1961 C C . GLY A 1 256 ? 6.994 9.298 10.662 1.00 67.38 256 GLY A C 1
ATOM 1962 O O . GLY A 1 256 ? 7.198 8.439 11.520 1.00 67.38 256 GLY A O 1
ATOM 1963 N N . ASP A 1 257 ? 6.558 10.521 10.940 1.00 69.00 257 ASP A N 1
ATOM 1964 C CA . ASP A 1 257 ? 6.348 11.040 12.290 1.00 69.00 257 ASP A CA 1
ATOM 1965 C C . ASP A 1 257 ? 4.850 11.215 12.580 1.00 69.00 257 ASP A C 1
ATOM 1967 O O . ASP A 1 257 ? 4.091 11.732 11.753 1.00 69.00 257 ASP A O 1
ATOM 1971 N N . TRP A 1 258 ? 4.405 10.765 13.757 1.00 74.88 258 TRP A N 1
ATOM 1972 C CA . TRP A 1 258 ? 3.025 10.962 14.204 1.00 74.88 258 TRP A CA 1
ATOM 1973 C C . TRP A 1 258 ? 2.855 12.328 14.855 1.00 74.88 258 TRP A C 1
ATOM 1975 O O . TRP A 1 258 ? 3.514 12.663 15.838 1.00 74.88 258 TRP A O 1
ATOM 1985 N N . TYR A 1 259 ? 1.878 13.068 14.353 1.00 72.00 259 TYR A N 1
ATOM 1986 C CA . TYR A 1 259 ? 1.427 14.332 14.902 1.00 72.00 259 TYR A CA 1
ATOM 1987 C C . TYR A 1 259 ? 0.013 14.198 15.429 1.00 72.00 259 TYR A C 1
ATOM 1989 O O . TYR A 1 259 ? -0.764 13.327 15.035 1.00 72.00 259 TYR A O 1
ATOM 1997 N N . PHE A 1 260 ? -0.327 15.110 16.324 1.00 80.25 260 PHE A N 1
ATOM 1998 C CA . PHE A 1 260 ? -1.607 15.151 16.996 1.00 80.25 260 PHE A CA 1
ATOM 1999 C C . PHE A 1 260 ? -1.984 16.607 17.196 1.00 80.25 260 PHE A C 1
ATOM 2001 O O . PHE A 1 260 ? -1.144 17.439 17.546 1.00 80.25 260 PHE A O 1
ATOM 2008 N N . ARG A 1 261 ? -3.253 16.922 16.986 1.00 79.44 261 ARG A N 1
ATOM 2009 C CA . ARG A 1 261 ? -3.750 18.283 17.127 1.00 79.44 261 ARG A CA 1
ATOM 2010 C C . ARG A 1 261 ? -5.207 18.303 17.521 1.00 79.44 261 ARG A C 1
ATOM 2012 O O . ARG A 1 261 ? -5.947 17.385 17.182 1.00 79.44 261 ARG A O 1
ATOM 2019 N N . TYR A 1 262 ? -5.628 19.370 18.179 1.00 82.56 262 TYR A N 1
ATOM 2020 C CA . TYR A 1 262 ? -7.050 19.652 18.301 1.00 82.56 262 TYR A CA 1
ATOM 2021 C C . TYR A 1 262 ? -7.594 20.218 16.988 1.00 82.56 262 TYR A C 1
ATOM 2023 O O . TYR A 1 262 ? -6.863 20.889 16.259 1.00 82.56 262 TYR A O 1
ATOM 2031 N N . PHE A 1 263 ? -8.867 19.956 16.689 1.00 83.44 263 PHE A N 1
ATOM 2032 C CA . PHE A 1 263 ? -9.520 20.506 15.493 1.00 83.44 263 PHE A CA 1
ATOM 2033 C C . PHE A 1 263 ? -9.647 22.037 15.518 1.00 83.44 263 PHE A C 1
ATOM 2035 O O . PHE A 1 263 ? -9.665 22.656 14.461 1.00 83.44 263 PHE A O 1
ATOM 2042 N N . ASP A 1 264 ? -9.686 22.649 16.704 1.00 81.50 264 ASP A N 1
ATOM 2043 C CA . ASP A 1 264 ? -9.704 24.108 16.891 1.00 81.50 264 ASP A CA 1
ATOM 2044 C C . ASP A 1 264 ? -8.305 24.751 16.817 1.00 81.50 264 ASP A C 1
ATOM 2046 O O . ASP A 1 264 ? -8.172 25.972 16.725 1.00 81.50 264 ASP A O 1
ATOM 2050 N N . SER A 1 265 ? -7.242 23.942 16.805 1.00 81.19 265 SER A N 1
ATOM 2051 C CA . SER A 1 265 ? -5.878 24.401 16.576 1.00 81.19 265 SER A CA 1
ATOM 2052 C C . SER A 1 265 ? -5.618 24.410 15.076 1.00 81.19 265 SER A C 1
ATOM 2054 O O . SER A 1 265 ? -5.206 23.398 14.520 1.00 81.19 265 SER A O 1
ATOM 2056 N N . ILE A 1 266 ? -5.879 25.535 14.411 1.00 82.62 266 ILE A N 1
ATOM 2057 C CA . ILE A 1 266 ? -5.827 25.682 12.947 1.00 82.62 266 ILE A CA 1
ATOM 2058 C C . ILE A 1 266 ? -4.368 25.806 12.439 1.00 82.62 266 ILE A C 1
ATOM 2060 O O . ILE A 1 266 ? -3.588 26.594 12.965 1.00 82.62 266 ILE A O 1
ATOM 2064 N N . LEU A 1 267 ? -3.994 25.062 11.382 1.00 81.00 267 LEU A N 1
ATOM 2065 C CA . LEU A 1 267 ? -2.725 25.203 10.626 1.00 81.00 267 LEU A CA 1
ATOM 2066 C C . LEU A 1 267 ? -3.052 25.455 9.156 1.00 81.00 267 LEU A C 1
ATOM 2068 O O . LEU A 1 267 ? -2.969 24.554 8.331 1.00 81.00 267 LEU A O 1
ATOM 2072 N N . ILE A 1 268 ? -3.462 26.683 8.860 1.00 79.00 268 ILE A N 1
ATOM 2073 C CA . ILE A 1 268 ? -3.720 27.164 7.491 1.00 79.00 268 ILE A CA 1
ATOM 2074 C C . ILE A 1 268 ? -2.821 28.352 7.122 1.00 79.00 268 ILE A C 1
ATOM 2076 O O . ILE A 1 268 ? -2.781 28.768 5.975 1.00 79.00 268 ILE A O 1
ATOM 2080 N N . ASN A 1 269 ? -2.077 28.890 8.095 1.00 73.50 269 ASN A N 1
ATOM 2081 C CA . ASN A 1 269 ? -1.144 30.001 7.930 1.00 73.50 269 ASN A CA 1
ATOM 2082 C C . ASN A 1 269 ? 0.192 29.642 8.589 1.00 73.50 269 ASN A C 1
ATOM 2084 O O . ASN A 1 269 ? 0.212 29.022 9.655 1.00 73.50 269 ASN A O 1
ATOM 2088 N N . LYS A 1 270 ? 1.315 30.050 7.980 1.00 56.59 270 LYS A N 1
ATOM 2089 C CA . LYS A 1 270 ? 2.665 29.775 8.500 1.00 56.59 270 LYS A CA 1
ATOM 2090 C C . LYS A 1 270 ? 2.837 30.352 9.910 1.00 56.59 270 LYS A C 1
ATOM 2092 O O . LYS A 1 270 ? 3.072 31.546 10.072 1.00 56.59 270 LYS A O 1
ATOM 2097 N N . SER A 1 271 ? 2.818 29.495 10.928 1.00 42.97 271 SER A N 1
ATOM 2098 C CA . SER A 1 271 ? 3.409 29.798 12.230 1.00 42.97 271 SER A CA 1
ATOM 2099 C C . SER A 1 271 ? 4.266 28.622 12.720 1.00 42.97 271 SER A C 1
ATOM 2101 O O . SER A 1 271 ? 3.857 27.471 12.677 1.00 42.97 271 SER A O 1
ATOM 2103 N N . LYS A 1 272 ? 5.513 28.977 13.063 1.00 36.94 272 LYS A N 1
ATOM 2104 C CA . LYS A 1 272 ? 6.656 28.222 13.619 1.00 36.94 272 LYS A CA 1
ATOM 2105 C C . LYS A 1 272 ? 6.805 26.712 13.330 1.00 36.94 272 LYS A C 1
ATOM 2107 O O . LYS A 1 272 ? 6.114 25.873 13.882 1.00 36.94 272 LYS A O 1
ATOM 2112 N N . ALA A 1 273 ? 7.882 26.458 12.579 1.00 37.75 273 ALA A N 1
ATOM 2113 C CA . ALA A 1 273 ? 8.846 25.354 12.605 1.00 37.75 273 ALA A CA 1
ATOM 2114 C C . ALA A 1 273 ? 8.391 23.962 13.078 1.00 37.75 273 ALA A C 1
ATOM 2116 O O . ALA A 1 273 ? 8.197 23.696 14.263 1.00 37.75 273 ALA A O 1
ATOM 2117 N N . PHE A 1 274 ? 8.427 23.051 12.108 1.00 38.88 274 PHE A N 1
ATOM 2118 C CA . PHE A 1 274 ? 8.576 21.613 12.267 1.00 38.88 274 PHE A CA 1
ATOM 2119 C C . PHE A 1 274 ? 9.781 21.293 13.169 1.00 38.88 274 PHE A C 1
ATOM 2121 O O . PHE A 1 274 ? 10.905 21.713 12.885 1.00 38.88 274 PHE A O 1
ATOM 2128 N N . LEU A 1 275 ? 9.557 20.557 14.258 1.00 33.00 275 LEU A N 1
ATOM 2129 C CA . LEU A 1 275 ? 10.633 19.943 15.032 1.00 33.00 275 LEU A CA 1
ATOM 2130 C C . LEU A 1 275 ? 10.810 18.517 14.513 1.00 33.00 275 LEU A C 1
ATOM 2132 O O . LEU A 1 275 ? 9.986 17.649 14.787 1.00 33.00 275 LEU A O 1
ATOM 2136 N N . ALA A 1 276 ? 11.869 18.305 13.735 1.00 29.91 276 ALA A N 1
ATOM 2137 C CA . ALA A 1 276 ? 12.325 16.976 13.358 1.00 29.91 276 ALA A CA 1
ATOM 2138 C C . ALA A 1 276 ? 12.900 16.265 14.592 1.00 29.91 276 ALA A C 1
ATOM 2140 O O . ALA A 1 276 ? 13.675 16.859 15.347 1.00 29.91 276 ALA A O 1
ATOM 2141 N N . GLY A 1 277 ? 12.544 14.997 14.792 1.00 27.64 277 GLY A N 1
ATOM 2142 C CA . GLY A 1 277 ? 13.057 14.231 15.921 1.00 27.64 277 GLY A CA 1
ATOM 2143 C C . GLY A 1 277 ? 12.581 12.786 15.956 1.00 27.64 277 GLY A C 1
ATOM 2144 O O . GLY A 1 277 ? 11.825 12.421 16.847 1.00 27.64 277 GLY A O 1
ATOM 2145 N N . GLY A 1 278 ? 13.084 11.960 15.041 1.00 30.91 278 GLY A N 1
ATOM 2146 C CA . GLY A 1 278 ? 13.041 10.505 15.154 1.00 30.91 278 GLY A CA 1
ATOM 2147 C C . GLY A 1 278 ? 14.464 9.951 15.172 1.00 30.91 278 GLY A C 1
ATOM 2148 O O . GLY A 1 278 ? 15.207 10.124 14.210 1.00 30.91 278 GLY A O 1
ATOM 2149 N N . GLN A 1 279 ? 14.870 9.315 16.272 1.00 32.81 279 GLN A N 1
ATOM 2150 C CA . GLN A 1 279 ? 15.979 8.358 16.238 1.00 32.81 279 GLN A CA 1
ATOM 2151 C C . GLN A 1 279 ? 15.421 7.008 15.792 1.00 32.81 279 GLN A C 1
ATOM 2153 O O . GLN A 1 279 ? 14.330 6.624 16.214 1.00 32.81 279 GLN A O 1
ATOM 2158 N N . ASP A 1 280 ? 16.189 6.271 14.993 1.00 37.78 280 ASP A N 1
ATOM 2159 C CA . ASP A 1 280 ? 15.927 4.854 14.769 1.00 37.78 280 ASP A CA 1
ATOM 2160 C C . ASP A 1 280 ? 16.145 4.098 16.091 1.00 37.78 280 ASP A C 1
ATOM 2162 O O . ASP A 1 280 ? 17.258 4.011 16.617 1.00 37.78 280 ASP A O 1
ATOM 2166 N N . LEU A 1 281 ? 15.048 3.634 16.691 1.00 38.66 281 LEU A N 1
ATOM 2167 C CA . LEU A 1 281 ? 15.022 2.958 17.991 1.00 38.66 281 LEU A CA 1
ATOM 2168 C C . LEU A 1 281 ? 14.786 1.441 17.852 1.00 38.66 281 LEU A C 1
ATOM 2170 O O . LEU A 1 281 ? 14.598 0.762 18.871 1.00 38.66 281 LEU A O 1
ATOM 2174 N N . GLY A 1 282 ? 14.796 0.911 16.621 1.00 54.41 282 GLY A N 1
ATOM 2175 C CA . GLY A 1 282 ? 14.280 -0.419 16.292 1.00 54.41 282 GLY A CA 1
ATOM 2176 C C . GLY A 1 282 ? 12.753 -0.516 16.442 1.00 54.41 282 GLY A C 1
ATOM 2177 O O . GLY A 1 282 ? 12.084 0.447 16.820 1.00 54.41 282 GLY A O 1
ATOM 2178 N N . TYR A 1 283 ? 12.172 -1.694 16.183 1.00 71.38 283 TYR A N 1
ATOM 2179 C CA . TYR A 1 283 ? 10.725 -1.896 16.327 1.00 71.38 283 TYR A CA 1
ATOM 2180 C C . TYR A 1 283 ? 10.317 -1.949 17.806 1.00 71.38 283 TYR A C 1
ATOM 2182 O O . TYR A 1 283 ? 10.341 -3.005 18.445 1.00 71.38 283 TYR A O 1
ATOM 2190 N N . LYS A 1 284 ? 9.945 -0.795 18.361 1.00 81.06 284 LYS A N 1
ATOM 2191 C CA . LYS A 1 284 ? 9.356 -0.661 19.696 1.00 81.06 284 LYS A CA 1
ATOM 2192 C C . LYS A 1 284 ? 7.963 -0.071 19.584 1.00 81.06 284 LYS A C 1
ATOM 2194 O O . LYS A 1 284 ? 7.744 0.871 18.830 1.00 81.06 284 LYS A O 1
ATOM 2199 N N . ILE A 1 285 ? 7.044 -0.577 20.396 1.00 82.75 285 ILE A N 1
ATOM 2200 C CA . ILE A 1 285 ? 5.741 0.055 20.592 1.00 82.75 285 ILE A CA 1
ATOM 2201 C C . ILE A 1 285 ? 5.808 0.778 21.924 1.00 82.75 285 ILE A C 1
ATOM 2203 O O . ILE A 1 285 ? 6.175 0.196 22.952 1.00 82.75 285 ILE A O 1
ATOM 2207 N N . ARG A 1 286 ? 5.465 2.062 21.896 1.00 84.94 286 ARG A N 1
ATOM 2208 C CA . ARG A 1 286 ? 5.457 2.917 23.074 1.00 84.94 286 ARG A CA 1
ATOM 2209 C C . ARG A 1 286 ? 4.075 3.491 23.330 1.00 84.94 286 ARG A C 1
ATOM 2211 O O . ARG A 1 286 ? 3.301 3.722 22.406 1.00 84.94 286 ARG A O 1
ATOM 2218 N N . TYR A 1 287 ? 3.792 3.718 24.602 1.00 83.75 287 TYR A N 1
ATOM 2219 C CA . TYR A 1 287 ? 2.623 4.425 25.080 1.00 83.75 287 TYR A CA 1
ATOM 2220 C C . TYR A 1 287 ? 3.018 5.863 25.413 1.00 83.75 287 TYR A C 1
ATOM 2222 O O . TYR A 1 287 ? 3.803 6.106 26.335 1.00 83.75 287 TYR A O 1
ATOM 2230 N N . HIS A 1 288 ? 2.474 6.804 24.645 1.00 81.12 288 HIS A N 1
ATOM 2231 C CA . HIS A 1 288 ? 2.673 8.232 24.845 1.00 81.12 288 HIS A CA 1
ATOM 2232 C C . HIS A 1 288 ? 1.553 8.808 25.712 1.00 81.12 288 HIS A C 1
ATOM 2234 O O . HIS A 1 288 ? 0.368 8.639 25.411 1.00 81.12 288 HIS A O 1
ATOM 2240 N N . VAL A 1 289 ? 1.921 9.537 26.766 1.00 79.75 289 VAL A N 1
ATOM 2241 C CA . VAL A 1 289 ? 0.962 10.326 27.544 1.00 79.75 289 VAL A CA 1
ATOM 2242 C C . VAL A 1 289 ? 0.864 11.708 26.916 1.00 79.75 289 VAL A C 1
ATOM 2244 O O . VAL A 1 289 ? 1.839 12.459 26.905 1.00 79.75 289 VAL A O 1
ATOM 2247 N N . TRP A 1 290 ? -0.327 12.047 26.425 1.00 69.50 290 TRP A N 1
ATOM 2248 C CA . TRP A 1 290 ? -0.589 13.334 25.788 1.00 69.50 290 TRP A CA 1
ATOM 2249 C C . TRP A 1 290 ? -0.098 14.518 26.632 1.00 69.50 290 TRP A C 1
ATOM 2251 O O . TRP A 1 290 ? -0.378 14.596 27.829 1.00 69.50 290 TRP A O 1
ATOM 2261 N N . GLY A 1 291 ? 0.622 15.447 25.998 1.00 69.44 291 GLY A N 1
ATOM 2262 C CA . GLY A 1 291 ? 1.182 16.635 26.652 1.00 69.44 291 GLY A CA 1
ATOM 2263 C C . GLY A 1 291 ? 2.520 16.410 27.366 1.00 69.44 291 GLY A C 1
ATOM 2264 O O . GLY A 1 291 ? 3.035 17.334 27.994 1.00 69.44 291 GLY A O 1
ATOM 2265 N N . THR A 1 292 ? 3.106 15.213 27.275 1.00 73.69 292 THR A N 1
ATOM 2266 C CA . THR A 1 292 ? 4.453 14.925 27.793 1.00 73.69 292 THR A CA 1
ATOM 2267 C C . THR A 1 292 ? 5.501 14.930 26.672 1.00 73.69 292 THR A C 1
ATOM 2269 O O . THR A 1 292 ? 5.168 14.950 25.493 1.00 73.69 292 THR A O 1
ATOM 2272 N N . ASN A 1 293 ? 6.791 14.980 27.015 1.00 71.31 293 ASN A N 1
ATOM 2273 C CA . ASN A 1 293 ? 7.871 14.869 26.028 1.00 71.31 293 ASN A CA 1
ATOM 2274 C C . ASN A 1 293 ? 8.071 13.393 25.631 1.00 71.31 293 ASN A C 1
ATOM 2276 O O . ASN A 1 293 ? 8.046 12.542 26.517 1.00 71.31 293 ASN A O 1
ATOM 2280 N N . SER A 1 294 ? 8.345 13.096 24.354 1.00 69.56 294 SER A N 1
ATOM 2281 C CA . SER A 1 294 ? 8.518 11.720 23.844 1.00 69.56 294 SER A CA 1
ATOM 2282 C C . SER A 1 294 ? 9.653 10.928 24.511 1.00 69.56 294 SER A C 1
ATOM 2284 O O . SER A 1 294 ? 9.638 9.699 24.537 1.00 69.56 294 SER A O 1
ATOM 2286 N N . SER A 1 295 ? 10.621 11.604 25.140 1.00 74.62 295 SER A N 1
ATOM 2287 C CA . SER A 1 295 ? 11.623 10.953 26.001 1.00 74.62 295 SER A CA 1
ATOM 2288 C C . SER A 1 295 ? 11.028 10.255 27.233 1.00 74.62 295 SER A C 1
ATOM 2290 O O . SER A 1 295 ? 11.696 9.416 27.833 1.00 74.62 295 SER A O 1
ATOM 2292 N N . ARG A 1 296 ? 9.786 10.583 27.613 1.00 80.50 296 ARG A N 1
ATOM 2293 C CA . ARG A 1 296 ? 9.038 9.960 28.717 1.00 80.50 296 ARG A CA 1
ATOM 2294 C C . ARG A 1 296 ? 8.110 8.837 28.257 1.00 80.50 296 ARG A C 1
ATOM 2296 O O . ARG A 1 296 ? 7.397 8.276 29.088 1.00 80.50 296 ARG A O 1
ATOM 2303 N N . ASP A 1 297 ? 8.101 8.519 26.965 1.00 83.81 297 ASP A N 1
ATOM 2304 C CA . ASP A 1 297 ? 7.234 7.485 26.417 1.00 83.81 297 ASP A CA 1
ATOM 2305 C C . ASP A 1 297 ? 7.568 6.117 27.013 1.00 83.81 297 ASP A C 1
ATOM 2307 O O . ASP A 1 297 ? 8.720 5.675 27.044 1.00 83.81 297 ASP A O 1
ATOM 2311 N N . ILE A 1 298 ? 6.528 5.420 27.460 1.00 86.88 298 ILE A N 1
ATOM 2312 C CA . ILE A 1 298 ? 6.664 4.139 28.144 1.00 86.88 298 ILE A CA 1
ATOM 2313 C C . ILE A 1 298 ? 6.759 3.048 27.083 1.00 86.88 298 ILE A C 1
ATOM 2315 O O . ILE A 1 298 ? 5.856 2.897 26.264 1.00 86.88 298 ILE A O 1
ATOM 2319 N N . THR A 1 299 ? 7.831 2.257 27.083 1.00 87.62 299 THR A N 1
ATOM 2320 C CA . THR A 1 299 ? 7.913 1.095 26.184 1.00 87.62 299 THR A CA 1
ATOM 2321 C C . THR A 1 299 ? 6.961 0.010 26.678 1.00 87.62 299 THR A C 1
ATOM 2323 O O . THR A 1 299 ? 7.069 -0.424 27.821 1.00 87.62 299 THR A O 1
ATOM 2326 N N . VAL A 1 300 ? 6.027 -0.411 25.821 1.00 88.31 300 VAL A N 1
ATOM 2327 C CA . VAL A 1 300 ? 5.073 -1.494 26.120 1.00 88.31 300 VAL A CA 1
ATOM 2328 C C . VAL A 1 300 ? 5.474 -2.800 25.445 1.00 88.31 300 VAL A C 1
ATOM 2330 O O . VAL A 1 300 ? 5.223 -3.873 25.977 1.00 88.31 300 VAL A O 1
ATOM 2333 N N . PHE A 1 301 ? 6.133 -2.719 24.288 1.00 86.94 301 PHE A N 1
ATOM 2334 C CA . PHE A 1 301 ? 6.625 -3.875 23.549 1.00 86.94 301 PHE A CA 1
ATOM 2335 C C . PHE A 1 301 ? 7.969 -3.541 22.906 1.00 86.94 301 PHE A C 1
ATOM 2337 O O . PHE A 1 301 ? 8.130 -2.482 22.295 1.00 86.94 301 PHE A O 1
ATOM 2344 N N . ASP A 1 302 ? 8.916 -4.467 23.020 1.00 86.75 302 ASP A N 1
ATOM 2345 C CA . ASP A 1 302 ? 10.221 -4.398 22.370 1.00 86.75 302 ASP A CA 1
ATOM 2346 C C . ASP A 1 302 ? 10.411 -5.659 21.525 1.00 86.75 302 ASP A C 1
ATOM 2348 O O . ASP A 1 302 ? 10.391 -6.780 22.043 1.00 86.75 302 ASP A O 1
ATOM 2352 N N . SER A 1 303 ? 10.599 -5.473 20.219 1.00 82.62 303 SER A N 1
ATOM 2353 C CA . SER A 1 303 ? 10.820 -6.560 19.261 1.00 82.62 303 SER A CA 1
ATOM 2354 C C . SER A 1 303 ? 12.003 -7.464 19.611 1.00 82.62 303 SER A C 1
ATOM 2356 O O . SER A 1 303 ? 11.990 -8.643 19.262 1.00 82.62 303 SER A O 1
ATOM 2358 N N . LYS A 1 304 ? 12.992 -6.982 20.376 1.00 83.44 304 LYS A N 1
ATOM 2359 C CA . LYS A 1 304 ? 14.107 -7.812 20.870 1.00 83.44 304 LYS A CA 1
ATOM 2360 C C . LYS A 1 304 ? 13.642 -8.966 21.759 1.00 83.44 304 LYS A C 1
ATOM 2362 O O . LYS A 1 304 ? 14.312 -9.993 21.842 1.00 83.44 304 LYS A O 1
ATOM 2367 N N . ASN A 1 305 ? 12.482 -8.816 22.394 1.00 83.44 305 ASN A N 1
ATOM 2368 C CA . ASN A 1 305 ? 11.889 -9.827 23.263 1.00 83.44 305 ASN A CA 1
ATOM 2369 C C . ASN A 1 305 ? 10.871 -10.710 22.523 1.00 83.44 305 ASN A C 1
ATOM 2371 O O . ASN A 1 305 ? 10.267 -11.590 23.135 1.00 83.44 305 ASN A O 1
ATOM 2375 N N . ALA A 1 306 ? 10.672 -10.498 21.218 1.00 78.56 306 ALA A N 1
ATOM 2376 C CA . ALA A 1 306 ? 9.636 -11.160 20.430 1.00 78.56 306 ALA A CA 1
ATOM 2377 C C . ALA A 1 306 ? 10.037 -12.531 19.855 1.00 78.56 306 ALA A C 1
ATOM 2379 O O . ALA A 1 306 ? 9.219 -13.192 19.217 1.00 78.56 306 ALA A O 1
ATOM 2380 N N . GLY A 1 307 ? 11.266 -12.987 20.115 1.00 74.75 307 GLY A N 1
ATOM 2381 C CA . GLY A 1 307 ? 11.760 -14.299 19.695 1.00 74.75 307 GLY A CA 1
ATOM 2382 C C . GLY A 1 307 ? 12.717 -14.260 18.513 1.00 74.75 307 GLY A C 1
ATOM 2383 O O . GLY A 1 307 ? 13.279 -13.216 18.197 1.00 74.75 307 GLY A O 1
ATOM 2384 N N . GLU A 1 308 ? 12.892 -15.418 17.874 1.00 71.56 308 GLU A N 1
ATOM 2385 C CA . GLU A 1 308 ? 13.829 -15.640 16.760 1.00 71.56 308 GLU A CA 1
ATOM 2386 C C . GLU A 1 308 ? 13.612 -14.661 15.599 1.00 71.56 308 GLU A C 1
ATOM 2388 O O . GLU A 1 308 ? 14.564 -14.088 15.080 1.00 71.56 308 GLU A O 1
ATOM 2393 N N . TYR A 1 309 ? 12.352 -14.374 15.272 1.00 65.88 309 TYR A N 1
ATOM 2394 C CA . TYR A 1 309 ? 11.984 -13.439 14.205 1.00 65.88 309 TYR A CA 1
ATOM 2395 C C . TYR A 1 309 ? 11.792 -12.003 14.693 1.00 65.88 309 TYR A C 1
ATOM 2397 O O . TYR A 1 309 ? 11.352 -11.139 13.934 1.00 65.88 309 TYR A O 1
ATOM 2405 N N . GLY A 1 310 ? 12.106 -11.734 15.961 1.00 69.69 310 GLY A N 1
ATOM 2406 C CA . GLY A 1 310 ? 11.763 -10.494 16.633 1.00 69.69 310 GLY A CA 1
ATOM 2407 C C . GLY A 1 310 ? 12.294 -9.259 15.912 1.00 69.69 310 GLY A C 1
ATOM 2408 O O . GLY A 1 310 ? 11.521 -8.370 15.567 1.00 69.69 310 GLY A O 1
ATOM 2409 N N . SER A 1 311 ? 13.594 -9.255 15.616 1.00 64.25 311 SER A N 1
ATOM 2410 C CA . SER A 1 311 ? 14.324 -8.134 15.011 1.00 64.25 311 SER A CA 1
ATOM 2411 C C . SER A 1 311 ? 14.120 -7.959 13.505 1.00 64.25 311 SER A C 1
ATOM 2413 O O . SER A 1 311 ? 14.551 -6.946 12.964 1.00 64.25 311 SER A O 1
ATOM 2415 N N . VAL A 1 312 ? 13.511 -8.937 12.831 1.00 60.75 312 VAL A N 1
ATOM 2416 C CA . VAL A 1 312 ? 13.303 -8.930 11.370 1.00 60.75 312 VAL A CA 1
ATOM 2417 C C . VAL A 1 312 ? 11.829 -8.822 10.978 1.00 60.75 312 VAL A C 1
ATOM 2419 O O . VAL A 1 312 ? 11.523 -8.752 9.795 1.00 60.75 312 VAL A O 1
ATOM 2422 N N . SER A 1 313 ? 10.924 -8.793 11.959 1.00 72.19 313 SER A N 1
ATOM 2423 C CA . SER A 1 313 ? 9.485 -8.645 11.731 1.00 72.19 313 SER A CA 1
ATOM 2424 C C . SER A 1 313 ? 9.040 -7.185 11.800 1.00 72.19 313 SER A C 1
ATOM 2426 O O . SER A 1 313 ? 9.588 -6.392 12.568 1.00 72.19 313 SER A O 1
ATOM 2428 N N . TYR A 1 314 ? 7.977 -6.857 11.069 1.00 75.00 314 TYR A N 1
ATOM 2429 C CA . TYR A 1 314 ? 7.273 -5.576 11.158 1.00 75.00 314 TYR A CA 1
ATOM 2430 C C . TYR A 1 314 ? 6.103 -5.698 12.124 1.00 75.00 314 TYR A C 1
ATOM 2432 O O . TYR A 1 314 ? 5.365 -6.682 12.079 1.00 75.00 314 TYR A O 1
ATOM 2440 N N . TYR A 1 315 ? 5.903 -4.699 12.983 1.00 78.50 315 TYR A N 1
ATOM 2441 C CA . TYR A 1 315 ? 4.856 -4.744 14.002 1.00 78.50 315 TYR A CA 1
ATOM 2442 C C . TYR A 1 315 ? 3.764 -3.720 13.740 1.00 78.50 315 TYR A C 1
ATOM 2444 O O . TYR A 1 315 ? 4.034 -2.531 13.595 1.00 78.50 315 TYR A O 1
ATOM 2452 N N . TYR A 1 316 ? 2.521 -4.188 13.768 1.00 80.62 316 TYR A N 1
ATOM 2453 C CA . TYR A 1 316 ? 1.329 -3.352 13.720 1.00 80.62 316 TYR A CA 1
ATOM 2454 C C . TYR A 1 316 ? 0.561 -3.452 15.025 1.00 80.62 316 TYR A C 1
ATOM 2456 O O . TYR A 1 316 ? 0.574 -4.481 15.708 1.00 80.62 316 TYR A O 1
ATOM 2464 N N . THR A 1 317 ? -0.146 -2.376 15.350 1.00 86.38 317 THR A N 1
ATOM 2465 C CA . THR A 1 317 ? -1.003 -2.312 16.526 1.00 86.38 317 THR A CA 1
ATOM 2466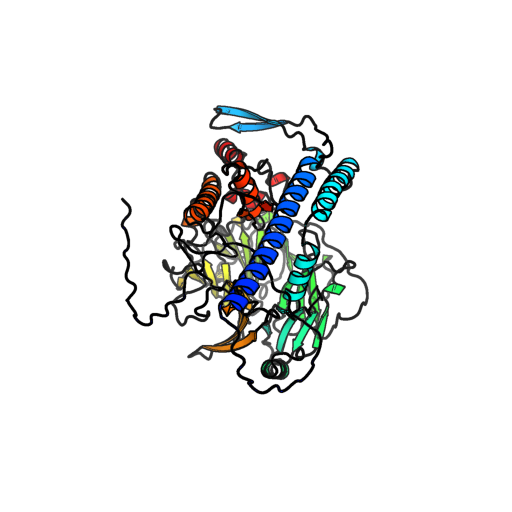 C C . THR A 1 317 ? -2.453 -2.093 16.143 1.00 86.38 317 THR A C 1
ATOM 2468 O O . THR A 1 317 ? -2.772 -1.438 15.151 1.00 86.38 317 THR A O 1
ATOM 2471 N N . HIS A 1 318 ? -3.349 -2.639 16.956 1.00 85.88 318 HIS A N 1
ATOM 2472 C CA . HIS A 1 318 ? -4.772 -2.356 16.871 1.00 85.88 318 HIS A CA 1
ATOM 2473 C C . HIS A 1 318 ? -5.324 -2.160 18.280 1.00 85.88 318 HIS A C 1
ATOM 2475 O O . HIS A 1 318 ? -5.129 -3.010 19.147 1.00 85.88 318 HIS A O 1
ATOM 2481 N N . VAL A 1 319 ? -6.004 -1.041 18.516 1.00 86.31 319 VAL A N 1
ATOM 2482 C CA . VAL A 1 319 ? -6.595 -0.707 19.818 1.00 86.31 319 VAL A CA 1
ATOM 2483 C C . VAL A 1 319 ? -8.109 -0.851 19.720 1.00 86.31 319 VAL A C 1
ATOM 2485 O O . VAL A 1 319 ? -8.702 -0.504 18.698 1.00 86.31 319 VAL A O 1
ATOM 2488 N N . SER A 1 320 ? -8.748 -1.401 20.751 1.00 87.56 320 SER A N 1
ATOM 2489 C CA . SER A 1 320 ? -10.208 -1.491 20.793 1.00 87.56 320 SER A CA 1
ATOM 2490 C C . SER A 1 320 ? -10.853 -0.109 20.899 1.00 87.56 320 SER A C 1
ATOM 2492 O O . SER A 1 320 ? -10.269 0.834 21.427 1.00 87.56 320 SER A O 1
ATOM 2494 N N . VAL A 1 321 ? -12.093 0.016 20.422 1.00 79.12 321 VAL A N 1
ATOM 2495 C CA . VAL A 1 321 ? -12.834 1.295 20.426 1.00 79.12 321 VAL A CA 1
ATOM 2496 C C . VAL A 1 321 ? -13.023 1.856 21.836 1.00 79.12 321 VAL A C 1
ATOM 2498 O O . VAL A 1 321 ? -13.017 3.068 22.035 1.00 79.12 321 VAL A O 1
ATOM 2501 N N . ASP A 1 322 ? -13.174 0.972 22.822 1.00 80.38 322 ASP A N 1
ATOM 2502 C CA . ASP A 1 322 ? -13.263 1.327 24.240 1.00 80.38 322 ASP A CA 1
ATOM 2503 C C . ASP A 1 322 ? -11.895 1.655 24.877 1.00 80.38 322 ASP A C 1
ATOM 2505 O O . ASP A 1 322 ? -11.830 1.968 26.063 1.00 80.38 322 ASP A O 1
ATOM 2509 N N . GLY A 1 323 ? -10.802 1.576 24.110 1.00 83.44 323 GLY A N 1
ATOM 2510 C CA . GLY A 1 323 ? -9.435 1.850 24.551 1.00 83.44 323 GLY A CA 1
ATOM 2511 C C . GLY A 1 323 ? -8.845 0.806 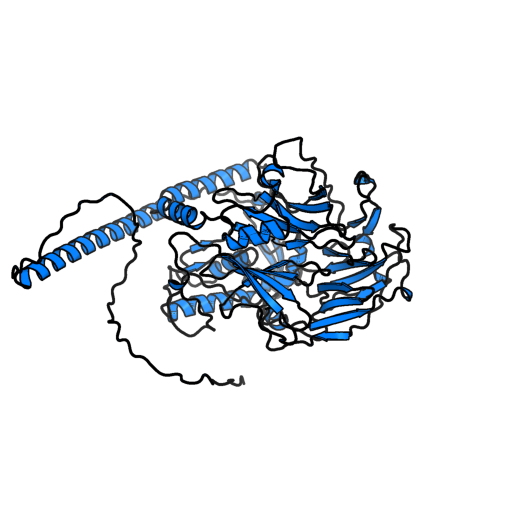25.502 1.00 83.44 323 GLY A C 1
ATOM 2512 O O . GLY A 1 323 ? -7.724 0.991 25.971 1.00 83.44 323 GLY A O 1
ATOM 2513 N N . ARG A 1 324 ? -9.571 -0.277 25.818 1.00 89.50 324 ARG A N 1
ATOM 2514 C CA . ARG A 1 324 ? -9.137 -1.265 26.817 1.00 89.50 324 ARG A CA 1
ATOM 2515 C C . ARG A 1 324 ? -8.070 -2.213 26.294 1.00 89.50 324 ARG A C 1
ATOM 2517 O O . ARG A 1 324 ? -7.143 -2.510 27.035 1.00 89.50 324 ARG A O 1
ATOM 2524 N N . TRP A 1 325 ? -8.198 -2.704 25.067 1.00 93.31 325 TRP A N 1
ATOM 2525 C CA . TRP A 1 325 ? -7.334 -3.735 24.496 1.00 93.31 325 TRP A CA 1
ATOM 2526 C C . TRP A 1 325 ? -6.332 -3.143 23.510 1.00 93.31 325 TRP A C 1
ATOM 2528 O O . TRP A 1 325 ? -6.709 -2.379 22.625 1.00 93.31 325 TRP A O 1
ATOM 2538 N N . LEU A 1 326 ? -5.075 -3.569 23.620 1.00 93.12 326 LEU A N 1
ATOM 2539 C CA . LEU A 1 326 ? -4.032 -3.397 22.615 1.00 93.12 326 LEU A CA 1
ATOM 2540 C C . LEU A 1 326 ? -3.690 -4.767 22.025 1.00 93.12 326 LEU A C 1
ATOM 2542 O O . LEU A 1 326 ? -3.330 -5.685 22.759 1.00 93.12 326 LEU A O 1
ATOM 2546 N N . ILE A 1 327 ? -3.765 -4.882 20.704 1.00 93.44 327 ILE A N 1
ATOM 2547 C CA . ILE A 1 327 ? -3.282 -6.024 19.929 1.00 93.44 327 ILE A CA 1
ATOM 2548 C C . ILE A 1 327 ? -1.966 -5.630 19.270 1.00 93.44 327 ILE A C 1
ATOM 2550 O O . ILE A 1 327 ? -1.871 -4.548 18.691 1.00 93.44 327 ILE A O 1
ATOM 2554 N N . VAL A 1 328 ? -0.979 -6.517 19.330 1.00 90.31 328 VAL A N 1
ATOM 2555 C CA . VAL A 1 328 ? 0.314 -6.397 18.654 1.00 90.31 328 VAL A CA 1
ATOM 2556 C C . VAL A 1 328 ? 0.453 -7.563 17.688 1.00 90.31 328 VAL A C 1
ATOM 2558 O O . VAL A 1 328 ? 0.339 -8.715 18.096 1.00 90.31 328 VAL A O 1
ATOM 2561 N N . SER A 1 329 ? 0.679 -7.258 16.413 1.00 88.00 329 SER A N 1
ATOM 2562 C CA . SER A 1 329 ? 0.824 -8.236 15.331 1.00 88.00 329 SER A CA 1
ATOM 2563 C C . SER A 1 329 ? 2.201 -8.092 14.693 1.00 88.00 329 SER A C 1
ATOM 2565 O O . SER A 1 329 ? 2.486 -7.037 14.132 1.00 88.00 329 SER A O 1
ATOM 2567 N N . GLY A 1 330 ? 3.047 -9.114 14.799 1.00 85.62 330 GLY A N 1
ATOM 2568 C CA . GLY A 1 330 ? 4.354 -9.189 14.146 1.00 85.62 330 GLY A CA 1
ATOM 2569 C C . GLY A 1 330 ? 4.264 -9.980 12.846 1.00 85.62 330 GLY A C 1
ATOM 2570 O O . GLY A 1 330 ? 3.821 -11.125 12.870 1.00 85.62 330 GLY A O 1
ATOM 2571 N N . TYR A 1 331 ? 4.675 -9.379 11.732 1.00 78.81 331 TYR A N 1
ATOM 2572 C CA . TYR A 1 331 ? 4.692 -9.973 10.395 1.00 78.81 331 TYR A CA 1
ATOM 2573 C C . TYR A 1 331 ? 6.128 -10.271 9.992 1.00 78.81 331 TYR A C 1
ATOM 2575 O O . TYR A 1 331 ? 6.965 -9.369 9.997 1.00 78.81 331 TYR A O 1
ATOM 2583 N N . HIS A 1 332 ? 6.404 -11.526 9.646 1.00 72.94 332 HIS A N 1
ATOM 2584 C CA . HIS A 1 332 ? 7.760 -11.964 9.320 1.00 72.94 332 HIS A CA 1
ATOM 2585 C C . HIS A 1 332 ? 8.223 -11.503 7.931 1.00 72.94 332 HIS A C 1
ATOM 2587 O O . HIS A 1 332 ? 9.404 -11.235 7.732 1.00 72.94 332 HIS A O 1
ATOM 2593 N N . ASP A 1 333 ? 7.298 -11.393 6.979 1.00 71.12 333 ASP A N 1
ATOM 2594 C CA . ASP A 1 333 ? 7.592 -11.039 5.595 1.00 71.12 333 ASP A CA 1
ATOM 2595 C C . ASP A 1 333 ? 6.454 -10.217 4.967 1.00 71.12 333 ASP A C 1
ATOM 2597 O O . ASP A 1 333 ? 5.379 -10.040 5.549 1.00 71.12 333 ASP A O 1
ATOM 2601 N N . ALA A 1 334 ? 6.693 -9.715 3.754 1.00 66.69 334 ALA A N 1
ATOM 2602 C CA . ALA A 1 334 ? 5.732 -8.904 3.011 1.00 66.69 334 ALA A CA 1
ATOM 2603 C C . ALA A 1 334 ? 4.532 -9.701 2.454 1.00 66.69 334 ALA A C 1
ATOM 2605 O O . ALA A 1 334 ? 3.627 -9.109 1.864 1.00 66.69 334 ALA A O 1
ATOM 2606 N N . SER A 1 335 ? 4.488 -11.030 2.619 1.00 62.94 335 SER A N 1
ATOM 2607 C CA . SER A 1 335 ? 3.382 -11.850 2.112 1.00 62.94 335 SER A CA 1
ATOM 2608 C C . SER A 1 335 ? 2.112 -11.722 2.955 1.00 62.94 335 SER A C 1
ATOM 2610 O O . SER A 1 335 ? 1.046 -12.154 2.518 1.00 62.94 335 SER A O 1
ATOM 2612 N N . ASN A 1 336 ? 2.210 -11.140 4.159 1.00 61.62 336 ASN A N 1
ATOM 2613 C CA . ASN A 1 336 ? 1.129 -11.003 5.143 1.00 61.62 336 ASN A CA 1
ATOM 2614 C C . ASN A 1 336 ? 0.450 -12.327 5.539 1.00 61.62 336 ASN A C 1
ATOM 2616 O O . ASN A 1 336 ? -0.586 -12.318 6.207 1.00 61.62 336 ASN A O 1
ATOM 2620 N N . ASN A 1 337 ? 1.017 -13.469 5.148 1.00 64.81 337 ASN A N 1
ATOM 2621 C CA . ASN A 1 337 ? 0.413 -14.783 5.346 1.00 64.81 337 ASN A CA 1
ATOM 2622 C C . ASN A 1 337 ? 0.799 -15.427 6.674 1.00 64.81 337 ASN A C 1
ATOM 2624 O O . ASN A 1 337 ? 0.241 -16.464 7.017 1.00 64.81 337 ASN A O 1
ATOM 2628 N N . ASN A 1 338 ? 1.734 -14.821 7.402 1.00 73.69 338 ASN A N 1
ATOM 2629 C CA . ASN A 1 338 ? 2.410 -15.425 8.530 1.00 73.69 338 ASN A CA 1
ATOM 2630 C C . ASN A 1 338 ? 2.542 -14.352 9.625 1.00 73.69 338 ASN A C 1
ATOM 2632 O O . ASN A 1 338 ? 3.327 -13.413 9.473 1.00 73.69 338 ASN A O 1
ATOM 2636 N N . VAL A 1 339 ? 1.761 -14.456 10.709 1.00 82.12 339 VAL A N 1
ATOM 2637 C CA . VAL A 1 339 ? 1.732 -13.435 11.772 1.00 82.12 339 VAL A CA 1
ATOM 2638 C C . VAL A 1 339 ? 1.746 -14.038 13.177 1.00 82.12 339 VAL A C 1
ATOM 2640 O O . VAL A 1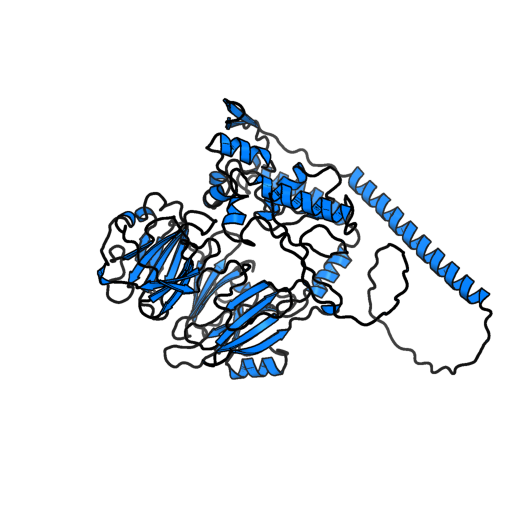 339 ? 0.987 -14.957 13.473 1.00 82.12 339 VAL A O 1
ATOM 2643 N N . ALA A 1 340 ? 2.557 -13.467 14.068 1.00 88.25 340 ALA A N 1
ATOM 2644 C CA . ALA A 1 340 ? 2.456 -13.695 15.507 1.00 88.25 340 ALA A CA 1
ATOM 2645 C C . ALA A 1 340 ? 1.625 -12.576 16.156 1.00 88.25 340 ALA A C 1
ATOM 2647 O O . ALA A 1 340 ? 1.900 -11.396 15.944 1.00 88.25 340 ALA A O 1
ATOM 2648 N N . VAL A 1 341 ? 0.607 -12.923 16.946 1.00 91.94 341 VAL A N 1
ATOM 2649 C CA . VAL A 1 341 ? -0.358 -11.971 17.512 1.00 91.94 341 VAL A CA 1
ATOM 2650 C C . VAL A 1 341 ? -0.506 -12.146 19.016 1.00 91.94 341 VAL A C 1
ATOM 2652 O O . VAL A 1 341 ? -0.881 -13.216 19.505 1.00 91.94 341 VAL A O 1
ATOM 2655 N N . TYR A 1 342 ? -0.309 -11.040 19.729 1.00 93.62 342 TYR A N 1
ATOM 2656 C CA . TYR A 1 342 ? -0.428 -10.928 21.178 1.00 93.62 342 TYR A CA 1
ATOM 2657 C C . TYR A 1 342 ? -1.411 -9.820 21.552 1.00 93.62 342 TYR A C 1
ATOM 2659 O O . TYR A 1 342 ? -1.592 -8.859 20.803 1.00 93.62 342 TYR A O 1
ATOM 2667 N N . ALA A 1 343 ? -2.033 -9.931 22.723 1.00 95.19 343 ALA A N 1
ATOM 2668 C CA . ALA A 1 343 ? -2.949 -8.920 23.237 1.00 95.19 343 ALA A CA 1
ATOM 2669 C C . ALA A 1 343 ? -2.668 -8.579 24.703 1.00 95.19 343 ALA A C 1
ATOM 2671 O O . ALA A 1 343 ? -2.238 -9.426 25.489 1.00 95.19 343 ALA A O 1
ATOM 2672 N N . THR A 1 344 ? -2.942 -7.333 25.079 1.00 95.62 344 THR A N 1
ATOM 2673 C CA . THR A 1 344 ? -2.832 -6.842 26.455 1.00 95.62 344 THR A CA 1
ATOM 2674 C C . THR A 1 344 ? -3.919 -5.823 26.783 1.00 95.62 344 THR A C 1
ATOM 2676 O O . THR A 1 344 ? -4.524 -5.237 25.883 1.00 95.62 344 THR A O 1
ATOM 2679 N N . LEU A 1 345 ? -4.163 -5.598 28.075 1.00 94.88 345 LEU A N 1
ATOM 2680 C CA . LEU A 1 345 ? -5.036 -4.531 28.554 1.00 94.88 345 LEU A CA 1
ATOM 2681 C C . LEU A 1 345 ? -4.256 -3.236 28.804 1.00 94.88 345 LEU A C 1
ATOM 2683 O O . LEU A 1 345 ? -3.299 -3.227 29.568 1.00 94.88 345 LEU A O 1
ATOM 2687 N N . LEU A 1 346 ? -4.700 -2.119 28.242 1.00 90.44 346 LEU A N 1
ATOM 2688 C CA . LEU A 1 346 ? -4.219 -0.781 28.602 1.00 90.44 346 LEU A CA 1
ATOM 2689 C C . LEU A 1 346 ? -4.902 -0.247 29.872 1.00 90.44 346 LEU A C 1
ATOM 2691 O O . LEU A 1 346 ? -4.326 0.569 30.585 1.00 90.44 346 LEU A O 1
ATOM 2695 N N . ILE A 1 347 ? -6.117 -0.721 30.170 1.00 88.12 347 ILE A N 1
ATOM 2696 C CA . ILE A 1 347 ? -6.906 -0.335 31.349 1.00 88.12 347 ILE A CA 1
ATOM 2697 C C . ILE A 1 347 ? -7.095 -1.561 32.247 1.00 88.12 347 ILE A C 1
ATOM 2699 O O . ILE A 1 347 ? -7.550 -2.603 31.784 1.00 88.12 347 ILE A O 1
ATOM 2703 N N . GLY A 1 348 ? -6.780 -1.426 33.538 1.00 86.50 348 GLY A N 1
ATOM 2704 C CA . GLY A 1 348 ? -6.853 -2.520 34.521 1.00 86.50 348 GLY A CA 1
ATOM 2705 C C . GLY A 1 348 ? -5.498 -3.131 34.896 1.00 86.50 348 GLY A C 1
ATOM 2706 O O . GLY A 1 348 ? -5.444 -4.062 35.695 1.00 86.50 348 GLY A O 1
ATOM 2707 N N . GLN A 1 349 ? -4.403 -2.594 34.359 1.00 93.62 349 GLN A N 1
ATOM 2708 C CA . GLN A 1 349 ? -3.036 -2.843 34.819 1.00 93.62 349 GLN A CA 1
ATOM 2709 C C . GLN A 1 349 ? -2.181 -1.585 34.627 1.00 93.62 349 GLN A C 1
ATOM 2711 O O . GLN A 1 349 ? -2.571 -0.663 33.911 1.00 93.62 349 GLN A O 1
ATOM 2716 N N . THR A 1 350 ? -1.006 -1.549 35.249 1.00 93.19 350 THR A N 1
ATOM 2717 C CA . THR A 1 350 ? -0.036 -0.468 35.048 1.00 93.19 350 THR A CA 1
ATOM 2718 C C . THR A 1 350 ? 0.657 -0.621 33.697 1.00 93.19 350 THR A C 1
ATOM 2720 O O . THR A 1 350 ? 1.326 -1.627 33.450 1.00 93.19 350 THR A O 1
ATOM 2723 N N . VAL A 1 351 ? 0.534 0.392 32.836 1.00 91.75 351 VAL A N 1
ATOM 2724 C CA . VAL A 1 351 ? 1.234 0.436 31.546 1.00 91.75 351 VAL A CA 1
ATOM 2725 C C . VAL A 1 351 ? 2.739 0.552 31.787 1.00 91.75 351 VAL A C 1
ATOM 2727 O O . VAL A 1 351 ? 3.204 1.515 32.393 1.00 91.75 351 VAL A O 1
ATOM 2730 N N . SER A 1 352 ? 3.492 -0.459 31.359 1.00 90.88 352 SER A N 1
ATOM 2731 C CA . SER A 1 352 ? 4.943 -0.572 31.550 1.00 90.88 352 SER A CA 1
ATOM 2732 C C . SER A 1 352 ? 5.528 -1.656 30.636 1.00 90.88 352 SER A C 1
ATOM 2734 O O . SER A 1 352 ? 4.793 -2.366 29.955 1.00 90.88 352 SER A O 1
ATOM 2736 N N . GLU A 1 353 ? 6.845 -1.852 30.674 1.00 87.25 353 GLU A N 1
ATOM 2737 C CA . GLU A 1 353 ? 7.503 -2.990 30.012 1.00 87.25 353 GLU A CA 1
ATOM 2738 C C . GLU A 1 353 ? 7.162 -4.351 30.656 1.00 87.25 353 GLU A C 1
ATOM 2740 O O . GLU A 1 353 ? 7.368 -5.399 30.053 1.00 87.25 353 GLU A O 1
ATOM 2745 N N . ASN A 1 354 ? 6.605 -4.340 31.873 1.00 89.62 354 ASN A N 1
ATOM 2746 C CA . ASN A 1 354 ? 6.302 -5.520 32.687 1.00 89.62 354 ASN A CA 1
ATOM 2747 C C . ASN A 1 354 ? 4.807 -5.888 32.675 1.00 89.62 354 ASN A C 1
ATOM 2749 O O . ASN A 1 354 ? 4.295 -6.493 33.618 1.00 89.62 354 ASN A O 1
ATOM 2753 N N . MET A 1 355 ? 4.085 -5.502 31.620 1.00 94.06 355 MET A N 1
ATOM 2754 C CA . MET A 1 355 ? 2.664 -5.821 31.462 1.00 94.06 355 MET A CA 1
ATOM 2755 C C . MET A 1 355 ? 2.420 -7.329 31.320 1.00 94.06 355 MET A C 1
ATOM 2757 O O . MET A 1 355 ? 3.286 -8.095 30.892 1.00 94.06 355 MET A O 1
ATOM 2761 N N . LYS A 1 356 ? 1.202 -7.758 31.660 1.00 96.50 356 LYS A N 1
ATOM 2762 C CA . LYS A 1 356 ? 0.717 -9.109 31.357 1.00 96.50 356 LYS A CA 1
ATOM 2763 C C . LYS A 1 356 ? 0.204 -9.177 29.923 1.00 96.50 356 LYS A C 1
ATOM 2765 O O . LYS A 1 356 ? -0.329 -8.199 29.403 1.00 96.50 356 LYS A O 1
ATOM 2770 N N . TRP A 1 357 ? 0.312 -10.346 29.308 1.00 96.19 357 TRP A N 1
ATOM 2771 C CA . TRP A 1 357 ? -0.042 -10.568 27.910 1.00 96.19 357 TRP A CA 1
ATOM 2772 C C . TRP A 1 357 ? -0.750 -11.906 27.724 1.00 96.19 357 TRP A C 1
ATOM 2774 O O . TRP A 1 357 ? -0.518 -12.852 28.480 1.00 96.19 357 TRP A O 1
ATOM 2784 N N . ILE A 1 358 ? -1.586 -11.981 26.691 1.00 95.88 358 ILE A N 1
ATOM 2785 C CA . ILE A 1 358 ? -2.139 -13.226 26.151 1.00 95.88 358 ILE A CA 1
ATOM 2786 C C . ILE A 1 358 ? -1.617 -13.437 24.728 1.00 95.88 358 ILE A C 1
ATOM 2788 O O . ILE A 1 358 ? -1.414 -12.468 23.992 1.00 95.88 358 ILE A O 1
ATOM 2792 N N . SER A 1 359 ? -1.422 -14.695 24.329 1.00 94.75 359 SER A N 1
ATOM 2793 C CA . SER A 1 359 ? -1.160 -15.049 22.930 1.00 94.75 359 SER A CA 1
ATOM 2794 C C . SER A 1 359 ? -2.443 -15.477 22.233 1.00 94.75 359 SER A C 1
ATOM 2796 O O . SER A 1 359 ? -3.270 -16.208 22.786 1.00 94.75 359 SER A O 1
ATOM 2798 N N . LEU A 1 360 ? -2.620 -14.972 21.014 1.00 93.94 360 LEU A N 1
ATOM 2799 C CA . LEU A 1 360 ? -3.717 -15.347 20.129 1.00 93.94 360 LEU A CA 1
ATOM 2800 C C . LEU A 1 360 ? -3.215 -16.315 19.056 1.00 93.94 360 LEU A C 1
ATOM 2802 O O . LEU A 1 360 ? -3.839 -17.354 18.826 1.00 93.94 360 LEU A O 1
ATOM 2806 N N . ALA A 1 361 ? -2.070 -15.987 18.456 1.00 91.19 361 ALA A N 1
ATOM 2807 C CA . ALA A 1 361 ? -1.340 -16.812 17.504 1.00 91.19 361 ALA A CA 1
ATOM 2808 C C . ALA A 1 361 ? 0.168 -16.673 17.783 1.00 91.19 361 ALA A C 1
ATOM 2810 O O . ALA A 1 361 ? 0.733 -15.622 17.506 1.00 91.19 361 ALA A O 1
ATOM 2811 N N . PRO A 1 362 ? 0.840 -17.692 18.333 1.00 85.81 362 PRO A N 1
ATOM 2812 C CA . PRO A 1 362 ? 2.229 -17.585 18.781 1.00 85.81 362 PRO A CA 1
ATOM 2813 C C . PRO A 1 362 ? 3.256 -17.802 17.659 1.00 85.81 362 PRO A C 1
ATOM 2815 O O . PRO A 1 362 ? 4.456 -17.815 17.920 1.00 85.81 362 PRO A O 1
ATOM 2818 N N . SER A 1 363 ? 2.801 -18.046 16.430 1.00 81.75 363 SER A N 1
ATOM 2819 C CA . SER A 1 363 ? 3.644 -18.508 15.333 1.00 81.75 363 SER A CA 1
ATOM 2820 C C . SER A 1 363 ? 3.162 -18.011 13.978 1.00 81.75 363 SER A C 1
ATOM 2822 O O . SER A 1 363 ? 1.999 -17.668 13.778 1.00 81.75 363 SER A O 1
ATOM 2824 N N . TYR A 1 364 ? 4.092 -18.043 13.038 1.00 81.62 364 TYR A N 1
ATOM 2825 C CA . TYR A 1 364 ? 4.005 -17.508 11.693 1.00 81.62 364 TYR A CA 1
ATOM 2826 C C . TYR A 1 364 ? 3.382 -18.523 10.722 1.00 81.62 364 TYR A C 1
ATOM 2828 O O . TYR A 1 364 ? 3.990 -18.838 9.710 1.00 81.62 364 TYR A O 1
ATOM 2836 N N . ASP A 1 365 ? 2.192 -19.054 11.029 1.00 83.38 365 ASP A N 1
ATOM 2837 C CA . ASP A 1 365 ? 1.606 -20.178 10.262 1.00 83.38 365 ASP A CA 1
ATOM 2838 C C . ASP A 1 365 ? 0.420 -19.768 9.374 1.00 83.38 365 ASP A C 1
ATOM 2840 O O . ASP A 1 365 ? 0.041 -20.493 8.456 1.00 83.38 365 ASP A O 1
ATOM 2844 N N . TYR A 1 366 ? -0.215 -18.643 9.695 1.00 86.44 366 TYR A N 1
ATOM 2845 C CA . TYR A 1 366 ? -1.384 -18.102 9.004 1.00 86.44 366 TYR A CA 1
ATOM 2846 C C . TYR A 1 366 ? -1.499 -16.595 9.270 1.00 86.44 366 TYR A C 1
ATOM 2848 O O . TYR A 1 366 ? -0.787 -16.048 10.116 1.00 86.44 366 TYR A O 1
ATOM 2856 N N . SER A 1 367 ? -2.407 -15.924 8.560 1.00 87.06 367 SER A N 1
ATOM 2857 C CA . SER A 1 367 ? -2.685 -14.492 8.680 1.00 87.06 367 SER A CA 1
ATOM 2858 C C . SER A 1 367 ? -3.793 -14.200 9.692 1.00 87.06 367 SER A C 1
ATOM 2860 O O . SER A 1 367 ? -4.728 -14.984 9.863 1.00 87.06 367 SER A O 1
ATOM 2862 N N . LEU A 1 368 ? -3.717 -13.044 10.349 1.00 88.75 368 LEU A N 1
ATOM 2863 C CA . LEU A 1 368 ? -4.756 -12.492 11.221 1.00 88.75 368 LEU A CA 1
ATOM 2864 C C . LEU A 1 368 ? -4.829 -10.981 11.011 1.00 88.75 368 LEU A C 1
ATOM 2866 O O . LEU A 1 368 ? -4.232 -10.201 11.751 1.00 88.75 368 LEU A O 1
ATOM 2870 N N . LEU A 1 369 ? -5.572 -10.571 9.989 1.00 86.56 369 LEU A N 1
ATOM 2871 C CA . LEU A 1 369 ? -5.807 -9.164 9.695 1.00 86.56 369 LEU A CA 1
ATOM 2872 C C . LEU A 1 369 ? -6.936 -8.629 10.595 1.00 86.56 369 LEU A C 1
ATOM 2874 O O . LEU A 1 369 ? -8.030 -9.206 10.583 1.00 86.56 369 LEU A O 1
ATOM 2878 N N . PRO A 1 370 ? -6.712 -7.546 11.364 1.00 87.25 370 PRO A N 1
ATOM 2879 C CA . PRO A 1 370 ? -7.734 -6.966 12.229 1.00 87.25 370 PRO A CA 1
ATOM 2880 C C . PRO A 1 370 ? -8.970 -6.514 11.438 1.00 87.25 370 PRO A C 1
ATOM 2882 O O . PRO A 1 370 ? -8.849 -5.741 10.492 1.00 87.25 370 PRO A O 1
ATOM 2885 N N . ALA A 1 371 ? -10.163 -6.942 11.857 1.00 85.94 371 ALA A N 1
ATOM 2886 C CA . ALA A 1 371 ? -11.439 -6.397 11.374 1.00 85.94 371 ALA A CA 1
ATOM 2887 C C . ALA A 1 371 ? -12.114 -5.490 12.420 1.00 85.94 371 ALA A C 1
ATOM 2889 O O . ALA A 1 371 ? -12.859 -4.576 12.073 1.00 85.94 371 ALA A O 1
ATOM 2890 N N . GLY A 1 372 ? -11.847 -5.721 13.707 1.00 86.75 372 GLY A N 1
ATOM 2891 C CA . GLY A 1 372 ? -12.319 -4.873 14.799 1.00 86.75 372 GLY A CA 1
ATOM 2892 C C . GLY A 1 372 ? -12.329 -5.600 16.138 1.00 86.75 372 GLY A C 1
ATOM 2893 O O . GLY A 1 372 ? -12.252 -6.826 16.193 1.00 86.75 372 GLY A O 1
ATOM 2894 N N . ILE A 1 373 ? -12.429 -4.847 17.233 1.00 90.00 373 ILE A N 1
ATOM 2895 C CA . ILE A 1 373 ? -12.560 -5.408 18.582 1.00 90.00 373 ILE A CA 1
ATOM 2896 C C . ILE A 1 373 ? -13.817 -4.821 19.200 1.00 90.00 373 ILE A C 1
ATOM 2898 O O . ILE A 1 373 ? -13.904 -3.611 19.404 1.00 90.00 373 ILE A O 1
ATOM 2902 N N . ILE A 1 374 ? -14.774 -5.690 19.508 1.00 86.06 374 ILE A N 1
ATOM 2903 C CA . ILE A 1 374 ? -16.022 -5.311 20.165 1.00 86.06 374 ILE A CA 1
ATOM 2904 C C . ILE A 1 374 ? -16.041 -6.008 21.517 1.00 86.06 374 ILE A C 1
ATOM 2906 O O . ILE A 1 374 ? -16.082 -7.241 21.593 1.00 86.06 374 ILE A O 1
ATOM 2910 N N . ASN A 1 375 ? -16.011 -5.213 22.587 1.00 86.75 375 ASN A N 1
ATOM 2911 C CA . ASN A 1 375 ? -15.843 -5.693 23.955 1.00 86.75 375 ASN A CA 1
ATOM 2912 C C . ASN A 1 375 ? -14.568 -6.552 24.067 1.00 86.75 375 ASN A C 1
ATOM 2914 O O . ASN A 1 375 ? -13.478 -6.071 23.780 1.00 86.75 375 ASN A O 1
ATOM 2918 N N . ASP A 1 376 ? -14.698 -7.827 24.436 1.00 94.06 376 ASP A N 1
ATOM 2919 C CA . ASP A 1 376 ? -13.574 -8.769 24.532 1.00 94.06 376 ASP A CA 1
ATOM 2920 C C . ASP A 1 376 ? -13.581 -9.789 23.380 1.00 94.06 376 ASP A C 1
ATOM 2922 O O . ASP A 1 376 ? -13.183 -10.940 23.554 1.00 94.06 376 ASP A O 1
ATOM 2926 N N . THR A 1 377 ? -14.127 -9.414 22.221 1.00 95.25 377 THR A N 1
ATOM 2927 C CA . THR A 1 377 ? -14.147 -10.258 21.019 1.00 95.25 377 THR A CA 1
ATOM 2928 C C . THR A 1 377 ? -13.379 -9.574 19.904 1.00 95.25 377 THR A C 1
ATOM 2930 O O . THR A 1 377 ? -13.745 -8.481 19.470 1.00 95.25 377 THR A O 1
ATOM 2933 N N . TYR A 1 378 ? -12.330 -10.236 19.430 1.00 95.50 378 TYR A N 1
ATOM 2934 C CA . TYR A 1 378 ? -11.512 -9.788 18.318 1.00 95.50 378 TYR A CA 1
ATOM 2935 C C . TYR A 1 378 ? -11.976 -10.456 17.025 1.00 95.50 378 TYR A C 1
ATOM 2937 O O . TYR A 1 378 ? -11.971 -11.681 16.916 1.00 95.50 378 TYR A O 1
ATOM 2945 N N . TYR A 1 379 ? -12.406 -9.652 16.059 1.00 93.25 379 TYR A N 1
ATOM 2946 C CA . TYR A 1 379 ? -12.784 -10.100 14.725 1.00 93.25 379 TYR A CA 1
ATOM 2947 C C . TYR A 1 379 ? -11.592 -9.957 13.789 1.00 93.25 379 TYR A C 1
ATOM 2949 O O . TYR A 1 379 ? -10.934 -8.914 13.765 1.00 93.25 379 TYR A O 1
ATOM 2957 N N . VAL A 1 380 ? -11.338 -11.000 13.006 1.00 92.00 380 VAL A N 1
ATOM 2958 C CA . VAL A 1 380 ? -10.169 -11.105 12.131 1.00 92.00 380 VAL A CA 1
ATOM 2959 C C . VAL A 1 380 ? -10.542 -11.689 10.780 1.00 92.00 380 VAL A C 1
ATOM 2961 O O . VAL A 1 380 ? -11.364 -12.602 10.701 1.00 92.00 380 VAL A O 1
ATOM 2964 N N . SER A 1 381 ? -9.895 -11.205 9.724 1.00 89.75 381 SER A N 1
ATOM 2965 C CA . SER A 1 381 ? -9.778 -11.943 8.466 1.00 89.75 381 SER A CA 1
ATOM 2966 C C . SER A 1 381 ? -8.547 -12.845 8.541 1.00 89.75 381 SER A C 1
ATOM 2968 O O . SER A 1 381 ? -7.471 -12.387 8.921 1.00 89.75 381 SER A O 1
ATOM 2970 N N . THR A 1 382 ? -8.693 -14.125 8.207 1.00 89.31 382 THR A N 1
ATOM 2971 C CA . THR A 1 382 ? -7.629 -15.129 8.353 1.00 89.31 382 THR A CA 1
ATOM 2972 C C . THR A 1 382 ? -7.628 -16.131 7.213 1.00 89.31 382 THR A C 1
ATOM 2974 O O . THR A 1 382 ? -8.695 -16.535 6.756 1.00 89.31 382 THR A O 1
ATOM 2977 N N . ASN A 1 383 ? -6.439 -16.566 6.789 1.00 86.44 383 ASN A N 1
ATOM 2978 C CA . ASN A 1 383 ? -6.260 -17.662 5.834 1.00 86.44 383 ASN A CA 1
ATOM 2979 C C . ASN A 1 383 ? -6.122 -19.049 6.502 1.00 86.44 383 ASN A C 1
ATOM 2981 O O . ASN A 1 383 ? -5.889 -20.047 5.814 1.00 86.44 383 ASN A O 1
ATOM 2985 N N . ARG A 1 384 ? -6.270 -19.134 7.834 1.00 88.50 384 ARG A N 1
ATOM 2986 C CA . ARG A 1 384 ? -6.168 -20.390 8.585 1.00 88.50 384 ARG A CA 1
ATOM 2987 C C . ARG A 1 384 ? -7.208 -21.391 8.091 1.00 88.50 384 ARG A C 1
ATOM 2989 O O . ARG A 1 384 ? -8.410 -21.153 8.214 1.00 88.50 384 ARG A O 1
ATOM 2996 N N . ASP A 1 385 ? -6.733 -22.501 7.535 1.00 88.06 385 ASP A N 1
ATOM 2997 C CA . ASP A 1 385 ? -7.557 -23.548 6.917 1.00 88.06 385 ASP A CA 1
ATOM 2998 C C . ASP A 1 385 ? -8.487 -23.019 5.798 1.00 88.06 385 ASP A C 1
ATOM 3000 O O . ASP A 1 385 ? -9.486 -23.651 5.460 1.00 88.06 385 ASP A O 1
ATOM 3004 N N . ALA A 1 386 ? -8.168 -21.848 5.230 1.00 87.00 386 ALA A N 1
ATOM 3005 C CA . ALA A 1 386 ? -8.981 -21.117 4.257 1.00 87.00 386 ALA A CA 1
ATOM 3006 C C . ALA A 1 386 ? -8.088 -20.285 3.309 1.00 87.00 386 ALA A C 1
ATOM 3008 O O . ALA A 1 386 ? -7.894 -19.092 3.536 1.00 87.00 386 ALA A O 1
ATOM 3009 N N . PRO A 1 387 ? -7.519 -20.873 2.241 1.00 80.19 387 PRO A N 1
ATOM 3010 C CA . PRO A 1 387 ? -6.594 -20.189 1.326 1.00 80.19 387 PRO A CA 1
ATOM 3011 C C . PRO A 1 387 ? -7.094 -18.871 0.698 1.00 80.19 387 PRO A C 1
ATOM 3013 O O . PRO A 1 387 ? -6.274 -18.024 0.341 1.00 80.19 387 PRO A O 1
ATOM 3016 N N . ASN A 1 388 ? -8.411 -18.687 0.564 1.00 76.06 388 ASN A N 1
ATOM 3017 C CA . ASN A 1 388 ? -9.056 -17.455 0.084 1.00 76.06 388 ASN A CA 1
ATOM 3018 C C . ASN A 1 388 ? -9.555 -16.547 1.222 1.00 76.06 388 ASN A C 1
ATOM 3020 O O . ASN A 1 388 ? -10.324 -15.617 0.995 1.00 76.06 388 ASN A O 1
ATOM 3024 N N . SER A 1 389 ? -9.082 -16.798 2.439 1.00 84.81 389 SER A N 1
ATOM 3025 C CA . SER A 1 389 ? -9.489 -16.163 3.688 1.00 84.81 389 SER A CA 1
ATOM 3026 C C . SER A 1 389 ? -10.944 -16.403 4.105 1.00 84.81 389 SER A C 1
ATOM 3028 O O . SER A 1 389 ? -11.840 -16.704 3.318 1.00 84.81 389 SER A O 1
ATOM 3030 N N . LYS A 1 390 ? -11.176 -16.255 5.405 1.00 86.62 390 LYS A N 1
ATOM 3031 C CA . LYS A 1 390 ? -12.476 -16.273 6.077 1.00 86.62 390 LYS A CA 1
ATOM 3032 C C . LYS A 1 390 ? -12.491 -15.211 7.175 1.00 86.62 390 LYS A C 1
ATOM 3034 O O . LYS A 1 390 ? -11.429 -14.737 7.577 1.00 86.62 390 LYS A O 1
ATOM 3039 N N . VAL A 1 391 ? -13.668 -14.854 7.691 1.00 90.69 391 VAL A N 1
ATOM 3040 C CA . VAL A 1 391 ? -13.760 -14.008 8.895 1.00 90.69 391 VAL A CA 1
ATOM 3041 C C . VAL A 1 391 ? -14.052 -14.890 10.095 1.00 90.69 391 VAL A C 1
ATOM 3043 O O . VAL A 1 391 ? -15.046 -15.618 10.107 1.00 90.69 391 VAL A O 1
ATOM 3046 N N . ALA A 1 392 ? -13.213 -14.786 11.116 1.00 93.56 392 ALA A N 1
ATOM 3047 C CA . ALA A 1 392 ? -13.365 -15.485 12.380 1.00 93.56 392 ALA A CA 1
ATOM 3048 C C . ALA A 1 392 ? -13.444 -14.492 13.544 1.00 93.56 392 ALA A C 1
ATOM 3050 O O . ALA A 1 392 ? -13.087 -13.317 13.424 1.00 93.56 392 ALA A O 1
ATOM 3051 N N . LYS A 1 393 ? -13.920 -14.979 14.687 1.00 95.75 393 LYS A N 1
ATOM 3052 C CA . LYS A 1 393 ? -13.873 -14.271 15.964 1.00 95.75 393 LYS A CA 1
ATOM 3053 C C . LYS A 1 393 ? -13.040 -15.050 16.975 1.00 95.75 393 LYS A C 1
ATOM 3055 O O . LYS A 1 393 ? -13.082 -16.279 17.009 1.00 95.75 393 LYS A O 1
ATOM 3060 N N . ILE A 1 394 ? -12.328 -14.309 17.812 1.00 96.75 394 ILE A N 1
ATOM 3061 C CA . ILE A 1 394 ? -11.456 -14.803 18.874 1.00 96.75 394 ILE A CA 1
ATOM 3062 C C . ILE A 1 394 ? -11.892 -14.147 20.183 1.00 96.75 394 ILE A C 1
ATOM 3064 O O . ILE A 1 394 ? -12.035 -12.924 20.253 1.00 96.75 394 ILE A O 1
ATOM 3068 N N . LYS A 1 395 ? -12.104 -14.941 21.235 1.00 97.06 395 LYS A N 1
ATOM 3069 C CA . LYS A 1 395 ? -12.341 -14.404 22.580 1.00 97.06 395 LYS A CA 1
ATOM 3070 C C . LYS A 1 395 ? -11.009 -13.952 23.184 1.00 97.06 395 LYS A C 1
ATOM 3072 O O . LYS A 1 395 ? -10.075 -14.742 23.279 1.00 97.06 395 LYS A O 1
ATOM 3077 N N . LEU A 1 396 ? -10.945 -12.703 23.634 1.00 96.25 396 LEU A N 1
ATOM 3078 C CA . LEU A 1 396 ? -9.818 -12.174 24.400 1.00 96.25 396 LEU A CA 1
ATOM 3079 C C . LEU A 1 396 ? -9.984 -12.591 25.867 1.00 96.25 396 LEU A C 1
ATOM 3081 O O . LEU A 1 396 ? -10.689 -11.947 26.644 1.00 96.25 396 LEU A O 1
ATOM 3085 N N . ASP A 1 397 ? -9.400 -13.732 26.223 1.00 94.94 397 ASP A N 1
ATOM 3086 C CA . ASP A 1 397 ? -9.525 -14.330 27.553 1.00 94.94 397 ASP A CA 1
ATOM 3087 C C . ASP A 1 397 ? -8.404 -13.863 28.489 1.00 94.94 397 ASP A C 1
ATOM 3089 O O . ASP A 1 397 ? -7.317 -14.441 28.540 1.00 94.94 397 ASP A O 1
ATOM 3093 N N . TRP A 1 398 ? -8.686 -12.808 29.258 1.00 95.75 398 TRP A N 1
ATOM 3094 C CA . TRP A 1 398 ? -7.723 -12.225 30.193 1.00 95.75 398 TRP A CA 1
ATOM 3095 C C . TRP A 1 398 ? -7.306 -13.166 31.333 1.00 95.75 398 TRP A C 1
ATOM 3097 O O . TRP A 1 398 ? -6.258 -12.953 31.938 1.00 95.75 398 TRP A O 1
ATOM 3107 N N . SER A 1 399 ? -8.061 -14.235 31.616 1.00 94.62 399 SER A N 1
ATOM 3108 C CA . SER A 1 399 ? -7.676 -15.202 32.657 1.00 94.62 399 SER A CA 1
ATOM 3109 C C . SER A 1 399 ? -6.365 -15.934 32.335 1.00 94.62 399 SER A C 1
ATOM 3111 O O . SER A 1 399 ? -5.681 -16.406 33.240 1.00 94.62 399 SER A O 1
ATOM 3113 N N . LYS A 1 400 ? -5.968 -15.960 31.055 1.00 95.38 400 LYS A N 1
ATOM 3114 C CA . LYS A 1 400 ? -4.714 -16.552 30.564 1.00 95.38 400 LYS A CA 1
ATOM 3115 C C . LYS A 1 400 ? -3.521 -15.594 30.616 1.00 95.38 400 LYS A C 1
ATOM 3117 O O . LYS A 1 400 ? -2.408 -15.981 30.252 1.00 95.38 400 LYS A O 1
ATOM 3122 N N . ALA A 1 401 ? -3.742 -14.342 31.022 1.00 96.38 401 ALA A N 1
ATOM 3123 C CA . ALA A 1 401 ? -2.729 -13.303 30.958 1.00 96.38 401 ALA A CA 1
ATOM 3124 C C . ALA A 1 401 ? -1.599 -13.546 31.960 1.00 96.38 401 ALA A C 1
ATOM 3126 O O . ALA A 1 401 ? -1.822 -13.684 33.165 1.00 96.38 401 ALA A O 1
ATOM 3127 N N . ARG A 1 402 ? -0.361 -13.519 31.468 1.00 96.12 402 ARG A N 1
ATOM 3128 C CA . ARG A 1 402 ? 0.840 -13.664 32.295 1.00 96.12 402 ARG A CA 1
ATOM 3129 C C . ARG A 1 402 ? 1.914 -12.675 31.880 1.00 96.12 402 ARG A C 1
ATOM 3131 O O . ARG A 1 402 ? 1.960 -12.237 30.734 1.00 96.12 402 ARG A O 1
ATOM 3138 N N . GLN A 1 403 ? 2.744 -12.292 32.839 1.00 95.19 403 GLN A N 1
ATOM 3139 C CA . GLN A 1 403 ? 3.947 -11.519 32.561 1.00 95.19 403 GLN A CA 1
ATOM 3140 C C . GLN A 1 403 ? 4.992 -12.471 31.982 1.00 95.19 403 GLN A C 1
ATOM 3142 O O . GLN A 1 403 ? 5.138 -13.591 32.473 1.00 95.19 403 GLN A O 1
ATOM 3147 N N . VAL A 1 404 ? 5.694 -12.032 30.945 1.00 91.06 404 VAL A N 1
ATOM 3148 C CA . VAL A 1 404 ? 6.727 -12.821 30.269 1.00 91.06 404 VAL A CA 1
ATOM 3149 C C . VAL A 1 404 ? 7.964 -11.975 30.053 1.00 91.06 404 VAL A C 1
ATOM 3151 O O . VAL A 1 404 ? 7.863 -10.759 29.892 1.00 91.06 404 VAL A O 1
ATOM 3154 N N . LYS A 1 405 ? 9.136 -12.612 30.048 1.00 87.81 405 LYS A N 1
ATOM 3155 C CA . LYS A 1 405 ? 10.382 -11.928 29.673 1.00 87.81 405 LYS A CA 1
ATOM 3156 C C . LYS A 1 405 ? 10.559 -11.931 28.161 1.00 87.81 405 LYS A C 1
ATOM 3158 O O . LYS A 1 405 ? 10.994 -10.936 27.588 1.00 87.81 405 LYS A O 1
ATOM 3163 N N . LYS A 1 406 ? 10.205 -13.045 27.519 1.00 89.19 406 LYS A N 1
ATOM 3164 C CA . LYS A 1 406 ? 10.157 -13.202 26.066 1.00 89.19 406 LYS A CA 1
ATOM 3165 C C . LYS A 1 406 ? 8.748 -13.584 25.636 1.00 89.19 406 LYS A C 1
ATOM 3167 O O . LYS A 1 406 ? 8.140 -14.482 26.210 1.00 89.19 406 LYS A O 1
ATOM 3172 N N . PHE A 1 407 ? 8.245 -12.965 24.573 1.00 87.31 407 PHE A N 1
ATOM 3173 C CA . PHE A 1 407 ? 6.925 -13.292 24.024 1.00 87.31 407 PHE A CA 1
ATOM 3174 C C . PHE A 1 407 ? 6.840 -14.732 23.507 1.00 87.31 407 PHE A C 1
ATOM 3176 O O . PHE A 1 407 ? 5.756 -15.304 23.492 1.00 87.31 407 PHE A O 1
ATOM 3183 N N . THR A 1 408 ? 7.976 -15.368 23.201 1.00 86.00 408 THR A N 1
ATOM 3184 C CA . THR A 1 408 ? 8.046 -16.803 22.888 1.00 86.00 408 THR A CA 1
ATOM 3185 C C . THR A 1 408 ? 7.664 -17.713 24.059 1.00 86.00 408 THR A C 1
ATOM 3187 O O . THR A 1 408 ? 7.478 -18.906 23.858 1.00 86.00 408 THR A O 1
ATOM 3190 N N . GLU A 1 409 ? 7.496 -17.199 25.277 1.00 91.50 409 GLU A N 1
ATOM 3191 C CA . GLU A 1 409 ? 6.915 -17.950 26.401 1.00 91.50 409 GLU A CA 1
ATOM 3192 C C . GLU A 1 409 ? 5.377 -18.071 26.283 1.00 91.50 409 GLU A C 1
ATOM 3194 O O . GLU A 1 409 ? 4.736 -18.891 26.951 1.00 91.50 409 GLU A O 1
ATOM 3199 N N . LEU A 1 410 ? 4.750 -17.258 25.426 1.00 91.06 410 LEU A N 1
ATOM 3200 C CA . LEU A 1 410 ? 3.312 -17.274 25.181 1.00 91.06 410 LEU A CA 1
ATOM 3201 C C . LEU A 1 410 ? 2.972 -18.179 23.994 1.00 91.06 410 LEU A C 1
ATOM 3203 O O . LEU A 1 410 ? 2.748 -17.700 22.890 1.00 91.06 410 LEU A O 1
ATOM 3207 N N . GLN A 1 411 ? 2.906 -19.489 24.231 1.00 90.88 411 GLN A N 1
ATOM 3208 C CA . GLN A 1 411 ? 2.639 -20.498 23.192 1.00 90.88 411 GLN A CA 1
ATOM 3209 C C . GLN A 1 411 ? 1.157 -20.875 23.036 1.00 90.88 411 GLN A C 1
ATOM 3211 O O . GLN A 1 411 ? 0.811 -21.746 22.237 1.00 90.88 411 GLN A O 1
ATOM 3216 N N . ASP A 1 412 ? 0.266 -20.228 23.788 1.00 91.12 412 ASP A N 1
ATOM 3217 C CA . ASP A 1 412 ? -1.166 -20.500 23.699 1.00 91.12 412 ASP A CA 1
ATOM 3218 C C . ASP A 1 412 ? -1.712 -20.111 22.323 1.00 91.12 412 ASP A C 1
ATOM 3220 O O . ASP A 1 412 ? -1.388 -19.055 21.781 1.00 91.12 412 ASP A O 1
ATOM 3224 N N . ARG A 1 413 ? -2.591 -20.952 21.776 1.00 91.75 413 ARG A N 1
ATOM 3225 C CA . ARG A 1 413 ? -3.391 -20.627 20.592 1.00 91.75 413 ARG A CA 1
ATOM 3226 C C . ARG A 1 413 ? -4.820 -20.383 21.020 1.00 91.75 413 ARG A C 1
ATOM 3228 O O . ARG A 1 413 ? -5.417 -21.210 21.709 1.00 91.75 413 ARG A O 1
ATOM 3235 N N . SER A 1 414 ? -5.372 -19.256 20.597 1.00 91.50 414 SER A N 1
ATOM 3236 C CA . SER A 1 414 ? -6.773 -18.970 20.867 1.00 91.50 414 SER A CA 1
ATOM 3237 C C . SER A 1 414 ? -7.685 -19.739 19.912 1.00 91.50 414 SER A C 1
ATOM 3239 O O . SER A 1 414 ? -7.360 -19.964 18.741 1.00 91.50 414 SER A O 1
ATOM 3241 N N . GLU A 1 415 ? -8.840 -20.153 20.429 1.00 93.12 415 GLU A N 1
ATOM 3242 C CA . GLU A 1 415 ? -9.901 -20.739 19.617 1.00 93.12 415 GLU A CA 1
ATOM 3243 C C . GLU A 1 415 ? -10.439 -19.691 18.632 1.00 93.12 415 GLU A C 1
ATOM 3245 O O . GLU A 1 415 ? -10.645 -18.527 18.989 1.00 93.12 415 GLU A O 1
ATOM 3250 N N . MET A 1 416 ? -10.652 -20.116 17.386 1.00 93.00 416 MET A N 1
ATOM 3251 C CA . MET A 1 416 ? -11.216 -19.294 16.320 1.00 93.00 416 MET A CA 1
ATOM 3252 C C . MET A 1 416 ? -12.559 -19.870 15.913 1.00 93.00 416 MET A C 1
ATOM 3254 O O . MET A 1 416 ? -12.640 -21.022 15.494 1.00 93.00 416 MET A O 1
ATOM 3258 N N . ILE A 1 417 ? -13.599 -19.050 16.020 1.00 94.62 417 ILE A N 1
ATOM 3259 C CA . ILE A 1 417 ? -14.948 -19.418 15.603 1.00 94.62 417 ILE A CA 1
ATOM 3260 C C . ILE A 1 417 ? -15.243 -18.697 14.295 1.00 94.62 417 ILE A C 1
ATOM 3262 O O . ILE A 1 417 ? -15.234 -17.464 14.249 1.00 94.62 417 ILE A O 1
ATOM 3266 N N . ASP A 1 418 ? -15.532 -19.457 13.246 1.00 93.06 418 ASP A N 1
ATOM 3267 C CA . ASP A 1 418 ? -15.858 -18.901 11.936 1.00 93.06 418 ASP A CA 1
ATOM 3268 C C . ASP A 1 418 ? -17.175 -18.116 12.002 1.00 93.06 418 ASP A C 1
ATOM 3270 O O . ASP A 1 418 ? -18.198 -18.594 12.494 1.00 93.06 418 ASP A O 1
ATOM 3274 N N . VAL A 1 419 ? -17.139 -16.876 11.516 1.00 90.06 419 VAL A N 1
ATOM 3275 C CA . VAL A 1 419 ? -18.299 -15.976 11.418 1.00 90.06 419 VAL A CA 1
ATOM 3276 C C . VAL A 1 419 ? -18.762 -15.883 9.970 1.00 90.06 419 VAL A C 1
ATOM 3278 O O . VAL A 1 419 ? -19.959 -15.890 9.685 1.00 90.06 419 VAL A O 1
ATOM 3281 N N . ILE A 1 420 ? -17.803 -15.811 9.047 1.00 86.25 420 ILE A N 1
ATOM 3282 C CA . ILE A 1 420 ? -18.033 -15.816 7.608 1.00 86.25 420 ILE A CA 1
ATOM 3283 C C . ILE A 1 420 ? -17.107 -16.879 7.018 1.00 86.25 420 ILE A C 1
ATOM 3285 O O . ILE A 1 420 ? -15.892 -16.697 7.107 1.00 86.25 420 ILE A O 1
ATOM 3289 N N . PRO A 1 421 ? -17.643 -17.967 6.436 1.00 84.19 421 PRO A N 1
ATOM 3290 C CA . PRO A 1 421 ? -16.821 -19.037 5.883 1.00 84.19 421 PRO A CA 1
ATOM 3291 C C . PRO A 1 421 ? -16.054 -18.576 4.637 1.00 84.19 421 PRO A C 1
ATOM 3293 O O . PRO A 1 421 ? -16.419 -17.583 4.001 1.00 84.19 421 PRO A O 1
ATOM 3296 N N . GLU A 1 422 ? -15.021 -19.337 4.270 1.00 83.00 422 GLU A N 1
ATOM 3297 C CA . GLU A 1 422 ? -14.287 -19.140 3.018 1.00 83.00 422 GLU A CA 1
ATOM 3298 C C . GLU A 1 422 ? -15.237 -19.195 1.817 1.00 83.00 422 GLU A C 1
ATOM 3300 O O . GLU A 1 422 ? -16.095 -20.079 1.710 1.00 83.00 422 GLU A O 1
ATOM 3305 N N . ARG A 1 423 ? -15.047 -18.273 0.871 1.00 70.25 423 ARG A N 1
ATOM 3306 C CA . ARG A 1 423 ? -15.750 -18.282 -0.409 1.00 70.25 423 ARG A CA 1
ATOM 3307 C C . ARG A 1 423 ? -14.794 -18.589 -1.546 1.00 70.25 423 ARG A C 1
ATOM 3309 O O . ARG A 1 423 ? -13.910 -17.805 -1.873 1.00 70.25 423 ARG A O 1
ATOM 3316 N N . LYS A 1 424 ? -15.012 -19.734 -2.192 1.00 66.19 424 LYS A N 1
ATOM 3317 C CA . LYS A 1 424 ? -14.215 -20.174 -3.349 1.00 66.19 424 LYS A CA 1
ATOM 3318 C C . LYS A 1 424 ? -14.455 -19.316 -4.596 1.00 66.19 424 LYS A C 1
ATOM 3320 O O . LYS A 1 424 ? -13.599 -19.269 -5.469 1.00 66.19 424 LYS A O 1
ATOM 3325 N N . ASP A 1 425 ? -15.616 -18.667 -4.667 1.00 57.38 425 ASP A N 1
ATOM 3326 C CA . ASP A 1 425 ? -16.088 -17.835 -5.776 1.00 57.38 425 ASP A CA 1
ATOM 3327 C C . ASP A 1 425 ? -15.884 -16.329 -5.541 1.00 57.38 425 ASP A C 1
ATOM 3329 O O . ASP A 1 425 ? -16.088 -15.524 -6.450 1.00 57.38 425 ASP A O 1
ATOM 3333 N N . ALA A 1 426 ? -15.492 -15.932 -4.327 1.00 50.41 426 ALA A N 1
ATOM 3334 C CA . ALA A 1 426 ? -15.133 -14.556 -4.043 1.00 50.41 426 ALA A CA 1
ATOM 3335 C C . ALA A 1 426 ? -13.740 -14.289 -4.630 1.00 50.41 426 ALA A C 1
ATOM 3337 O O . ALA A 1 426 ? -12.720 -14.605 -4.023 1.00 50.41 426 ALA A O 1
ATOM 3338 N N . LEU A 1 427 ? -13.700 -13.687 -5.824 1.00 43.75 427 LEU A N 1
ATOM 3339 C CA . LEU A 1 427 ? -12.573 -12.834 -6.223 1.00 43.75 427 LEU A CA 1
ATOM 3340 C C . LEU A 1 427 ? -12.298 -11.858 -5.073 1.00 43.75 427 LEU A C 1
ATOM 3342 O O . LEU A 1 427 ? -13.253 -11.486 -4.389 1.00 43.75 427 LEU A O 1
ATOM 3346 N N . ILE A 1 428 ? -11.037 -11.462 -4.851 1.00 42.31 428 ILE A N 1
ATOM 3347 C CA . ILE A 1 428 ? -10.652 -10.488 -3.812 1.00 42.31 428 ILE A CA 1
ATOM 3348 C C . ILE A 1 428 ? -11.326 -9.139 -4.099 1.00 42.31 428 ILE A C 1
ATOM 3350 O O . ILE A 1 428 ? -10.772 -8.217 -4.677 1.00 42.31 428 ILE A O 1
ATOM 3354 N N . ILE A 1 429 ? -12.587 -9.074 -3.711 1.00 40.84 429 ILE A N 1
ATOM 3355 C CA . ILE A 1 429 ? -13.495 -7.954 -3.622 1.00 40.84 429 ILE A CA 1
ATOM 3356 C C . ILE A 1 429 ? -14.367 -8.390 -2.455 1.00 40.84 429 ILE A C 1
ATOM 3358 O O . ILE A 1 429 ? -15.245 -9.242 -2.619 1.00 40.84 429 ILE A O 1
ATOM 3362 N N . PHE A 1 430 ? -14.020 -7.885 -1.269 1.00 36.22 430 PHE A N 1
ATOM 3363 C CA . PHE A 1 430 ? -14.643 -8.173 0.021 1.00 36.22 430 PHE A CA 1
ATOM 3364 C C . PHE A 1 430 ? -16.109 -8.580 -0.120 1.00 36.22 430 PHE A C 1
ATOM 3366 O O . PHE A 1 430 ? -16.986 -7.744 -0.310 1.00 36.22 430 PHE A O 1
ATOM 3373 N N . ASN A 1 431 ? -16.383 -9.876 -0.035 1.00 33.94 431 ASN A N 1
ATOM 3374 C CA . ASN A 1 431 ? -17.745 -10.363 0.035 1.00 33.94 431 ASN A CA 1
ATOM 3375 C C . ASN A 1 431 ? -17.764 -11.589 0.926 1.00 33.94 431 ASN A C 1
ATOM 3377 O O . ASN A 1 431 ? -17.472 -12.696 0.487 1.00 33.94 431 ASN A O 1
ATOM 3381 N N . GLY A 1 432 ? -18.177 -11.388 2.176 1.00 33.75 432 GLY A N 1
ATOM 3382 C CA . GLY A 1 432 ? -18.735 -12.469 2.972 1.00 33.75 432 GLY A CA 1
ATOM 3383 C C . GLY A 1 432 ? -20.048 -12.977 2.378 1.00 33.75 432 GLY A C 1
ATOM 3384 O O . GLY A 1 432 ? -20.343 -12.748 1.202 1.00 33.75 432 GLY A O 1
ATOM 3385 N N . LYS A 1 433 ? -20.859 -13.677 3.179 1.00 36.44 433 LYS A N 1
ATOM 3386 C CA . LYS A 1 433 ? -22.230 -14.065 2.805 1.00 36.44 433 LYS A CA 1
ATOM 3387 C C . LYS A 1 433 ? -22.909 -12.860 2.143 1.00 36.44 433 LYS A C 1
ATOM 3389 O O . LYS A 1 433 ? -23.059 -11.831 2.794 1.00 36.44 433 LYS A O 1
ATOM 3394 N N . LEU A 1 434 ? -23.213 -12.953 0.845 1.00 44.19 434 LEU A N 1
ATOM 3395 C CA . LEU A 1 434 ? -23.663 -11.809 0.052 1.00 44.19 434 LEU A CA 1
ATOM 3396 C C . LEU A 1 434 ? -25.038 -11.370 0.573 1.00 44.19 434 LEU A C 1
ATOM 3398 O O . LEU A 1 434 ? -26.056 -11.908 0.156 1.00 44.19 434 LEU A O 1
ATOM 3402 N N . ILE A 1 435 ? -25.064 -10.427 1.517 1.00 43.56 435 ILE A N 1
ATOM 3403 C CA . ILE A 1 435 ? -26.307 -9.785 1.957 1.00 43.56 435 ILE A CA 1
ATOM 3404 C C . ILE A 1 435 ? -26.816 -8.911 0.803 1.00 43.56 435 ILE A C 1
ATOM 3406 O O . ILE A 1 435 ? -27.999 -8.937 0.482 1.00 43.56 435 ILE A O 1
ATOM 3410 N N . ARG A 1 436 ? -25.908 -8.170 0.145 1.00 51.66 436 ARG A N 1
ATOM 3411 C CA . ARG A 1 436 ? -26.195 -7.273 -0.983 1.00 51.66 436 ARG A CA 1
ATOM 3412 C C . ARG A 1 436 ? -24.894 -6.881 -1.694 1.00 51.66 436 ARG A C 1
ATOM 3414 O O . ARG A 1 436 ? -23.891 -6.640 -1.029 1.00 51.66 436 ARG A O 1
ATOM 3421 N N . ARG A 1 437 ? -24.896 -6.772 -3.029 1.00 59.78 437 ARG A N 1
ATOM 3422 C CA . ARG A 1 437 ? -23.786 -6.143 -3.770 1.00 59.78 437 ARG A CA 1
ATOM 3423 C C . ARG A 1 437 ? -23.871 -4.625 -3.561 1.00 59.78 437 ARG A C 1
ATOM 3425 O O . ARG A 1 437 ? -24.824 -4.009 -4.027 1.00 59.78 437 ARG A O 1
ATOM 3432 N N . LEU A 1 438 ? -22.905 -4.054 -2.840 1.00 63.34 438 LEU A N 1
ATOM 3433 C CA . LEU A 1 438 ? -22.813 -2.606 -2.573 1.00 63.34 438 LEU A CA 1
ATOM 3434 C C . LEU A 1 438 ? -22.071 -1.839 -3.675 1.00 63.34 438 LEU A C 1
ATOM 3436 O O . LEU A 1 438 ? -22.222 -0.630 -3.811 1.00 63.34 438 LEU A O 1
ATOM 3440 N N . VAL A 1 439 ? -21.264 -2.559 -4.449 1.00 62.09 439 VAL A N 1
ATOM 3441 C CA . VAL A 1 439 ? -20.437 -2.017 -5.525 1.00 62.09 439 VAL A CA 1
ATOM 3442 C C . VAL A 1 439 ? -21.285 -1.853 -6.799 1.00 62.09 439 VAL A C 1
ATOM 3444 O O . VAL A 1 439 ? -22.116 -2.732 -7.070 1.00 62.09 439 VAL A O 1
ATOM 3447 N N . PRO A 1 440 ? -21.098 -0.779 -7.594 1.00 61.94 440 PRO A N 1
ATOM 3448 C CA . PRO A 1 440 ? -21.712 -0.649 -8.916 1.00 61.94 440 PRO A CA 1
ATOM 3449 C C . PRO A 1 440 ? -21.517 -1.905 -9.782 1.00 61.94 440 PRO A C 1
ATOM 3451 O O . PRO A 1 440 ? -20.593 -2.688 -9.575 1.00 61.94 440 PRO A O 1
ATOM 3454 N N . LYS A 1 441 ? -22.387 -2.118 -10.780 1.00 63.41 441 LYS A N 1
ATOM 3455 C CA . LYS A 1 441 ? -22.202 -3.215 -11.757 1.00 63.41 441 LYS A CA 1
ATOM 3456 C C . LYS A 1 441 ? -20.963 -3.019 -12.646 1.00 63.41 441 LYS A C 1
ATOM 3458 O O . LYS A 1 441 ? -20.549 -3.964 -13.306 1.00 63.41 441 LYS A O 1
ATOM 3463 N N . GLU A 1 442 ? -20.422 -1.807 -12.664 1.00 66.25 442 GLU A N 1
ATOM 3464 C CA . GLU A 1 442 ? -19.199 -1.423 -13.362 1.00 66.25 442 GLU A CA 1
ATOM 3465 C C . GLU A 1 442 ? -17.967 -2.121 -12.762 1.00 66.25 442 GLU A C 1
ATOM 3467 O O . GLU A 1 442 ? -17.936 -2.452 -11.575 1.00 66.25 442 GLU A O 1
ATOM 3472 N N . MET A 1 443 ? -16.927 -2.316 -13.577 1.00 70.81 443 MET A N 1
ATOM 3473 C CA . MET A 1 443 ? -15.622 -2.755 -13.081 1.00 70.81 443 MET A CA 1
ATOM 3474 C C . MET A 1 443 ? -14.945 -1.604 -12.346 1.00 70.81 443 MET A C 1
ATOM 3476 O O . MET A 1 443 ? -14.585 -0.589 -12.948 1.00 70.81 443 MET A O 1
ATOM 3480 N N . VAL A 1 444 ? -14.787 -1.768 -11.037 1.00 73.62 444 VAL A N 1
ATOM 3481 C CA . VAL A 1 444 ? -14.217 -0.750 -10.160 1.00 73.62 444 VAL A CA 1
ATOM 3482 C C . VAL A 1 444 ? -13.243 -1.360 -9.161 1.00 73.62 444 VAL A C 1
ATOM 3484 O O . VAL A 1 444 ? -13.376 -2.520 -8.769 1.00 73.62 444 VAL A O 1
ATOM 3487 N N . THR A 1 445 ? -12.310 -0.536 -8.703 1.00 76.00 445 THR A N 1
ATOM 3488 C CA . THR A 1 445 ? -11.419 -0.827 -7.579 1.00 76.00 445 THR A CA 1
ATOM 3489 C C . THR A 1 445 ? -11.881 -0.014 -6.380 1.00 76.00 445 THR A C 1
ATOM 3491 O O . THR A 1 445 ? -12.090 1.191 -6.507 1.00 76.00 445 THR A O 1
ATOM 3494 N N . ILE A 1 446 ? -12.042 -0.648 -5.215 1.00 77.12 446 ILE A N 1
ATOM 3495 C CA . ILE A 1 446 ? -12.293 0.081 -3.963 1.00 77.12 446 ILE A CA 1
ATOM 3496 C C . ILE A 1 446 ? -11.034 0.887 -3.638 1.00 77.12 446 ILE A C 1
ATOM 3498 O O . ILE A 1 446 ? -9.959 0.320 -3.469 1.00 77.12 446 ILE A O 1
ATOM 3502 N N . ALA A 1 447 ? -11.185 2.204 -3.596 1.00 79.50 447 ALA A N 1
ATOM 3503 C CA . ALA A 1 447 ? -10.120 3.160 -3.341 1.00 79.50 447 ALA A CA 1
ATOM 3504 C C . ALA A 1 447 ? -9.879 3.348 -1.841 1.00 79.50 447 ALA A C 1
ATOM 3506 O O . ALA A 1 447 ? -8.740 3.324 -1.387 1.00 79.50 447 ALA A O 1
ATOM 3507 N N . ASP A 1 448 ? -10.961 3.519 -1.084 1.00 80.81 448 ASP A N 1
ATOM 3508 C CA . ASP A 1 448 ? -10.926 3.707 0.362 1.00 80.81 448 ASP A CA 1
ATOM 3509 C C . ASP A 1 448 ? -12.232 3.212 0.991 1.00 80.81 448 ASP A C 1
ATOM 3511 O O . ASP A 1 448 ? -13.301 3.264 0.368 1.00 80.81 448 ASP A O 1
ATOM 3515 N N . VAL A 1 449 ? -12.123 2.752 2.234 1.00 83.19 449 VAL A N 1
ATOM 3516 C CA . VAL A 1 449 ? -13.245 2.418 3.108 1.00 83.19 449 VAL A CA 1
ATOM 3517 C C . VAL A 1 449 ? -13.039 3.171 4.405 1.00 83.19 449 VAL A C 1
ATOM 3519 O O . VAL A 1 449 ? -12.170 2.822 5.205 1.00 83.19 449 VAL A O 1
ATOM 3522 N N . SER A 1 450 ? -13.879 4.167 4.643 1.00 84.69 450 SER A N 1
ATOM 3523 C CA . SER A 1 450 ? -13.872 4.902 5.896 1.00 84.69 450 SER A CA 1
ATOM 3524 C C . SER A 1 450 ? -15.170 4.633 6.646 1.00 84.69 450 SER A C 1
ATOM 3526 O O . SER A 1 450 ? -16.255 4.505 6.080 1.00 84.69 450 SER A O 1
ATOM 3528 N N . GLY A 1 451 ? -15.064 4.491 7.955 1.00 79.12 451 GLY A N 1
ATOM 3529 C CA . GLY A 1 451 ? -16.210 4.211 8.793 1.00 79.12 451 GLY A CA 1
ATOM 3530 C C . GLY A 1 451 ? -15.805 4.243 10.246 1.00 79.12 451 GLY A C 1
ATOM 3531 O O . GLY A 1 451 ? -14.687 3.879 10.614 1.00 79.12 451 GLY A O 1
ATOM 3532 N N . ASP A 1 452 ? -16.733 4.686 11.074 1.00 76.19 452 ASP A N 1
ATOM 3533 C CA . ASP A 1 452 ? -16.594 4.627 12.514 1.00 76.19 452 ASP A CA 1
ATOM 3534 C C . ASP A 1 452 ? -17.361 3.398 13.008 1.00 76.19 452 ASP A C 1
ATOM 3536 O O . ASP A 1 452 ? -18.547 3.262 12.722 1.00 76.19 452 ASP A O 1
ATOM 3540 N N . GLN A 1 453 ? -16.718 2.508 13.773 1.00 74.25 453 GLN A N 1
ATOM 3541 C CA . GLN A 1 453 ? -17.374 1.319 14.351 1.00 74.25 453 GLN A CA 1
ATOM 3542 C C . GLN A 1 453 ? -18.562 1.673 15.265 1.00 74.25 453 GLN A C 1
ATOM 3544 O O . GLN A 1 453 ? -19.346 0.802 15.637 1.00 74.25 453 GLN A O 1
ATOM 3549 N N . ARG A 1 454 ? -18.684 2.946 15.650 1.00 75.38 454 ARG A N 1
ATOM 3550 C CA . ARG A 1 454 ? -19.776 3.498 16.457 1.00 75.38 454 ARG A CA 1
ATOM 3551 C C . ARG A 1 454 ? -20.909 4.081 15.614 1.00 75.38 454 ARG A C 1
ATOM 3553 O O . ARG A 1 454 ? -21.946 4.430 16.172 1.00 75.38 454 ARG A O 1
ATOM 3560 N N . SER A 1 455 ? -20.707 4.220 14.308 1.00 78.44 455 SER A N 1
ATOM 3561 C CA . SER A 1 455 ? -21.686 4.755 13.372 1.00 78.44 455 SER A CA 1
ATOM 3562 C C . SER A 1 455 ? -22.414 3.632 12.642 1.00 78.44 455 SER A C 1
ATOM 3564 O O . SER A 1 455 ? -21.885 2.543 12.427 1.00 78.44 455 SER A O 1
ATOM 3566 N N . ASP A 1 456 ? -23.644 3.916 12.227 1.00 82.75 456 ASP A N 1
ATOM 3567 C CA . ASP A 1 456 ? -24.355 3.107 11.242 1.00 82.75 456 ASP A CA 1
ATOM 3568 C C . ASP A 1 456 ? -23.967 3.480 9.804 1.00 82.75 456 ASP A C 1
ATOM 3570 O O . ASP A 1 456 ? -24.463 2.875 8.857 1.00 82.75 456 ASP A O 1
ATOM 3574 N N . THR A 1 457 ? -23.095 4.473 9.633 1.00 85.00 457 THR A N 1
ATOM 3575 C CA . THR A 1 457 ? -22.725 5.041 8.345 1.00 85.00 457 THR A CA 1
ATOM 3576 C C . THR A 1 457 ? -21.252 4.784 8.042 1.00 85.00 457 THR A C 1
ATOM 3578 O O . THR A 1 457 ? -20.379 4.974 8.889 1.00 85.00 457 THR A O 1
ATOM 3581 N N . PHE A 1 458 ? -20.973 4.371 6.812 1.00 86.56 458 PHE A N 1
ATOM 3582 C CA . PHE A 1 458 ? -19.625 4.233 6.273 1.00 86.56 458 PHE A CA 1
ATOM 3583 C C . PHE A 1 458 ? -19.578 4.785 4.851 1.00 86.56 458 PHE A C 1
ATOM 3585 O O . PHE A 1 458 ? -20.598 4.900 4.169 1.00 86.56 458 PHE A O 1
ATOM 3592 N N . ILE A 1 459 ? -18.385 5.138 4.402 1.00 88.12 459 ILE A N 1
ATOM 3593 C CA . ILE A 1 459 ? -18.142 5.736 3.100 1.00 88.12 459 ILE A CA 1
ATOM 3594 C C . ILE A 1 459 ? -17.230 4.796 2.324 1.00 88.12 459 ILE A C 1
ATOM 3596 O O . ILE A 1 459 ? -16.211 4.324 2.827 1.00 88.12 459 ILE A O 1
ATOM 3600 N N . LEU A 1 460 ? -17.621 4.508 1.087 1.00 86.62 460 LEU A N 1
ATOM 3601 C CA . LEU A 1 460 ? -16.779 3.813 0.127 1.00 86.62 460 LEU A CA 1
ATOM 3602 C C . LEU A 1 460 ? -16.440 4.770 -0.994 1.00 86.62 460 LEU A C 1
ATOM 3604 O O . LEU A 1 460 ? -17.309 5.474 -1.512 1.00 86.62 460 LEU A O 1
ATOM 3608 N N . SER A 1 461 ? -15.189 4.736 -1.416 1.00 84.75 461 SER A N 1
ATOM 3609 C CA . SER A 1 461 ? -14.794 5.362 -2.663 1.00 84.75 461 SER A CA 1
ATOM 3610 C C . SER A 1 461 ? -14.263 4.326 -3.640 1.00 84.75 461 SER A C 1
ATOM 3612 O O . SER A 1 461 ? -13.734 3.288 -3.241 1.00 84.75 461 SER A O 1
ATOM 3614 N N . PHE A 1 462 ? -14.445 4.588 -4.930 1.00 81.62 462 PHE A N 1
ATOM 3615 C CA . PHE A 1 462 ? -14.103 3.664 -6.002 1.00 81.62 462 PHE A CA 1
ATOM 3616 C C . PHE A 1 462 ? -13.408 4.397 -7.143 1.00 81.62 462 PHE A C 1
ATOM 3618 O O . PHE A 1 462 ? -13.813 5.505 -7.491 1.00 81.62 462 PHE A O 1
ATOM 3625 N N . TYR A 1 463 ? -12.432 3.746 -7.766 1.00 77.12 463 TYR A N 1
ATOM 3626 C CA . TYR A 1 463 ? -11.882 4.142 -9.061 1.00 77.12 463 TYR A CA 1
ATOM 3627 C C . TYR A 1 463 ? -12.423 3.233 -10.163 1.00 77.12 463 TYR A C 1
ATOM 3629 O O . TYR A 1 463 ? -12.673 2.049 -9.930 1.00 77.12 463 TYR A O 1
ATOM 3637 N N . SER A 1 464 ? -12.544 3.767 -11.374 1.00 76.00 464 SER A N 1
ATOM 3638 C CA . SER A 1 464 ? -12.686 2.971 -12.593 1.00 76.00 464 SER A CA 1
ATOM 3639 C C . SER A 1 464 ? -11.690 3.464 -13.640 1.00 76.00 464 SER A C 1
ATOM 3641 O O . SER A 1 464 ? -11.090 4.522 -13.480 1.00 76.00 464 SER A O 1
ATOM 3643 N N . TRP A 1 465 ? -11.508 2.706 -14.717 1.00 75.31 465 TRP A N 1
ATOM 3644 C CA . TRP A 1 465 ? -10.578 3.077 -15.788 1.00 75.31 465 TRP A CA 1
ATOM 3645 C C . TRP A 1 465 ? -11.030 4.306 -16.575 1.00 75.31 465 TRP A C 1
ATOM 3647 O O . TRP A 1 465 ? -10.197 5.067 -17.050 1.00 75.31 465 TRP A O 1
ATOM 3657 N N . ASN A 1 466 ? -12.340 4.503 -16.710 1.00 76.56 466 ASN A N 1
ATOM 3658 C CA . ASN A 1 466 ? -12.934 5.562 -17.526 1.00 76.56 466 ASN A CA 1
ATOM 3659 C C . ASN A 1 466 ? -13.535 6.710 -16.704 1.00 76.56 466 ASN A C 1
ATOM 3661 O O . ASN A 1 466 ? -14.130 7.623 -17.270 1.00 76.56 466 ASN A O 1
ATOM 3665 N N . SER A 1 467 ? -13.428 6.667 -15.375 1.00 73.25 467 SER A N 1
ATOM 3666 C CA . SER A 1 467 ? -13.971 7.711 -14.510 1.00 73.25 467 SER A CA 1
ATOM 3667 C C . SER A 1 467 ? -13.069 7.955 -13.302 1.00 73.25 467 SER A C 1
ATOM 3669 O O . SER A 1 467 ? -12.627 6.975 -12.692 1.00 73.25 467 SER A O 1
ATOM 3671 N N . PRO A 1 468 ? -12.880 9.221 -12.886 1.00 78.25 468 PRO A N 1
ATOM 3672 C CA . PRO A 1 468 ? -12.267 9.561 -11.605 1.00 78.25 468 PRO A CA 1
ATOM 3673 C C . PRO A 1 468 ? -12.976 8.928 -10.398 1.00 78.25 468 PRO A C 1
ATOM 3675 O O . PRO A 1 468 ? -13.971 8.208 -10.522 1.00 78.25 468 PRO A O 1
ATOM 3678 N N . GLN A 1 469 ? -12.468 9.230 -9.201 1.00 81.75 469 GLN A N 1
ATOM 3679 C CA . GLN A 1 469 ? -13.000 8.691 -7.956 1.00 81.75 469 GLN A CA 1
ATOM 3680 C C . GLN A 1 469 ? -14.496 8.999 -7.796 1.00 81.75 469 GLN A C 1
ATOM 3682 O O . GLN A 1 469 ? -14.926 10.155 -7.832 1.00 81.75 469 GLN A O 1
ATOM 3687 N N . LYS A 1 470 ? -15.290 7.956 -7.552 1.00 83.38 470 LYS A N 1
ATOM 3688 C CA . LYS A 1 470 ? -16.689 8.068 -7.123 1.00 83.38 470 LYS A CA 1
ATOM 3689 C C . LYS A 1 470 ? -16.759 7.792 -5.630 1.00 83.38 470 LYS A C 1
ATOM 3691 O O . LYS A 1 470 ? -16.226 6.782 -5.177 1.00 83.38 470 LYS A O 1
ATOM 3696 N N . ILE A 1 471 ? -17.437 8.648 -4.870 1.00 87.12 471 ILE A N 1
ATOM 3697 C CA . ILE A 1 471 ? -17.585 8.495 -3.415 1.00 87.12 471 ILE A CA 1
ATOM 3698 C C . ILE A 1 471 ? -19.057 8.254 -3.091 1.00 87.12 471 ILE A C 1
ATOM 3700 O O . ILE A 1 471 ? -19.929 8.979 -3.569 1.00 87.12 471 ILE A O 1
ATOM 3704 N N . TYR A 1 472 ? -19.334 7.243 -2.275 1.00 86.62 472 TYR A N 1
ATOM 3705 C CA . TYR A 1 472 ? -20.669 6.838 -1.856 1.00 86.62 472 TYR A CA 1
ATOM 3706 C C . TYR A 1 472 ? -20.735 6.701 -0.343 1.00 86.62 472 TYR A C 1
ATOM 3708 O O . TYR A 1 472 ? -19.854 6.129 0.290 1.00 86.62 472 TYR A O 1
ATOM 3716 N N . GLU A 1 473 ? -21.835 7.175 0.217 1.00 87.94 473 GLU A N 1
ATOM 3717 C CA . GLU A 1 473 ? -22.190 7.009 1.614 1.00 87.94 473 GLU A CA 1
ATOM 3718 C C . GLU A 1 473 ? -23.226 5.893 1.740 1.00 87.94 473 GLU A C 1
ATOM 3720 O O . GLU A 1 473 ? -24.217 5.849 1.000 1.00 87.94 473 GLU A O 1
ATOM 3725 N N . PHE A 1 474 ? -22.994 5.002 2.694 1.00 85.94 474 PHE A N 1
ATOM 3726 C CA . PHE A 1 474 ? -23.846 3.869 3.002 1.00 85.94 474 PHE A CA 1
ATOM 3727 C C . PHE A 1 474 ? -24.289 3.948 4.454 1.00 85.94 474 PHE A C 1
ATOM 3729 O O . PHE A 1 474 ? -23.455 4.032 5.349 1.00 85.94 474 PHE A O 1
ATOM 3736 N N . LYS A 1 475 ? -25.599 3.864 4.688 1.00 85.94 475 LYS A N 1
ATOM 3737 C CA . LYS A 1 475 ? -26.198 3.882 6.024 1.00 85.94 475 LYS A CA 1
ATOM 3738 C C . LYS A 1 475 ? -26.947 2.588 6.313 1.00 85.94 475 LYS A C 1
ATOM 3740 O O . LYS A 1 475 ? -27.878 2.218 5.597 1.00 85.94 475 LYS A O 1
ATOM 3745 N N . TRP A 1 476 ? -26.560 1.909 7.384 1.00 80.69 476 TRP A N 1
ATOM 3746 C CA . TRP A 1 476 ? -27.112 0.641 7.837 1.00 80.69 476 TRP A CA 1
ATOM 3747 C C . TRP A 1 476 ? -28.318 0.846 8.761 1.00 80.69 476 TRP A C 1
ATOM 3749 O O . TRP A 1 476 ? -28.200 1.145 9.943 1.00 80.69 476 TRP A O 1
ATOM 3759 N N . THR A 1 477 ? -29.522 0.583 8.263 1.00 79.62 477 THR A N 1
ATOM 3760 C CA . THR A 1 477 ? -30.780 0.767 9.015 1.00 79.62 477 THR A CA 1
ATOM 3761 C C . THR A 1 477 ? -31.195 -0.464 9.833 1.00 79.62 477 THR A C 1
ATOM 3763 O O . THR A 1 477 ? -32.375 -0.659 10.128 1.00 79.62 477 THR A O 1
ATOM 3766 N N . LYS A 1 478 ? -30.245 -1.347 10.180 1.00 72.25 478 LYS A N 1
ATOM 3767 C CA . LYS A 1 478 ? -30.451 -2.700 10.754 1.00 72.25 478 LYS A CA 1
ATOM 3768 C C . LYS A 1 478 ? -31.154 -3.699 9.828 1.00 72.25 478 LYS A C 1
ATOM 3770 O O . LYS A 1 478 ? -30.827 -4.880 9.887 1.00 72.25 478 LYS A O 1
ATOM 3775 N N . LYS A 1 479 ? -32.103 -3.246 9.002 1.00 74.12 479 LYS A N 1
ATOM 3776 C CA . LYS A 1 479 ? -32.866 -4.066 8.046 1.00 74.12 479 LYS A CA 1
ATOM 3777 C C . LYS A 1 479 ? -32.361 -3.945 6.610 1.00 74.12 479 LYS A C 1
ATOM 3779 O O . LYS A 1 479 ? -32.443 -4.920 5.875 1.00 74.12 479 LYS A O 1
ATOM 3784 N N . ASP A 1 480 ? -31.864 -2.772 6.224 1.00 72.19 480 ASP A N 1
ATOM 3785 C CA . ASP A 1 480 ? -31.367 -2.513 4.871 1.00 72.19 480 ASP A CA 1
ATOM 3786 C C . ASP A 1 480 ? -30.215 -1.494 4.863 1.00 72.19 480 ASP A C 1
ATOM 3788 O O . ASP A 1 480 ? -29.975 -0.800 5.856 1.00 72.19 480 ASP A O 1
ATOM 3792 N N . VAL A 1 481 ? -29.528 -1.383 3.728 1.00 74.62 481 VAL A N 1
ATOM 3793 C CA . VAL A 1 481 ? -28.500 -0.377 3.457 1.00 74.62 481 VAL A CA 1
ATOM 3794 C C . VAL A 1 481 ? -29.049 0.685 2.518 1.00 74.62 481 VAL A C 1
ATOM 3796 O O . VAL A 1 481 ? -29.397 0.402 1.371 1.00 74.62 481 VAL A O 1
ATOM 3799 N N . GLN A 1 482 ? -29.090 1.924 2.998 1.00 81.00 482 GLN A N 1
ATOM 3800 C CA . GLN A 1 482 ? -29.361 3.087 2.163 1.00 81.00 482 GLN A CA 1
ATOM 3801 C C . GLN A 1 482 ? -28.055 3.566 1.537 1.00 81.00 482 GLN A C 1
ATOM 3803 O O . GLN A 1 482 ? -27.056 3.707 2.237 1.00 81.00 482 GLN A O 1
ATOM 3808 N N . THR A 1 483 ? -28.068 3.822 0.231 1.00 81.81 483 THR A N 1
ATOM 3809 C CA . THR A 1 483 ? -26.903 4.305 -0.516 1.00 81.81 483 THR A CA 1
ATOM 3810 C C . THR A 1 483 ? -27.198 5.689 -1.057 1.00 81.81 483 THR A C 1
ATOM 3812 O O . THR A 1 483 ? -28.250 5.914 -1.654 1.00 81.81 483 THR A O 1
ATOM 3815 N N . SER A 1 484 ? -26.254 6.606 -0.889 1.00 82.56 484 SER A N 1
ATOM 3816 C CA . SER A 1 484 ? -26.319 7.921 -1.506 1.00 82.56 484 SER A CA 1
ATOM 3817 C C . SER A 1 484 ? -24.962 8.297 -2.087 1.00 82.56 484 SER A C 1
ATOM 3819 O O . SER A 1 484 ? -23.923 8.130 -1.453 1.00 82.56 484 SER A O 1
ATOM 3821 N N . GLN A 1 485 ? -24.959 8.777 -3.325 1.00 82.25 485 GLN A N 1
ATOM 3822 C CA . GLN A 1 485 ? -23.738 9.227 -3.979 1.00 82.25 485 GLN A CA 1
ATOM 3823 C C . GLN A 1 485 ? -23.309 10.565 -3.382 1.00 82.25 485 GLN A C 1
ATOM 3825 O O . GLN A 1 485 ? -24.135 11.466 -3.272 1.00 82.25 485 GLN A O 1
ATOM 3830 N N . VAL A 1 486 ? -22.053 10.669 -2.949 1.00 79.56 486 VAL A N 1
ATOM 3831 C CA . VAL A 1 486 ? -21.488 11.872 -2.328 1.00 79.56 486 VAL A CA 1
ATOM 3832 C C . VAL A 1 486 ? -21.018 12.829 -3.412 1.00 79.56 486 VAL A C 1
ATOM 3834 O O . VAL A 1 486 ? -21.568 13.912 -3.520 1.00 79.56 486 VAL A O 1
ATOM 3837 N N . THR A 1 487 ? -20.068 12.430 -4.257 1.00 71.56 487 THR A N 1
ATOM 3838 C CA . THR A 1 487 ? -19.571 13.284 -5.346 1.00 71.56 487 THR A CA 1
ATOM 3839 C C . THR A 1 487 ? -19.261 12.475 -6.603 1.00 71.56 487 THR A C 1
ATOM 3841 O O . THR A 1 487 ? -18.982 11.271 -6.528 1.00 71.56 487 THR A O 1
ATOM 3844 N N . ILE A 1 488 ? -19.321 13.151 -7.753 1.00 63.12 488 ILE A N 1
ATOM 3845 C CA . ILE A 1 488 ? -18.810 12.672 -9.037 1.00 63.12 488 ILE A CA 1
ATOM 3846 C C . ILE A 1 488 ? -17.744 13.656 -9.486 1.00 63.12 488 ILE A C 1
ATOM 3848 O O . ILE A 1 488 ? -18.043 14.786 -9.864 1.00 63.12 488 ILE A O 1
ATOM 3852 N N . GLN A 1 489 ? -16.494 13.219 -9.439 1.00 71.00 489 GLN A N 1
ATOM 3853 C CA . GLN A 1 489 ? -15.413 13.958 -10.067 1.00 71.00 489 GLN A CA 1
ATOM 3854 C C . GLN A 1 489 ? -15.486 13.710 -11.579 1.00 71.00 489 GLN A C 1
ATOM 3856 O O . GLN A 1 489 ? -15.545 12.563 -12.028 1.00 71.00 489 GLN A O 1
ATOM 3861 N N . HIS A 1 490 ? -15.513 14.786 -12.364 1.00 65.94 490 HIS A N 1
ATOM 3862 C CA . HIS A 1 490 ? -15.573 14.725 -13.821 1.00 65.94 490 HIS A CA 1
ATOM 3863 C C . HIS A 1 490 ? -14.306 15.321 -14.425 1.00 65.94 490 HIS A C 1
ATOM 3865 O O . HIS A 1 490 ? -13.910 16.433 -14.079 1.00 65.94 490 HIS A O 1
ATOM 3871 N N . VAL A 1 491 ? -13.710 14.601 -15.376 1.00 74.12 491 VAL A N 1
ATOM 3872 C CA . VAL A 1 491 ? -12.653 15.156 -16.224 1.00 74.12 491 VAL A CA 1
ATOM 3873 C C . VAL A 1 491 ? -13.311 16.057 -17.260 1.00 74.12 491 VAL A C 1
ATOM 3875 O O . VAL A 1 491 ? -14.165 15.618 -18.033 1.00 74.12 491 VAL A O 1
ATOM 3878 N N . LYS A 1 492 ? -12.936 17.336 -17.275 1.00 71.56 492 LYS A N 1
ATOM 3879 C CA . LYS A 1 492 ? -13.489 18.301 -18.226 1.00 71.56 492 LYS A CA 1
ATOM 3880 C C . LYS A 1 492 ? -13.183 17.861 -19.663 1.00 71.56 492 LYS A C 1
ATOM 3882 O O . LYS A 1 492 ? -12.034 17.600 -19.997 1.00 71.56 492 LYS A O 1
ATOM 3887 N N . GLY A 1 493 ? -14.209 17.828 -20.515 1.00 73.69 493 GLY A N 1
ATOM 3888 C CA . GLY A 1 493 ? -14.059 17.489 -21.936 1.00 73.69 493 GLY A CA 1
ATOM 3889 C C . GLY A 1 493 ? -13.923 15.993 -22.240 1.00 73.69 493 GLY A C 1
ATOM 3890 O O . GLY A 1 493 ? -13.579 15.653 -23.365 1.00 73.69 493 GLY A O 1
ATOM 3891 N N . SER A 1 494 ? -14.199 15.114 -21.272 1.00 75.12 494 SER A N 1
ATOM 3892 C CA . SER A 1 494 ? -14.218 13.659 -21.454 1.00 75.12 494 SER A CA 1
ATOM 3893 C C . SER A 1 494 ? -15.571 13.091 -21.028 1.00 75.12 494 SER A C 1
ATOM 3895 O O . SER A 1 494 ? -16.045 13.400 -19.933 1.00 75.12 494 SER A O 1
ATOM 3897 N N . ASP A 1 495 ? -16.161 12.213 -21.839 1.00 78.25 495 ASP A N 1
ATOM 3898 C CA . ASP A 1 495 ? -17.305 11.392 -21.433 1.00 78.25 495 ASP A CA 1
ATOM 3899 C C . ASP A 1 495 ? -16.807 9.975 -21.087 1.00 78.25 495 ASP A C 1
ATOM 3901 O O . ASP A 1 495 ? -16.203 9.315 -21.933 1.00 78.25 495 ASP A O 1
ATOM 3905 N N . PRO A 1 496 ? -17.035 9.459 -19.863 1.00 76.31 496 PRO A N 1
ATOM 3906 C CA . PRO A 1 496 ? -16.722 8.069 -19.525 1.00 76.31 496 PRO A CA 1
ATOM 3907 C C . PRO A 1 496 ? -17.326 7.035 -20.489 1.00 76.31 496 PRO A C 1
ATOM 3909 O O . PRO A 1 496 ? -16.779 5.939 -20.621 1.00 76.31 496 PRO A O 1
ATOM 3912 N N . ASN A 1 497 ? -18.437 7.366 -21.158 1.00 81.56 497 ASN A N 1
ATOM 3913 C CA . ASN A 1 497 ? -19.103 6.500 -22.133 1.00 81.56 497 ASN A CA 1
ATOM 3914 C C . ASN A 1 497 ? -18.369 6.411 -23.479 1.00 81.56 497 ASN A C 1
ATOM 3916 O O . ASN A 1 497 ? -18.669 5.508 -24.261 1.00 81.56 497 ASN A O 1
ATOM 3920 N N . ASP A 1 498 ? -17.395 7.289 -23.738 1.00 82.44 498 ASP A N 1
ATOM 3921 C CA . ASP A 1 498 ? -16.518 7.186 -24.911 1.00 82.44 498 ASP A CA 1
ATOM 3922 C C . ASP A 1 498 ? -15.538 6.006 -24.790 1.00 82.44 498 ASP A C 1
ATOM 3924 O O . ASP A 1 498 ? -14.910 5.601 -25.771 1.00 82.44 498 ASP A O 1
ATOM 3928 N N . PHE A 1 499 ? -15.420 5.420 -23.593 1.00 79.44 499 PHE A N 1
ATOM 3929 C CA . PHE A 1 499 ? -14.490 4.342 -23.286 1.00 79.44 499 PHE A CA 1
ATOM 3930 C C . PHE A 1 499 ? -15.226 3.048 -22.936 1.00 79.44 499 PHE A C 1
ATOM 3932 O O . PHE A 1 499 ? -16.158 3.023 -22.131 1.00 79.44 499 PHE A O 1
ATOM 3939 N N . MET A 1 500 ? -14.744 1.936 -23.491 1.00 76.00 500 MET A N 1
ATOM 3940 C CA . MET A 1 500 ? -15.188 0.592 -23.131 1.00 76.00 500 MET A CA 1
ATOM 3941 C C . MET A 1 500 ? -14.201 -0.036 -22.147 1.00 76.00 500 MET A C 1
ATOM 3943 O O . MET A 1 500 ? -12.995 -0.034 -22.385 1.00 76.00 500 MET A O 1
ATOM 3947 N N . ILE A 1 501 ? -14.720 -0.624 -21.068 1.00 72.69 501 ILE A N 1
ATOM 3948 C CA . ILE A 1 501 ? -13.937 -1.445 -20.140 1.00 72.69 501 ILE A CA 1
ATOM 3949 C C . ILE A 1 501 ? -14.395 -2.889 -20.300 1.00 72.69 501 ILE A C 1
ATOM 3951 O O . ILE A 1 501 ? -15.568 -3.199 -20.092 1.00 72.69 501 ILE A O 1
ATOM 3955 N N . GLU A 1 502 ? -13.463 -3.781 -20.622 1.00 70.56 502 GLU A N 1
ATOM 3956 C CA . GLU A 1 502 ? -13.738 -5.206 -20.770 1.00 70.56 502 GLU A CA 1
ATOM 3957 C C . GLU A 1 502 ? -12.690 -6.043 -20.031 1.00 70.56 502 GLU A C 1
ATOM 3959 O O . GLU A 1 502 ? -11.488 -5.830 -20.178 1.00 70.56 502 GLU A O 1
ATOM 3964 N N . GLN A 1 503 ? -13.145 -7.020 -19.244 1.00 68.75 503 GLN A N 1
ATOM 3965 C CA . GLN A 1 503 ? -12.272 -8.033 -18.664 1.00 68.75 503 GLN A CA 1
ATOM 3966 C C . GLN A 1 503 ? -12.269 -9.255 -19.573 1.00 68.75 503 GLN A C 1
ATOM 3968 O O . GLN A 1 503 ? -13.301 -9.892 -19.778 1.00 68.75 503 GLN A O 1
ATOM 3973 N N . ARG A 1 504 ? -11.087 -9.613 -20.073 1.00 64.12 504 ARG A N 1
ATOM 3974 C CA . ARG A 1 504 ? -10.887 -10.801 -20.901 1.00 64.12 504 ARG A CA 1
ATOM 3975 C C . ARG A 1 504 ? -9.908 -11.745 -20.223 1.00 64.12 504 ARG A C 1
ATOM 3977 O O . ARG A 1 504 ? -8.872 -11.328 -19.714 1.00 64.12 504 ARG A O 1
ATOM 3984 N N . TYR A 1 505 ? -10.214 -13.034 -20.263 1.00 63.72 505 TYR A N 1
ATOM 3985 C CA . TYR A 1 505 ? -9.202 -14.068 -20.091 1.00 63.72 505 TYR A CA 1
ATOM 3986 C C . TYR A 1 505 ? -8.623 -14.312 -21.483 1.00 63.72 505 TYR A C 1
ATOM 3988 O O . TYR A 1 505 ? -9.368 -14.645 -22.402 1.00 63.72 505 TYR A O 1
ATOM 3996 N N . ALA A 1 506 ? -7.340 -14.014 -21.678 1.00 53.50 506 ALA A N 1
ATOM 3997 C CA . ALA A 1 506 ? -6.760 -13.942 -23.014 1.00 53.50 506 ALA A CA 1
ATOM 3998 C C . ALA A 1 506 ? -6.967 -15.238 -23.829 1.00 53.50 506 ALA A C 1
ATOM 4000 O O . ALA A 1 506 ? -6.608 -16.335 -23.404 1.00 53.50 506 ALA A O 1
ATOM 4001 N N . THR A 1 507 ? -7.644 -15.068 -24.973 1.00 52.19 507 THR A N 1
ATOM 4002 C CA . THR A 1 507 ? -7.372 -15.585 -26.337 1.00 52.19 507 THR A CA 1
ATOM 4003 C C . THR A 1 507 ? -8.396 -14.970 -27.334 1.00 52.19 507 THR A C 1
ATOM 4005 O O . THR A 1 507 ? -8.913 -15.661 -28.205 1.00 52.19 507 THR A O 1
ATOM 4008 N N . SER A 1 508 ? -8.762 -13.671 -27.233 1.00 42.44 508 SER A N 1
ATOM 4009 C CA . SER A 1 508 ? -9.656 -13.007 -28.224 1.00 42.44 508 SER A CA 1
ATOM 4010 C C . SER A 1 508 ? -9.601 -11.457 -28.259 1.00 42.44 508 SER A C 1
ATOM 4012 O O . SER A 1 508 ? -9.256 -10.827 -27.259 1.00 42.44 508 SER A O 1
ATOM 4014 N N . LYS A 1 509 ? -9.991 -10.872 -29.415 1.00 35.44 509 LYS A N 1
ATOM 4015 C CA . LYS A 1 509 ? -9.678 -9.542 -30.015 1.00 35.44 509 LYS A CA 1
ATOM 4016 C C . LYS A 1 509 ? -10.625 -8.384 -29.668 1.00 35.44 509 LYS A C 1
ATOM 4018 O O . LYS A 1 509 ? -11.826 -8.597 -29.783 1.00 35.44 509 LYS A O 1
ATOM 4023 N N . ASP A 1 510 ? -10.096 -7.224 -29.264 1.00 33.31 510 ASP A N 1
ATOM 4024 C CA . ASP A 1 510 ? -10.475 -5.853 -29.689 1.00 33.31 510 ASP A CA 1
ATOM 4025 C C . ASP A 1 510 ? -9.570 -4.808 -28.995 1.00 33.31 510 ASP A C 1
ATOM 4027 O O . ASP A 1 510 ? -8.897 -5.128 -28.019 1.00 33.31 510 ASP A O 1
ATOM 4031 N N . VAL A 1 511 ? -9.493 -3.598 -29.565 1.00 35.03 511 VAL A N 1
ATOM 4032 C CA . VAL A 1 511 ? -8.526 -2.507 -29.291 1.00 35.03 511 VAL A CA 1
ATOM 4033 C C . VAL A 1 511 ? -8.663 -1.921 -27.874 1.00 35.03 511 VAL A C 1
ATOM 4035 O O . VAL A 1 511 ? -9.776 -1.657 -27.428 1.00 35.03 511 VAL A O 1
ATOM 4038 N N . ILE A 1 512 ? -7.538 -1.688 -27.176 1.00 45.72 512 ILE A N 1
ATOM 4039 C CA . ILE A 1 512 ? -7.500 -1.303 -25.750 1.00 45.72 512 ILE A CA 1
ATOM 4040 C C . ILE A 1 512 ? -6.552 -0.116 -25.506 1.00 45.72 512 ILE A C 1
ATOM 4042 O O . ILE A 1 512 ? -5.428 -0.097 -26.004 1.00 45.72 512 ILE A O 1
ATOM 4046 N N . MET A 1 513 ? -6.983 0.829 -24.665 1.00 36.44 513 MET A N 1
ATOM 4047 C CA . MET A 1 513 ? -6.144 1.849 -24.027 1.00 36.44 513 MET A CA 1
ATOM 4048 C C . MET A 1 513 ? -5.922 1.434 -22.561 1.00 36.44 513 MET A C 1
ATOM 4050 O O . MET A 1 513 ? -6.784 1.646 -21.718 1.00 36.44 513 MET A O 1
ATOM 4054 N N . GLY A 1 514 ? -4.784 0.792 -22.278 1.00 49.59 514 GLY A N 1
ATOM 4055 C CA . GLY A 1 514 ? -4.392 0.346 -20.933 1.00 49.59 514 GLY A CA 1
ATOM 4056 C C . GLY A 1 514 ? -4.858 -1.068 -20.564 1.00 49.59 514 GLY A C 1
ATOM 4057 O O . GLY A 1 514 ? -6.048 -1.355 -20.487 1.00 49.59 514 GLY A O 1
ATOM 4058 N N . ILE A 1 515 ? -3.903 -1.964 -20.303 1.00 52.62 515 ILE A N 1
ATOM 4059 C CA . ILE A 1 515 ? -4.156 -3.316 -19.789 1.00 52.62 515 ILE A CA 1
ATOM 4060 C C . ILE A 1 515 ? -3.466 -3.415 -18.438 1.00 52.62 515 ILE A C 1
ATOM 4062 O O . ILE A 1 515 ? -2.248 -3.279 -18.352 1.00 52.62 515 ILE A O 1
ATOM 4066 N N . SER A 1 516 ? -4.242 -3.666 -17.387 1.00 48.91 516 SER A N 1
ATOM 4067 C CA . SER A 1 516 ? -3.684 -4.115 -16.116 1.00 48.91 516 SER A CA 1
ATOM 4068 C C . SER A 1 516 ? -3.633 -5.631 -16.103 1.00 48.91 516 SER A C 1
ATOM 4070 O O . SER A 1 516 ? -4.619 -6.309 -16.402 1.00 48.91 516 SER A O 1
ATOM 4072 N N . PHE A 1 517 ? -2.465 -6.165 -15.769 1.00 48.62 517 PHE A N 1
ATOM 4073 C CA . PHE A 1 517 ? -2.281 -7.595 -15.622 1.00 48.62 517 PHE A CA 1
ATOM 4074 C C . PHE A 1 517 ? -2.640 -8.000 -14.199 1.00 48.62 517 PHE A C 1
ATOM 4076 O O . PHE A 1 517 ? -2.037 -7.523 -13.236 1.00 48.62 517 PHE A O 1
ATOM 4083 N N . GLY A 1 518 ? -3.570 -8.945 -14.080 1.00 46.97 518 GLY A N 1
ATOM 4084 C CA . GLY A 1 518 ? -3.699 -9.738 -12.868 1.00 46.97 518 GLY A CA 1
ATOM 4085 C C . GLY A 1 518 ? -2.500 -10.670 -12.752 1.00 46.97 518 GLY A C 1
ATOM 4086 O O . GLY A 1 518 ? -2.527 -11.806 -13.229 1.00 46.97 518 GLY A O 1
ATOM 4087 N N . LEU A 1 519 ? -1.390 -10.149 -12.233 1.00 53.03 519 LEU A N 1
ATOM 4088 C CA . LEU A 1 519 ? -0.169 -10.921 -12.035 1.00 53.03 519 LEU A CA 1
ATOM 4089 C C . LEU A 1 519 ? -0.420 -12.004 -10.977 1.00 53.03 519 LEU A C 1
ATOM 4091 O O . LEU A 1 519 ? -1.360 -11.905 -10.191 1.00 53.03 519 LEU A O 1
ATOM 4095 N N . ARG A 1 520 ? 0.420 -13.044 -10.934 1.00 54.56 520 ARG A N 1
ATOM 4096 C CA . ARG A 1 520 ? 0.328 -14.167 -9.979 1.00 54.56 520 ARG A CA 1
ATOM 4097 C C . ARG A 1 520 ? 0.612 -13.772 -8.517 1.00 54.56 520 ARG A C 1
ATOM 4099 O O . ARG A 1 520 ? 1.489 -14.335 -7.878 1.00 54.56 520 ARG A O 1
ATOM 4106 N N . HIS A 1 521 ? -0.150 -12.810 -8.009 1.00 64.19 521 HIS A N 1
ATOM 4107 C CA . HIS A 1 521 ? -0.238 -12.348 -6.631 1.00 64.19 521 HIS A CA 1
ATOM 4108 C C . HIS A 1 521 ? -1.568 -12.855 -6.040 1.00 64.19 521 HIS A C 1
ATOM 4110 O O . HIS A 1 521 ? -1.877 -14.042 -6.143 1.00 64.19 521 HIS A O 1
ATOM 4116 N N . GLY A 1 522 ? -2.375 -11.967 -5.450 1.00 59.09 522 GLY A N 1
ATOM 4117 C CA . GLY A 1 522 ? -3.572 -12.316 -4.689 1.00 59.09 522 GLY A CA 1
ATOM 4118 C C . GLY A 1 522 ? -4.845 -12.576 -5.496 1.00 59.09 522 GLY A C 1
ATOM 4119 O O . GLY A 1 522 ? -5.772 -13.138 -4.932 1.00 59.09 522 GLY A O 1
ATOM 4120 N N . ASP A 1 523 ? -4.934 -12.243 -6.786 1.00 62.78 523 ASP A N 1
ATOM 4121 C CA . ASP A 1 523 ? -6.228 -12.188 -7.506 1.00 62.78 523 ASP A CA 1
ATOM 4122 C C . ASP A 1 523 ? -7.060 -13.482 -7.462 1.00 62.78 523 ASP A C 1
ATOM 4124 O O . ASP A 1 523 ? -8.288 -13.444 -7.554 1.00 62.78 523 ASP A O 1
ATOM 4128 N N . LYS A 1 524 ? -6.396 -14.635 -7.309 1.00 64.06 524 LYS A N 1
ATOM 4129 C CA . LYS A 1 524 ? -7.018 -15.962 -7.145 1.00 64.06 524 LYS A CA 1
ATOM 4130 C C . LYS A 1 524 ? -6.617 -16.658 -5.831 1.00 64.06 524 LYS A C 1
ATOM 4132 O O . LYS A 1 524 ? -6.596 -17.887 -5.765 1.00 64.06 524 LYS A O 1
ATOM 4137 N N . GLY A 1 525 ? -6.284 -15.876 -4.805 1.00 67.06 525 GLY A N 1
ATOM 4138 C CA . GLY A 1 525 ? -5.926 -16.336 -3.462 1.00 67.06 525 GLY A CA 1
ATOM 4139 C C . GLY A 1 525 ? -4.487 -16.840 -3.313 1.00 67.06 525 GLY A C 1
ATOM 4140 O O . GLY A 1 525 ? -3.704 -16.865 -4.266 1.00 67.06 525 GLY A O 1
ATOM 4141 N N . GLY A 1 526 ? -4.137 -17.283 -2.100 1.00 69.50 526 GLY A N 1
ATOM 4142 C CA . GLY A 1 526 ? -2.754 -17.636 -1.737 1.00 69.50 526 GLY A CA 1
ATOM 4143 C C . GLY A 1 526 ? -2.149 -18.763 -2.581 1.00 69.50 526 GLY A C 1
ATOM 4144 O O . GLY A 1 526 ? -0.989 -18.697 -2.975 1.00 69.50 526 GLY A O 1
ATOM 4145 N N . LYS A 1 527 ? -2.954 -19.756 -2.987 1.00 75.50 527 LYS A N 1
ATOM 4146 C CA . LYS A 1 527 ? -2.475 -20.850 -3.854 1.00 75.50 527 LYS A CA 1
ATOM 4147 C C . LYS A 1 527 ? -1.999 -20.361 -5.219 1.00 75.50 527 LYS A C 1
ATOM 4149 O O . LYS A 1 527 ? -1.095 -20.960 -5.792 1.00 75.50 527 LYS A O 1
ATOM 4154 N N . TRP A 1 528 ? -2.625 -19.316 -5.760 1.00 71.25 528 TRP A N 1
ATOM 4155 C CA . TRP A 1 528 ? -2.214 -18.717 -7.028 1.00 71.25 528 TRP A CA 1
ATOM 4156 C C . TRP A 1 528 ? -0.884 -17.979 -6.874 1.00 71.25 528 TRP A C 1
ATOM 4158 O O . TRP A 1 528 ? 0.023 -18.209 -7.680 1.00 71.25 528 TRP A O 1
ATOM 4168 N N . HIS A 1 529 ? -0.751 -17.202 -5.794 1.00 77.06 529 HIS A N 1
ATOM 4169 C CA . HIS A 1 529 ? 0.476 -16.503 -5.400 1.00 77.06 529 HIS A CA 1
ATOM 4170 C C . HIS A 1 529 ? 1.668 -17.455 -5.229 1.00 77.06 529 HIS A C 1
ATOM 4172 O O . HIS A 1 529 ? 2.713 -17.279 -5.855 1.00 77.06 529 HIS A O 1
ATOM 4178 N N . ASP A 1 530 ? 1.483 -18.557 -4.498 1.00 79.88 530 ASP A N 1
ATOM 4179 C CA . ASP A 1 530 ? 2.521 -19.568 -4.245 1.00 79.88 530 ASP A CA 1
ATOM 4180 C C . ASP A 1 530 ? 3.046 -20.264 -5.513 1.00 79.88 530 ASP A C 1
ATOM 4182 O O . ASP A 1 530 ? 4.094 -20.926 -5.493 1.00 79.88 530 ASP A O 1
ATOM 4186 N N . THR A 1 531 ? 2.329 -20.151 -6.637 1.00 81.69 531 THR A N 1
ATOM 4187 C CA . THR A 1 531 ? 2.801 -20.690 -7.917 1.00 81.69 531 THR A CA 1
ATOM 4188 C C . THR A 1 531 ? 3.863 -19.826 -8.589 1.00 81.69 531 THR A C 1
ATOM 4190 O O . THR A 1 531 ? 4.410 -20.279 -9.593 1.00 81.69 531 THR A O 1
ATOM 4193 N N . ALA A 1 532 ? 4.151 -18.627 -8.070 1.00 83.06 532 ALA A N 1
ATOM 4194 C CA . ALA A 1 532 ? 4.983 -17.636 -8.748 1.00 83.06 532 ALA A CA 1
ATOM 4195 C C . ALA A 1 532 ? 5.839 -16.755 -7.825 1.00 83.06 532 ALA A C 1
ATOM 4197 O O . ALA A 1 532 ? 6.258 -15.678 -8.241 1.00 83.06 532 ALA A O 1
ATOM 4198 N N . LYS A 1 533 ? 6.123 -17.216 -6.605 1.00 85.56 533 LYS A N 1
ATOM 4199 C CA . LYS A 1 533 ? 7.075 -16.582 -5.680 1.00 85.56 533 LYS A CA 1
ATOM 4200 C C . LYS A 1 533 ? 8.365 -17.398 -5.535 1.00 85.56 533 LYS A C 1
ATOM 4202 O O . LYS A 1 533 ? 8.385 -18.593 -5.860 1.00 85.56 533 LYS A O 1
ATOM 4207 N N . GLY A 1 534 ? 9.434 -16.765 -5.056 1.00 88.12 534 GLY A N 1
ATOM 4208 C CA . GLY A 1 534 ? 10.734 -17.388 -4.794 1.00 88.12 534 GLY A CA 1
ATOM 4209 C C . GLY A 1 534 ? 11.275 -18.157 -6.005 1.00 88.12 534 GLY A C 1
ATOM 4210 O O . GLY A 1 534 ? 11.386 -17.617 -7.103 1.00 88.12 534 GLY A O 1
ATOM 4211 N N . LEU A 1 535 ? 11.531 -19.461 -5.841 1.00 90.50 535 LEU A N 1
ATOM 4212 C CA . LEU A 1 535 ? 12.047 -20.334 -6.911 1.00 90.50 535 LEU A CA 1
ATOM 4213 C C . LEU A 1 535 ? 11.174 -20.373 -8.180 1.00 90.50 535 LEU A C 1
ATOM 4215 O O . LEU A 1 535 ? 11.649 -20.766 -9.242 1.00 90.50 535 LEU A O 1
ATOM 4219 N N . LYS A 1 536 ? 9.894 -19.994 -8.085 1.00 87.44 536 LYS A N 1
ATOM 4220 C CA . LYS A 1 536 ? 8.934 -20.031 -9.198 1.00 87.44 536 LYS A CA 1
ATOM 4221 C C . LYS A 1 536 ? 8.699 -18.657 -9.830 1.00 87.44 536 LYS A C 1
ATOM 4223 O O . LYS A 1 536 ? 7.807 -18.531 -10.668 1.00 87.44 536 LYS A O 1
ATOM 4228 N N . LYS A 1 537 ? 9.463 -17.626 -9.441 1.00 88.56 537 LYS A N 1
ATOM 4229 C CA . LYS A 1 537 ? 9.202 -16.229 -9.825 1.00 88.56 537 LYS A CA 1
ATOM 4230 C C . LYS A 1 537 ? 9.165 -15.998 -11.336 1.00 88.56 537 LYS A C 1
ATOM 4232 O O . LYS A 1 537 ? 8.330 -15.219 -11.792 1.00 88.56 537 LYS A O 1
ATOM 4237 N N . GLN A 1 538 ? 9.951 -16.767 -12.097 1.00 88.25 538 GLN A N 1
ATOM 4238 C CA . GLN A 1 538 ? 9.965 -16.770 -13.567 1.00 88.25 538 GLN A CA 1
ATOM 4239 C C . GLN A 1 538 ? 8.560 -16.847 -14.184 1.00 88.25 538 GLN A C 1
ATOM 4241 O O . GLN A 1 538 ? 8.253 -16.144 -15.142 1.00 88.25 538 GLN A O 1
ATOM 4246 N N . LYS A 1 539 ? 7.657 -17.606 -13.556 1.00 84.19 539 LYS A N 1
ATOM 4247 C CA . LYS A 1 539 ? 6.282 -17.778 -14.021 1.00 84.19 539 LYS A CA 1
ATOM 4248 C C . LYS A 1 539 ? 5.487 -16.469 -14.098 1.00 84.19 539 LYS A C 1
ATOM 4250 O O . LYS A 1 539 ? 4.555 -16.362 -14.887 1.00 84.19 539 LYS A O 1
ATOM 4255 N N . THR A 1 540 ? 5.824 -15.482 -13.265 1.00 82.06 540 THR A N 1
ATOM 4256 C CA . THR A 1 540 ? 5.215 -14.144 -13.335 1.00 82.06 540 THR A CA 1
ATOM 4257 C C . THR A 1 540 ? 5.556 -13.465 -14.660 1.00 82.06 540 THR A C 1
ATOM 4259 O O . THR A 1 540 ? 4.689 -12.839 -15.259 1.00 82.06 540 THR A O 1
ATOM 4262 N N . PHE A 1 541 ? 6.801 -13.592 -15.121 1.00 86.31 541 PHE A N 1
ATOM 4263 C CA . PHE A 1 541 ? 7.287 -12.946 -16.342 1.00 86.31 541 PHE A CA 1
ATOM 4264 C C . PHE A 1 541 ? 6.790 -13.681 -17.587 1.00 86.31 541 PHE A C 1
ATOM 4266 O O . PHE A 1 541 ? 6.324 -13.031 -18.521 1.00 86.31 541 PHE A O 1
ATOM 4273 N N . ASP A 1 542 ? 6.786 -15.017 -17.548 1.00 83.56 542 ASP A N 1
ATOM 4274 C CA . ASP A 1 542 ? 6.242 -15.860 -18.619 1.00 83.56 542 ASP A CA 1
ATOM 4275 C C . ASP A 1 542 ? 4.764 -15.544 -18.891 1.00 83.56 542 ASP A C 1
ATOM 4277 O O . ASP A 1 542 ? 4.362 -15.402 -20.044 1.00 83.56 542 ASP A O 1
ATOM 4281 N N . ASP A 1 543 ? 3.958 -15.384 -17.833 1.00 80.31 543 ASP A N 1
ATOM 4282 C CA . ASP A 1 543 ? 2.549 -15.005 -17.960 1.00 80.31 543 ASP A CA 1
ATOM 4283 C C . ASP A 1 543 ? 2.393 -13.647 -18.663 1.00 80.31 543 ASP A C 1
ATOM 4285 O O . ASP A 1 543 ? 1.544 -13.510 -19.540 1.00 80.31 543 ASP A O 1
ATOM 4289 N N . VAL A 1 544 ? 3.210 -12.644 -18.314 1.00 83.44 544 VAL A N 1
ATOM 4290 C CA . VAL A 1 544 ? 3.133 -11.324 -18.961 1.00 83.44 544 VAL A CA 1
ATOM 4291 C C . VAL A 1 544 ? 3.558 -11.409 -20.418 1.00 83.44 544 VAL A C 1
ATOM 4293 O O . VAL A 1 544 ? 2.841 -10.901 -21.275 1.00 83.44 544 VAL A O 1
ATOM 4296 N N . LEU A 1 545 ? 4.675 -12.077 -20.718 1.00 84.31 545 LEU A N 1
ATOM 4297 C CA . LEU A 1 545 ? 5.149 -12.271 -22.090 1.00 84.31 545 LEU A CA 1
ATOM 4298 C C . LEU A 1 545 ? 4.094 -12.959 -22.960 1.00 84.31 545 LEU A C 1
ATOM 4300 O O . LEU A 1 545 ? 3.805 -12.475 -24.053 1.00 84.31 545 LEU A O 1
ATOM 4304 N N . ALA A 1 546 ? 3.461 -14.018 -22.451 1.00 82.62 546 ALA A N 1
ATOM 4305 C CA . ALA A 1 546 ? 2.380 -14.703 -23.149 1.00 82.62 546 ALA A CA 1
ATOM 4306 C C . ALA A 1 546 ? 1.210 -13.756 -23.455 1.00 82.62 546 ALA A C 1
ATOM 4308 O O . ALA A 1 546 ? 0.683 -13.766 -24.567 1.00 82.62 546 ALA A O 1
ATOM 4309 N N . ILE A 1 547 ? 0.840 -12.888 -22.506 1.00 83.38 547 ILE A N 1
ATOM 4310 C CA . ILE A 1 547 ? -0.208 -11.894 -22.749 1.00 83.38 547 ILE A CA 1
ATOM 4311 C C . ILE A 1 547 ? 0.244 -10.884 -23.810 1.00 83.38 547 ILE A C 1
ATOM 4313 O O . ILE A 1 547 ? -0.525 -10.611 -24.726 1.00 83.38 547 ILE A O 1
ATOM 4317 N N . LEU A 1 548 ? 1.475 -10.362 -23.749 1.00 86.19 548 LEU A N 1
ATOM 4318 C CA . LEU A 1 548 ? 1.991 -9.426 -24.759 1.00 86.19 548 LEU A CA 1
ATOM 4319 C C . LEU A 1 548 ? 1.956 -10.029 -26.171 1.00 86.19 548 LEU A C 1
ATOM 4321 O O . LEU A 1 548 ? 1.519 -9.370 -27.116 1.00 86.19 548 LEU A O 1
ATOM 4325 N N . GLU A 1 549 ? 2.363 -11.290 -26.318 1.00 84.88 549 GLU A N 1
ATOM 4326 C CA . GLU A 1 549 ? 2.271 -12.010 -27.589 1.00 84.88 549 GLU A CA 1
ATOM 4327 C C . GLU A 1 549 ? 0.828 -12.194 -28.056 1.00 84.88 549 GLU A C 1
ATOM 4329 O O . GLU A 1 549 ? 0.532 -12.034 -29.242 1.00 84.88 549 GLU A O 1
ATOM 4334 N N . ASP A 1 550 ? -0.079 -12.532 -27.143 1.00 82.75 550 ASP A N 1
ATOM 4335 C CA . ASP A 1 550 ? -1.487 -12.697 -27.469 1.00 82.75 550 ASP A CA 1
ATOM 4336 C C . ASP A 1 550 ? -2.100 -11.377 -27.935 1.00 82.75 550 ASP A C 1
ATOM 4338 O O . ASP A 1 550 ? -2.810 -11.370 -28.937 1.00 82.75 550 ASP A O 1
ATOM 4342 N N . LEU A 1 551 ? -1.760 -10.238 -27.327 1.00 82.88 551 LEU A N 1
ATOM 4343 C CA . LEU A 1 551 ? -2.212 -8.924 -27.803 1.00 82.88 551 LEU A CA 1
ATOM 4344 C C . LEU A 1 551 ? -1.786 -8.651 -29.250 1.00 82.88 551 LEU A C 1
ATOM 4346 O O . LEU A 1 551 ? -2.576 -8.117 -30.037 1.00 82.88 551 LEU A O 1
ATOM 4350 N N . VAL A 1 552 ? -0.574 -9.067 -29.624 1.00 86.25 552 VAL A N 1
ATOM 4351 C CA . VAL A 1 552 ? -0.088 -8.985 -31.008 1.00 86.25 552 VAL A CA 1
ATOM 4352 C C . VAL A 1 552 ? -0.851 -9.946 -31.924 1.00 86.25 552 VAL A C 1
ATOM 4354 O O . VAL A 1 552 ? -1.353 -9.528 -32.970 1.00 86.25 552 VAL A O 1
ATOM 4357 N N . LYS A 1 553 ? -1.008 -11.222 -31.542 1.00 85.50 553 LYS A N 1
ATOM 4358 C CA . LYS A 1 553 ? -1.756 -12.232 -32.327 1.00 85.50 553 LYS A CA 1
ATOM 4359 C C . LYS A 1 553 ? -3.207 -11.806 -32.559 1.00 85.50 553 LYS A C 1
ATOM 4361 O O . LYS A 1 553 ? -3.783 -12.037 -33.626 1.00 85.50 553 LYS A O 1
ATOM 4366 N N . LEU A 1 554 ? -3.793 -11.153 -31.564 1.00 81.06 554 LEU A N 1
ATOM 4367 C CA . LEU A 1 554 ? -5.153 -10.641 -31.588 1.00 81.06 554 LEU A CA 1
ATOM 4368 C C . LEU A 1 554 ? -5.290 -9.336 -32.380 1.00 81.06 554 LEU A C 1
ATOM 4370 O O . LEU A 1 554 ? -6.415 -8.911 -32.636 1.00 81.06 554 LEU A O 1
ATOM 4374 N N . LYS A 1 555 ? -4.178 -8.751 -32.842 1.00 86.38 555 LYS A N 1
ATOM 4375 C CA . LYS A 1 555 ? -4.131 -7.472 -33.565 1.00 86.38 555 LYS A CA 1
ATOM 4376 C C . LYS A 1 555 ? -4.693 -6.308 -32.744 1.00 86.38 555 LYS A C 1
ATOM 4378 O O . LYS A 1 555 ? -5.235 -5.361 -33.305 1.00 86.38 555 LYS A O 1
ATOM 4383 N N . ILE A 1 556 ? -4.568 -6.403 -31.421 1.00 79.50 556 ILE A N 1
ATOM 4384 C CA . ILE A 1 556 ? -4.880 -5.315 -30.487 1.00 79.50 556 ILE A CA 1
ATOM 4385 C C . ILE A 1 556 ? -3.746 -4.283 -30.527 1.00 79.50 556 ILE A C 1
ATOM 4387 O O . ILE A 1 556 ? -3.993 -3.084 -30.482 1.00 79.50 556 ILE A O 1
ATOM 4391 N N . THR A 1 557 ? -2.508 -4.759 -30.671 1.00 85.94 557 THR A N 1
ATOM 4392 C CA . THR A 1 557 ? -1.304 -3.956 -30.919 1.00 85.94 557 THR A CA 1
ATOM 4393 C C . THR A 1 557 ? -0.386 -4.688 -31.909 1.00 85.94 557 THR A C 1
ATOM 4395 O O . THR A 1 557 ? -0.741 -5.746 -32.437 1.00 85.94 557 THR A O 1
ATOM 4398 N N . SER A 1 558 ? 0.793 -4.138 -32.181 1.00 88.81 558 SER A N 1
ATOM 4399 C CA . SER A 1 558 ? 1.841 -4.751 -32.996 1.00 88.81 558 SER A CA 1
ATOM 4400 C C . SER A 1 558 ? 3.182 -4.738 -32.254 1.00 88.81 558 SER A C 1
ATOM 4402 O O . SER A 1 558 ? 3.357 -3.936 -31.332 1.00 88.81 558 SER A O 1
ATOM 4404 N N . PRO A 1 559 ? 4.157 -5.577 -32.659 1.00 91.50 559 PRO A N 1
ATOM 4405 C CA . PRO A 1 559 ? 5.517 -5.485 -32.139 1.00 91.50 559 PRO A CA 1
ATOM 4406 C C . PRO A 1 559 ? 6.040 -4.048 -32.259 1.00 91.50 559 PRO A C 1
ATOM 4408 O O . PRO A 1 559 ? 5.766 -3.369 -33.252 1.00 91.50 559 PRO A O 1
ATOM 4411 N N . GLY A 1 560 ? 6.718 -3.567 -31.221 1.00 90.31 560 GLY A N 1
ATOM 4412 C CA . GLY A 1 560 ? 7.285 -2.220 -31.151 1.00 90.31 560 GLY A CA 1
ATOM 4413 C C . GLY A 1 560 ? 6.286 -1.137 -30.736 1.00 90.31 560 GLY A C 1
ATOM 4414 O O . GLY A 1 560 ? 6.706 -0.046 -30.373 1.00 90.31 560 GLY A O 1
ATOM 4415 N N . ASN A 1 561 ? 4.985 -1.446 -30.699 1.00 89.62 561 ASN A N 1
ATOM 4416 C CA . ASN A 1 561 ? 3.921 -0.541 -30.244 1.00 89.62 561 ASN A CA 1
ATOM 4417 C C . ASN A 1 561 ? 3.389 -0.915 -28.849 1.00 89.62 561 ASN A C 1
ATOM 4419 O O . ASN A 1 561 ? 2.265 -0.577 -28.478 1.00 89.62 561 ASN A O 1
ATOM 4423 N N . ILE A 1 562 ? 4.195 -1.637 -28.068 1.00 87.38 562 ILE A N 1
ATOM 4424 C CA . ILE A 1 562 ? 3.900 -1.994 -26.679 1.00 87.38 562 ILE A CA 1
ATOM 4425 C C . ILE A 1 562 ? 4.731 -1.106 -25.754 1.00 87.38 562 ILE A C 1
ATOM 4427 O O . ILE A 1 562 ? 5.960 -1.085 -25.848 1.00 87.38 562 ILE A O 1
ATOM 4431 N N . ILE A 1 563 ? 4.049 -0.413 -24.843 1.00 89.44 563 ILE A N 1
ATOM 4432 C CA . ILE A 1 563 ? 4.655 0.300 -23.716 1.00 89.44 563 ILE A CA 1
ATOM 4433 C C . ILE A 1 563 ? 4.398 -0.531 -22.462 1.00 89.44 563 ILE A C 1
ATOM 4435 O O . ILE A 1 563 ? 3.246 -0.834 -22.154 1.00 89.44 563 ILE A O 1
ATOM 4439 N N . LEU A 1 564 ? 5.460 -0.905 -21.752 1.00 87.75 564 LEU A N 1
ATOM 4440 C CA . LEU A 1 564 ? 5.372 -1.673 -20.517 1.00 87.75 564 LEU A CA 1
ATOM 4441 C C . LEU A 1 564 ? 5.743 -0.798 -19.314 1.00 87.75 564 LEU A C 1
ATOM 4443 O O . LEU A 1 564 ? 6.841 -0.247 -19.239 1.00 87.75 564 LEU A O 1
ATOM 4447 N N . GLU A 1 565 ? 4.827 -0.705 -18.355 1.00 85.44 565 GLU A N 1
ATOM 4448 C CA . GLU A 1 565 ? 5.003 -0.014 -17.079 1.00 85.44 565 GLU A CA 1
ATOM 4449 C C . GLU A 1 565 ? 4.565 -0.938 -15.934 1.00 85.44 565 GLU A C 1
ATOM 4451 O O . GLU A 1 565 ? 3.718 -1.814 -16.107 1.00 85.44 565 GLU A O 1
ATOM 4456 N N . GLY A 1 566 ? 5.132 -0.734 -14.746 1.00 77.12 566 GLY A N 1
ATOM 4457 C CA . GLY A 1 566 ? 4.611 -1.303 -13.507 1.00 77.12 566 GLY A CA 1
ATOM 4458 C C . GLY A 1 566 ? 4.742 -0.324 -12.343 1.00 77.12 566 GLY A C 1
ATOM 4459 O O . GLY A 1 566 ? 5.295 0.764 -12.490 1.00 77.12 566 GLY A O 1
ATOM 4460 N N . GLY A 1 567 ? 4.288 -0.724 -11.156 1.00 76.06 567 GLY A N 1
ATOM 4461 C CA . GLY A 1 567 ? 4.573 -0.038 -9.890 1.00 76.06 567 GLY A CA 1
ATOM 4462 C C . GLY A 1 567 ? 5.429 -0.917 -8.980 1.00 76.06 567 GLY A C 1
ATOM 4463 O O . GLY A 1 567 ? 5.157 -2.109 -8.871 1.00 76.06 567 GLY A O 1
ATOM 4464 N N . SER A 1 568 ? 6.455 -0.353 -8.329 1.00 78.75 568 SER A N 1
ATOM 4465 C CA . SER A 1 568 ? 7.339 -1.069 -7.383 1.00 78.75 568 SER A CA 1
ATOM 4466 C C . SER A 1 568 ? 7.843 -2.419 -7.942 1.00 78.75 568 SER A C 1
ATOM 4468 O O . SER A 1 568 ? 8.498 -2.427 -8.985 1.00 78.75 568 SER A O 1
ATOM 4470 N N . ALA A 1 569 ? 7.480 -3.556 -7.334 1.00 79.88 569 ALA A N 1
ATOM 4471 C CA . ALA A 1 569 ? 7.757 -4.916 -7.811 1.00 79.88 569 ALA A CA 1
ATOM 4472 C C . ALA A 1 569 ? 7.384 -5.155 -9.289 1.00 79.88 569 ALA A C 1
ATOM 4474 O O . ALA A 1 569 ? 8.067 -5.893 -9.999 1.00 79.88 569 ALA A O 1
ATOM 4475 N N . GLY A 1 570 ? 6.332 -4.496 -9.784 1.00 83.31 570 GLY A N 1
ATOM 4476 C CA . GLY A 1 570 ? 5.952 -4.534 -11.193 1.00 83.31 570 GLY A CA 1
ATOM 4477 C C . GLY A 1 570 ? 7.024 -3.945 -12.112 1.00 83.31 570 GLY A C 1
ATOM 4478 O O . GLY A 1 570 ? 7.226 -4.457 -13.203 1.00 83.31 570 GLY A O 1
ATOM 4479 N N . ARG A 1 571 ? 7.775 -2.927 -11.672 1.00 85.75 571 ARG A N 1
ATOM 4480 C CA . ARG A 1 571 ? 8.879 -2.335 -12.455 1.00 85.75 571 ARG A CA 1
ATOM 4481 C C . ARG A 1 571 ? 10.116 -3.222 -12.465 1.00 85.75 571 ARG A C 1
ATOM 4483 O O . ARG A 1 571 ? 10.807 -3.287 -13.475 1.00 85.75 571 ARG A O 1
ATOM 4490 N N . THR A 1 572 ? 10.358 -3.949 -11.377 1.00 87.75 572 THR A N 1
ATOM 4491 C CA . THR A 1 572 ? 11.339 -5.042 -11.362 1.00 87.75 572 THR A CA 1
ATOM 4492 C C . THR A 1 572 ? 10.957 -6.118 -12.375 1.00 87.75 572 THR A C 1
ATOM 4494 O O . THR A 1 572 ? 11.805 -6.553 -13.150 1.00 87.75 572 THR A O 1
ATOM 4497 N N . ALA A 1 573 ? 9.671 -6.482 -12.444 1.00 87.69 573 ALA A N 1
ATOM 4498 C CA . ALA A 1 573 ? 9.176 -7.408 -13.457 1.00 87.69 573 ALA A CA 1
ATOM 4499 C C . ALA A 1 573 ? 9.358 -6.866 -14.881 1.00 87.69 573 ALA A C 1
ATOM 4501 O O . ALA A 1 573 ? 9.809 -7.615 -15.739 1.00 87.69 573 ALA A O 1
ATOM 4502 N N . VAL A 1 574 ? 9.091 -5.576 -15.130 1.00 91.06 574 VAL A N 1
ATOM 4503 C CA . VAL A 1 574 ? 9.382 -4.936 -16.428 1.00 91.06 574 VAL A CA 1
ATOM 4504 C C . VAL A 1 574 ? 10.851 -5.132 -16.812 1.00 91.06 574 VAL A C 1
ATOM 4506 O O . VAL A 1 574 ? 11.118 -5.555 -17.932 1.00 91.06 574 VAL A O 1
ATOM 4509 N N . GLY A 1 575 ? 11.789 -4.899 -15.887 1.00 92.00 575 GLY A N 1
ATOM 4510 C CA . GLY A 1 575 ? 13.220 -5.130 -16.114 1.00 92.00 575 GLY A CA 1
ATOM 4511 C C . GLY A 1 575 ? 13.558 -6.574 -16.499 1.00 92.00 575 GLY A C 1
ATOM 4512 O O . GLY A 1 575 ? 14.307 -6.800 -17.444 1.00 92.00 575 GLY A O 1
ATOM 4513 N N . ALA A 1 576 ? 12.963 -7.556 -15.818 1.00 92.19 576 ALA A N 1
ATOM 4514 C CA . ALA A 1 576 ? 13.167 -8.969 -16.140 1.00 92.19 576 ALA A CA 1
ATOM 4515 C C . ALA A 1 576 ? 12.586 -9.322 -17.521 1.00 92.19 576 ALA A C 1
ATOM 4517 O O . ALA A 1 576 ? 13.230 -9.985 -18.332 1.00 92.19 576 ALA A O 1
ATOM 4518 N N . ILE A 1 577 ? 11.381 -8.826 -17.811 1.00 91.56 577 ILE A N 1
ATOM 4519 C CA . ILE A 1 577 ? 10.652 -9.097 -19.051 1.00 91.56 577 ILE A CA 1
ATOM 4520 C C . ILE A 1 577 ? 11.403 -8.547 -20.263 1.00 91.56 577 ILE A C 1
ATOM 4522 O O . ILE A 1 577 ? 11.503 -9.251 -21.261 1.00 91.56 577 ILE A O 1
ATOM 4526 N N . ILE A 1 578 ? 11.966 -7.335 -20.206 1.00 93.81 578 ILE A N 1
ATOM 4527 C CA . ILE A 1 578 ? 12.668 -6.766 -21.371 1.00 93.81 578 ILE A CA 1
ATOM 4528 C C . ILE A 1 578 ? 13.935 -7.539 -21.749 1.00 93.81 578 ILE A C 1
ATOM 4530 O O . ILE A 1 578 ? 14.278 -7.581 -22.927 1.00 93.81 578 ILE A O 1
ATOM 4534 N N . ASN A 1 579 ? 14.595 -8.182 -20.782 1.00 94.19 579 ASN A N 1
ATOM 4535 C CA . ASN A 1 579 ? 15.763 -9.026 -21.036 1.00 94.19 579 ASN A CA 1
ATOM 4536 C C . ASN A 1 579 ? 15.383 -10.360 -21.700 1.00 94.19 579 ASN A C 1
ATOM 4538 O O . ASN A 1 579 ? 16.219 -10.987 -22.347 1.00 94.19 579 ASN A O 1
ATOM 4542 N N . GLN A 1 580 ? 14.138 -10.807 -21.516 1.00 93.25 580 GLN A N 1
ATOM 4543 C CA . GLN A 1 580 ? 13.640 -12.107 -21.972 1.00 93.25 580 GLN A CA 1
ATOM 4544 C C . GLN A 1 580 ? 12.741 -12.004 -23.213 1.00 93.25 580 GLN A C 1
ATOM 4546 O O . GLN A 1 580 ? 12.580 -12.980 -23.945 1.00 93.25 580 GLN A O 1
ATOM 4551 N N . ALA A 1 581 ? 12.142 -10.836 -23.451 1.00 91.81 581 ALA A N 1
ATOM 4552 C CA . ALA A 1 581 ? 11.225 -10.601 -24.553 1.00 91.81 581 ALA A CA 1
ATOM 4553 C C . ALA A 1 581 ? 11.924 -10.756 -25.915 1.00 91.81 581 ALA A C 1
ATOM 4555 O O . ALA A 1 581 ? 13.064 -10.312 -26.083 1.00 91.81 581 ALA A O 1
ATOM 4556 N N . PRO A 1 582 ? 11.230 -11.300 -26.932 1.00 91.81 582 PRO A N 1
ATOM 4557 C CA . PRO A 1 582 ? 11.709 -11.251 -28.305 1.00 91.81 582 PRO A CA 1
ATOM 4558 C C . PRO A 1 582 ? 12.054 -9.818 -28.726 1.00 91.81 582 PRO A C 1
ATOM 4560 O O . PRO A 1 582 ? 11.298 -8.876 -28.465 1.00 91.81 582 PRO A O 1
ATOM 4563 N N . SER A 1 583 ? 13.192 -9.656 -29.405 1.00 91.25 583 SER A N 1
ATOM 4564 C CA . SER A 1 583 ? 13.639 -8.346 -29.882 1.00 91.25 583 SER A CA 1
ATOM 4565 C C . SER A 1 583 ? 12.562 -7.683 -30.744 1.00 91.25 583 SER A C 1
ATOM 4567 O O . SER A 1 583 ? 11.984 -8.310 -31.633 1.00 91.25 583 SER A O 1
ATOM 4569 N N . GLY A 1 584 ? 12.274 -6.414 -30.456 1.00 88.19 584 GLY A N 1
ATOM 4570 C CA . GLY A 1 584 ? 11.252 -5.642 -31.157 1.00 88.19 584 GLY A CA 1
ATOM 4571 C C . GLY A 1 584 ? 9.813 -5.920 -30.720 1.00 88.19 584 GLY A C 1
ATOM 4572 O O . GLY A 1 584 ? 8.918 -5.277 -31.251 1.00 88.19 584 GLY A O 1
ATOM 4573 N N . LEU A 1 585 ? 9.549 -6.818 -29.758 1.00 90.00 585 LEU A N 1
ATOM 4574 C CA . LEU A 1 585 ? 8.198 -6.982 -29.203 1.00 90.00 585 LEU A CA 1
ATOM 4575 C C . LEU A 1 585 ? 7.763 -5.725 -28.435 1.00 90.00 585 LEU A C 1
ATOM 4577 O O . LEU A 1 585 ? 6.691 -5.178 -28.691 1.00 90.00 585 LEU A O 1
ATOM 4581 N N . ILE A 1 586 ? 8.614 -5.258 -27.522 1.00 92.62 586 ILE A N 1
ATOM 4582 C CA . ILE A 1 586 ? 8.369 -4.099 -26.657 1.00 92.62 586 ILE A CA 1
ATOM 4583 C C . ILE A 1 586 ? 9.010 -2.859 -27.286 1.00 92.62 586 ILE A C 1
ATOM 4585 O O . ILE A 1 586 ? 10.182 -2.886 -27.653 1.00 92.62 586 ILE A O 1
ATOM 4589 N N . GLY A 1 587 ? 8.237 -1.779 -27.408 1.00 90.38 587 GLY A N 1
ATOM 4590 C CA . GLY A 1 587 ? 8.717 -0.491 -27.913 1.00 90.38 587 GLY A CA 1
ATOM 4591 C C . GLY A 1 587 ? 9.308 0.397 -26.824 1.00 90.38 587 GLY A C 1
ATOM 4592 O O . GLY A 1 587 ? 10.334 1.039 -27.036 1.00 90.38 587 GLY A O 1
ATOM 4593 N N . VAL A 1 588 ? 8.668 0.428 -25.651 1.00 91.00 588 VAL A N 1
ATOM 4594 C CA . VAL A 1 588 ? 9.081 1.256 -24.508 1.00 91.00 588 VAL A CA 1
ATOM 4595 C C . VAL A 1 588 ? 8.922 0.474 -23.208 1.00 91.00 588 VAL A C 1
ATOM 4597 O O . VAL A 1 588 ? 7.927 -0.221 -23.014 1.00 91.00 588 VAL A O 1
ATOM 4600 N N . ALA A 1 589 ? 9.876 0.635 -22.294 1.00 91.19 589 ALA A N 1
ATOM 4601 C CA . ALA A 1 589 ? 9.816 0.093 -20.943 1.00 91.19 589 ALA A CA 1
ATOM 4602 C C . ALA A 1 589 ? 10.097 1.192 -19.913 1.00 91.19 589 ALA A C 1
ATOM 4604 O O . ALA A 1 589 ? 11.112 1.883 -19.993 1.00 91.19 589 ALA A O 1
ATOM 4605 N N . LEU A 1 590 ? 9.200 1.352 -18.941 1.00 90.00 590 LEU A N 1
ATOM 4606 C CA . LEU A 1 590 ? 9.292 2.371 -17.896 1.00 90.00 590 LEU A CA 1
ATOM 4607 C C . LEU A 1 590 ? 9.718 1.731 -16.565 1.00 90.00 590 LEU A C 1
ATOM 4609 O O . LEU A 1 590 ? 8.900 1.197 -15.814 1.00 90.00 590 LEU A O 1
ATOM 4613 N N . ILE A 1 591 ? 11.019 1.795 -16.263 1.00 88.56 591 ILE A N 1
ATOM 4614 C CA . ILE A 1 591 ? 11.645 1.171 -15.083 1.00 88.56 591 ILE A CA 1
ATOM 4615 C C . ILE A 1 591 ? 12.081 2.262 -14.091 1.00 88.56 591 ILE A C 1
ATOM 4617 O O . ILE A 1 591 ? 13.236 2.672 -14.038 1.00 88.56 591 ILE A O 1
ATOM 4621 N N . VAL A 1 592 ? 11.133 2.776 -13.305 1.00 82.38 592 VAL A N 1
ATOM 4622 C CA . VAL A 1 592 ? 11.349 3.908 -12.377 1.00 82.38 592 VAL A CA 1
ATOM 4623 C C . VAL A 1 592 ? 11.441 3.443 -10.918 1.00 82.38 592 VAL A C 1
ATOM 4625 O O . VAL A 1 592 ? 10.479 2.896 -10.393 1.00 82.38 592 VAL A O 1
ATOM 4628 N N . ARG A 1 593 ? 12.537 3.716 -10.196 1.00 81.12 593 ARG A N 1
ATOM 4629 C CA . ARG A 1 593 ? 12.720 3.258 -8.791 1.00 81.12 593 ARG A CA 1
ATOM 4630 C C . ARG A 1 593 ? 12.474 1.744 -8.622 1.00 81.12 593 ARG A C 1
ATOM 4632 O O . ARG A 1 593 ? 11.810 1.317 -7.681 1.00 81.12 593 ARG A O 1
ATOM 4639 N N . ALA A 1 594 ? 12.924 0.950 -9.591 1.00 82.75 594 ALA A N 1
ATOM 4640 C CA . ALA A 1 594 ? 12.811 -0.501 -9.547 1.00 82.75 594 ALA A CA 1
AT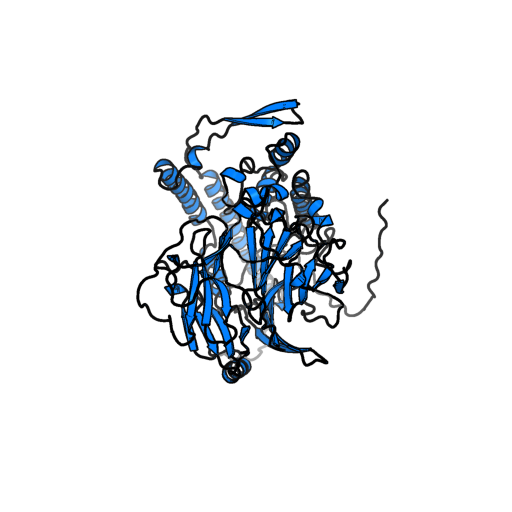OM 4641 C C . ALA A 1 594 ? 14.005 -1.113 -8.815 1.00 82.75 594 ALA A C 1
ATOM 4643 O O . ALA A 1 594 ? 15.108 -0.573 -8.841 1.00 82.75 594 ALA A O 1
ATOM 4644 N N . MET A 1 595 ? 13.788 -2.287 -8.239 1.00 84.94 595 MET A N 1
ATOM 4645 C CA . MET A 1 595 ? 14.858 -3.136 -7.740 1.00 84.94 595 MET A CA 1
ATOM 4646 C C . MET A 1 595 ? 15.390 -3.958 -8.915 1.00 84.94 595 MET A C 1
ATOM 4648 O O . MET A 1 595 ? 14.728 -4.902 -9.347 1.00 84.94 595 MET A O 1
ATOM 4652 N N . THR A 1 596 ? 16.514 -3.539 -9.495 1.00 87.75 596 THR A N 1
ATOM 4653 C CA . THR A 1 596 ? 17.089 -4.157 -10.704 1.00 87.75 596 THR A CA 1
ATOM 4654 C C . THR A 1 596 ? 18.227 -5.127 -10.417 1.00 87.75 596 THR A C 1
ATOM 4656 O O . THR A 1 596 ? 18.513 -5.962 -11.263 1.00 87.75 596 THR A O 1
ATOM 4659 N N . ASP A 1 597 ? 18.839 -5.055 -9.237 1.00 88.12 597 ASP A N 1
ATOM 4660 C CA . ASP A 1 597 ? 19.772 -6.066 -8.741 1.00 88.12 597 ASP A CA 1
ATOM 4661 C C . ASP A 1 597 ? 19.161 -6.742 -7.509 1.00 88.12 597 ASP A C 1
ATOM 4663 O O . ASP A 1 597 ? 18.842 -6.087 -6.514 1.00 88.12 597 ASP A O 1
ATOM 4667 N N . VAL A 1 598 ? 18.957 -8.055 -7.609 1.00 87.25 598 VAL A N 1
ATOM 4668 C CA . VAL A 1 598 ? 18.214 -8.859 -6.629 1.00 87.25 598 VAL A CA 1
ATOM 4669 C C . VAL A 1 598 ? 19.146 -9.744 -5.787 1.00 87.25 598 VAL A C 1
ATOM 4671 O O . VAL A 1 598 ? 18.699 -10.475 -4.910 1.00 87.25 598 VAL A O 1
ATOM 4674 N N . PHE A 1 599 ? 20.462 -9.685 -6.001 1.00 84.50 599 PHE A N 1
ATOM 4675 C CA . PHE A 1 599 ? 21.411 -10.607 -5.369 1.00 84.50 599 PHE A CA 1
ATOM 4676 C C . PHE A 1 599 ? 21.855 -10.221 -3.950 1.00 84.50 599 PHE A C 1
ATOM 4678 O O . PHE A 1 599 ? 22.640 -10.959 -3.353 1.00 84.50 599 PHE A O 1
ATOM 4685 N N . GLN A 1 600 ? 21.417 -9.074 -3.420 1.00 74.88 600 GLN A N 1
ATOM 4686 C CA . GLN A 1 600 ? 21.749 -8.593 -2.064 1.00 74.88 600 GLN A CA 1
ATOM 4687 C C . GLN A 1 600 ? 20.632 -7.713 -1.503 1.00 74.88 600 GLN A C 1
ATOM 4689 O O . GLN A 1 600 ? 20.870 -6.593 -1.042 1.00 74.88 600 GLN A O 1
ATOM 4694 N N . LEU A 1 601 ? 19.387 -8.175 -1.614 1.00 73.25 601 LEU A N 1
ATOM 4695 C CA . LEU A 1 601 ? 18.228 -7.398 -1.177 1.00 73.25 601 LEU A CA 1
ATOM 4696 C C . LEU A 1 601 ? 18.379 -6.923 0.264 1.00 73.25 601 LEU A C 1
ATOM 4698 O O . LEU A 1 601 ? 18.150 -5.753 0.555 1.00 73.25 601 LEU A O 1
ATOM 4702 N N . GLU A 1 602 ? 18.838 -7.815 1.131 1.00 65.69 602 GLU A N 1
ATOM 4703 C CA . GLU A 1 602 ? 19.080 -7.600 2.549 1.00 65.69 602 GLU A CA 1
ATOM 4704 C C . GLU A 1 602 ? 20.072 -6.474 2.864 1.00 65.69 602 GLU A C 1
ATOM 4706 O O . GLU A 1 602 ? 19.988 -5.884 3.939 1.00 65.69 602 GLU A O 1
ATOM 4711 N N . LEU A 1 603 ? 20.991 -6.163 1.942 1.00 65.69 603 LEU A N 1
ATOM 4712 C CA . LEU A 1 603 ? 21.986 -5.098 2.108 1.00 65.69 603 LEU A CA 1
ATOM 4713 C C . LEU A 1 603 ? 21.620 -3.821 1.344 1.00 65.69 603 LEU A C 1
ATOM 4715 O O . LEU A 1 603 ? 21.984 -2.727 1.769 1.00 65.69 603 LEU A O 1
ATOM 4719 N N . ARG A 1 604 ? 20.923 -3.954 0.211 1.00 70.31 604 ARG A N 1
ATOM 4720 C CA . ARG A 1 604 ? 20.671 -2.860 -0.743 1.00 70.31 604 ARG A CA 1
ATOM 4721 C C . ARG A 1 604 ? 19.294 -2.213 -0.594 1.00 70.31 604 ARG A C 1
ATOM 4723 O O . ARG A 1 604 ? 18.996 -1.241 -1.284 1.00 70.31 604 ARG A O 1
ATOM 4730 N N . SER A 1 605 ? 18.450 -2.725 0.299 1.00 65.75 605 SER A N 1
ATOM 4731 C CA . SER A 1 605 ? 17.150 -2.138 0.617 1.00 65.75 605 SER A CA 1
ATOM 4732 C C . SER A 1 605 ? 16.851 -2.238 2.108 1.00 65.75 605 SER A C 1
ATOM 4734 O O . SER A 1 605 ? 16.952 -3.311 2.699 1.00 65.75 605 SER A O 1
ATOM 4736 N N . THR A 1 606 ? 16.381 -1.140 2.703 1.00 62.16 606 THR A N 1
ATOM 4737 C CA . THR A 1 606 ? 15.949 -1.071 4.109 1.00 62.16 606 THR A CA 1
ATOM 4738 C C . THR A 1 606 ? 14.874 -2.109 4.454 1.00 62.16 606 THR A C 1
ATOM 4740 O O . THR A 1 606 ? 14.800 -2.584 5.585 1.00 62.16 606 THR A O 1
ATOM 4743 N N . LEU A 1 607 ? 14.054 -2.503 3.471 1.00 64.31 607 LEU A N 1
ATOM 4744 C CA . LEU A 1 607 ? 13.014 -3.532 3.594 1.00 64.31 607 LEU A CA 1
ATOM 4745 C C . LEU A 1 607 ? 13.325 -4.789 2.767 1.00 64.31 607 LEU A C 1
ATOM 4747 O O . LEU A 1 607 ? 12.439 -5.604 2.511 1.00 64.31 607 LEU A O 1
ATOM 4751 N N . GLY A 1 608 ? 14.566 -4.968 2.313 1.00 69.69 608 GLY A N 1
ATOM 4752 C CA . GLY A 1 608 ? 14.931 -6.060 1.412 1.00 69.69 608 GLY A CA 1
ATOM 4753 C C . GLY A 1 608 ? 14.707 -7.447 2.007 1.00 69.69 608 GLY A C 1
ATOM 4754 O O . GLY A 1 608 ? 14.183 -8.323 1.322 1.00 69.69 608 GLY A O 1
ATOM 4755 N N . ASN A 1 609 ? 14.984 -7.615 3.305 1.00 71.62 609 ASN A N 1
ATOM 4756 C CA . ASN A 1 609 ? 14.741 -8.867 4.032 1.00 71.62 609 ASN A CA 1
ATOM 4757 C C . ASN A 1 609 ? 13.285 -9.345 3.929 1.00 71.62 609 ASN A C 1
ATOM 4759 O O . ASN A 1 609 ? 13.039 -10.524 3.683 1.00 71.62 609 ASN A O 1
ATOM 4763 N N . ALA A 1 610 ? 12.316 -8.428 4.032 1.00 71.19 610 ALA A N 1
ATOM 4764 C CA . ALA A 1 610 ? 10.887 -8.745 3.939 1.00 71.19 610 ALA A CA 1
ATOM 4765 C C . ALA A 1 610 ? 10.473 -9.324 2.583 1.00 71.19 610 ALA A C 1
ATOM 4767 O O . ALA A 1 610 ? 9.431 -9.968 2.464 1.00 71.19 610 ALA A O 1
ATOM 4768 N N . ASN A 1 611 ? 11.266 -9.032 1.554 1.00 79.69 611 ASN A N 1
ATOM 4769 C CA . ASN A 1 611 ? 10.979 -9.333 0.163 1.00 79.69 611 ASN A CA 1
ATOM 4770 C C . ASN A 1 611 ? 11.661 -10.631 -0.308 1.00 79.69 611 ASN A C 1
ATOM 4772 O O . ASN A 1 611 ? 11.338 -11.129 -1.387 1.00 79.69 611 ASN A O 1
ATOM 4776 N N . ILE A 1 612 ? 12.546 -11.231 0.499 1.00 84.50 612 ILE A N 1
ATOM 4777 C CA . ILE A 1 612 ? 13.263 -12.473 0.159 1.00 84.50 612 ILE A CA 1
ATOM 4778 C C . ILE A 1 612 ? 12.286 -13.617 -0.143 1.00 84.50 612 ILE A C 1
ATOM 4780 O O . ILE A 1 612 ? 12.448 -14.322 -1.136 1.00 84.50 612 ILE A O 1
ATOM 4784 N N . ALA A 1 613 ? 11.224 -13.774 0.652 1.00 83.38 613 ALA A N 1
ATOM 4785 C CA . ALA A 1 613 ? 10.217 -14.814 0.420 1.00 83.38 613 ALA A CA 1
ATOM 4786 C C . ALA A 1 613 ? 9.489 -14.655 -0.933 1.00 83.38 613 ALA A C 1
ATOM 4788 O O . ALA A 1 613 ? 9.061 -15.644 -1.536 1.00 83.38 613 ALA A O 1
ATOM 4789 N N . GLU A 1 614 ? 9.361 -13.417 -1.419 1.00 86.44 614 GLU A N 1
ATOM 4790 C CA . GLU A 1 614 ? 8.687 -13.092 -2.675 1.00 86.44 614 GLU A CA 1
ATOM 4791 C C . GLU A 1 614 ? 9.598 -13.291 -3.891 1.00 86.44 614 GLU A C 1
ATOM 4793 O O . GLU A 1 614 ? 9.198 -13.921 -4.874 1.00 86.44 614 GLU A O 1
ATOM 4798 N N . PHE A 1 615 ? 10.824 -12.769 -3.836 1.00 88.31 615 PHE A N 1
ATOM 4799 C CA . PHE A 1 615 ? 11.729 -12.738 -4.989 1.00 88.31 615 PHE A CA 1
ATOM 4800 C C . PHE A 1 615 ? 12.735 -13.895 -5.008 1.00 88.31 615 PHE A C 1
ATOM 4802 O O . PHE A 1 615 ? 13.109 -14.354 -6.084 1.00 88.31 615 PHE A O 1
ATOM 4809 N N . GLY A 1 616 ? 13.107 -14.434 -3.850 1.00 88.56 616 GLY A N 1
ATOM 4810 C CA . GLY A 1 616 ? 14.023 -15.563 -3.712 1.00 88.56 616 GLY A CA 1
ATOM 4811 C C . GLY A 1 616 ? 15.198 -15.280 -2.777 1.00 88.56 616 GLY A C 1
ATOM 4812 O O . GLY A 1 616 ? 15.573 -14.134 -2.549 1.00 88.56 616 GLY A O 1
ATOM 4813 N N . ASP A 1 617 ? 15.780 -16.361 -2.257 1.00 88.44 617 ASP A N 1
ATOM 4814 C CA . ASP A 1 617 ? 16.903 -16.346 -1.316 1.00 88.44 617 ASP A CA 1
ATOM 4815 C C . ASP A 1 617 ? 18.192 -16.848 -1.983 1.00 88.44 617 ASP A C 1
ATOM 4817 O O . ASP A 1 617 ? 18.387 -18.051 -2.180 1.00 88.44 617 ASP A O 1
ATOM 4821 N N . VAL A 1 618 ? 19.099 -15.925 -2.302 1.00 90.50 618 VAL A N 1
ATOM 4822 C CA . VAL A 1 618 ? 20.371 -16.235 -2.976 1.00 90.50 618 VAL A CA 1
ATOM 4823 C C . VAL A 1 618 ? 21.429 -16.868 -2.067 1.00 90.50 618 VAL A C 1
ATOM 4825 O O . VAL A 1 618 ? 22.494 -17.258 -2.547 1.00 90.50 618 VAL A O 1
ATOM 4828 N N . THR A 1 619 ? 21.168 -16.997 -0.763 1.00 88.31 619 THR A N 1
ATOM 4829 C CA . THR A 1 619 ? 22.072 -17.699 0.165 1.00 88.31 619 THR A CA 1
ATOM 4830 C C . THR A 1 619 ? 22.006 -19.223 -0.012 1.00 88.31 619 THR A C 1
ATOM 4832 O O . THR A 1 619 ? 22.952 -19.956 0.335 1.00 88.31 619 THR A O 1
ATOM 4835 N N . THR A 1 620 ? 20.915 -19.701 -0.622 1.00 92.31 620 THR A N 1
ATOM 4836 C CA . THR A 1 620 ? 20.723 -21.089 -1.047 1.00 92.31 620 THR A CA 1
ATOM 4837 C C . THR A 1 620 ? 21.206 -21.299 -2.490 1.00 92.31 620 THR A C 1
ATOM 4839 O O . THR A 1 620 ? 21.005 -20.421 -3.333 1.00 92.31 620 THR A O 1
ATOM 4842 N N . PRO A 1 621 ? 21.826 -22.449 -2.822 1.00 94.19 621 PRO A N 1
ATOM 4843 C CA . PRO A 1 621 ? 22.296 -22.712 -4.183 1.00 94.19 621 PRO A CA 1
ATOM 4844 C C . PRO A 1 621 ? 21.189 -22.680 -5.249 1.00 94.19 621 PRO A C 1
ATOM 4846 O O . PRO A 1 621 ? 21.389 -22.152 -6.342 1.00 94.19 621 PRO A O 1
ATOM 4849 N N . GLU A 1 622 ? 20.011 -23.218 -4.932 1.00 95.38 622 GLU A N 1
ATOM 4850 C CA . GLU A 1 622 ? 18.844 -23.232 -5.817 1.00 95.38 622 GLU A CA 1
ATOM 4851 C C . GLU A 1 622 ? 18.228 -21.839 -5.960 1.00 95.38 622 GLU A C 1
ATOM 4853 O O . GLU A 1 622 ? 17.820 -21.450 -7.056 1.00 95.38 622 GLU A O 1
ATOM 4858 N N . GLY A 1 623 ? 18.166 -21.078 -4.864 1.00 93.31 623 GLY A N 1
ATOM 4859 C CA . GLY A 1 623 ? 17.648 -19.716 -4.879 1.00 93.31 623 GLY A CA 1
ATOM 4860 C C . GLY A 1 623 ? 18.547 -18.762 -5.656 1.00 93.31 623 GLY A C 1
ATOM 4861 O O . GLY A 1 623 ? 18.029 -17.975 -6.445 1.00 93.31 623 GLY A O 1
ATOM 4862 N N . PHE A 1 624 ? 19.874 -18.904 -5.559 1.00 93.62 624 PHE A N 1
ATOM 4863 C CA . PHE A 1 624 ? 20.808 -18.190 -6.432 1.00 93.62 624 PHE A CA 1
ATOM 4864 C C . PHE A 1 624 ? 20.539 -18.490 -7.910 1.00 93.62 624 PHE A C 1
ATOM 4866 O O . PHE A 1 624 ? 20.396 -17.567 -8.710 1.00 93.62 624 PHE A O 1
ATOM 4873 N N . ASP A 1 625 ? 20.423 -19.769 -8.279 1.00 94.50 625 ASP A N 1
ATOM 4874 C CA . ASP A 1 625 ? 20.179 -20.162 -9.670 1.00 94.50 625 ASP A CA 1
ATOM 4875 C C . ASP A 1 625 ? 18.821 -19.683 -10.199 1.00 94.50 625 ASP A C 1
ATOM 4877 O O . ASP A 1 625 ? 18.689 -19.431 -11.402 1.00 94.50 625 ASP A O 1
ATOM 4881 N N . ALA A 1 626 ? 17.815 -19.583 -9.325 1.00 94.06 626 ALA A N 1
ATOM 4882 C CA . ALA A 1 626 ? 16.497 -19.062 -9.659 1.00 94.06 626 ALA A CA 1
ATOM 4883 C C . ALA A 1 626 ? 16.526 -17.542 -9.848 1.00 94.06 626 ALA A C 1
ATOM 4885 O O . ALA A 1 626 ? 16.097 -17.067 -10.894 1.00 94.06 626 ALA A O 1
ATOM 4886 N N . VAL A 1 627 ? 17.071 -16.787 -8.888 1.00 93.62 627 VAL A N 1
ATOM 4887 C CA . VAL A 1 627 ? 17.185 -15.319 -8.970 1.00 93.62 627 VAL A CA 1
ATOM 4888 C C . VAL A 1 627 ? 18.044 -14.905 -10.161 1.00 93.62 627 VAL A C 1
ATOM 4890 O O . VAL A 1 627 ? 17.652 -14.032 -10.932 1.00 93.62 627 VAL A O 1
ATOM 4893 N N . ARG A 1 628 ? 19.158 -15.604 -10.400 1.00 92.50 628 ARG A N 1
ATOM 4894 C CA . ARG A 1 628 ? 20.033 -15.355 -11.551 1.00 92.50 628 ARG A CA 1
ATOM 4895 C C . ARG A 1 628 ? 19.351 -15.522 -12.900 1.00 92.50 628 ARG A C 1
ATOM 4897 O O . ARG A 1 628 ? 19.788 -14.913 -13.869 1.00 92.50 628 ARG A O 1
ATOM 4904 N N . ALA A 1 629 ? 18.316 -16.351 -12.990 1.00 92.06 629 ALA A N 1
ATOM 4905 C CA . ALA A 1 629 ? 17.613 -16.554 -14.249 1.00 92.06 629 ALA A CA 1
ATOM 4906 C C . ALA A 1 629 ? 16.796 -15.325 -14.684 1.00 92.06 629 ALA A C 1
ATOM 4908 O O . ALA A 1 629 ? 16.474 -15.216 -15.866 1.00 92.06 629 ALA A O 1
ATOM 4909 N N . TRP A 1 630 ? 16.455 -14.420 -13.758 1.00 91.75 630 TRP A N 1
ATOM 4910 C CA . TRP A 1 630 ? 15.529 -13.323 -14.040 1.00 91.75 630 TRP A CA 1
ATOM 4911 C C . TRP A 1 630 ? 15.944 -11.943 -13.520 1.00 91.75 630 TRP A C 1
ATOM 4913 O O . TRP A 1 630 ? 15.369 -10.962 -13.989 1.00 91.75 630 TRP A O 1
ATOM 4923 N N . SER A 1 631 ? 16.900 -11.839 -12.584 1.00 93.00 631 SER A N 1
ATOM 4924 C CA . SER A 1 631 ? 17.426 -10.549 -12.103 1.00 93.00 631 SER A CA 1
ATOM 4925 C C . SER A 1 631 ? 17.749 -9.633 -13.295 1.00 93.00 631 SER A C 1
ATOM 4927 O O . SER A 1 631 ? 18.444 -10.079 -14.211 1.00 93.00 631 SER A O 1
ATOM 4929 N N . PRO A 1 632 ? 17.231 -8.388 -13.334 1.00 92.19 632 PRO A N 1
ATOM 4930 C CA . PRO A 1 632 ? 17.463 -7.499 -14.472 1.00 92.19 632 PRO A CA 1
ATOM 4931 C C . PRO A 1 632 ? 18.942 -7.164 -14.739 1.00 92.19 632 PRO A C 1
ATOM 4933 O O . PRO A 1 632 ? 19.312 -7.001 -15.903 1.00 92.19 632 PRO A O 1
ATOM 4936 N N . LEU A 1 633 ? 19.760 -7.042 -13.685 1.00 87.19 633 LEU A N 1
ATOM 4937 C CA . LEU A 1 633 ? 21.215 -6.824 -13.739 1.00 87.19 633 LEU A CA 1
ATOM 4938 C C . LEU A 1 633 ? 22.009 -8.104 -13.456 1.00 87.19 633 LEU A C 1
ATOM 4940 O O . LEU A 1 633 ? 21.527 -8.932 -12.639 1.00 87.19 633 LEU A O 1
#

Organism: NCBI:txid1280837

Solvent-accessible surface area (backbone atoms only — not comparable to full-atom values): 37494 Å² total; per-residue (Å²): 136,85,85,84,83,79,92,84,79,84,90,79,85,89,78,92,74,90,72,83,88,79,93,74,92,77,91,80,89,81,90,84,87,86,86,84,90,81,93,72,94,73,79,92,72,92,70,93,69,64,71,67,60,58,53,51,53,51,50,52,52,52,50,53,50,51,50,54,50,51,50,54,50,53,53,45,56,52,49,53,52,52,53,67,74,63,72,76,80,78,88,76,82,73,52,98,39,76,48,77,40,48,24,56,90,74,72,40,78,48,75,47,77,42,39,56,60,76,70,77,51,62,82,83,38,66,68,51,46,46,51,52,52,55,55,48,49,55,50,49,61,54,58,71,69,47,79,62,53,67,58,51,51,50,51,51,53,51,50,56,53,43,62,44,79,40,80,53,33,61,47,63,27,82,75,80,47,82,50,31,35,37,33,32,39,24,49,53,91,43,76,53,40,35,29,31,41,16,47,57,66,42,42,56,50,23,45,75,55,72,47,80,52,80,43,58,47,80,30,39,36,33,43,74,67,32,98,84,35,73,27,42,78,78,47,76,50,66,42,62,67,64,53,38,45,33,36,30,39,31,53,99,59,96,66,63,50,81,46,75,41,45,67,87,60,65,41,77,65,99,71,84,80,86,81,86,88,79,78,94,77,69,69,57,46,63,51,75,61,89,96,60,64,76,93,71,42,38,48,54,44,53,25,82,33,49,43,95,58,16,84,68,33,51,75,50,78,49,67,26,81,85,58,37,41,40,36,42,37,37,27,59,41,76,79,62,48,24,26,29,29,36,37,34,57,60,58,95,52,75,86,34,70,79,41,48,36,35,35,47,31,60,46,65,79,27,25,70,45,84,70,47,45,59,90,58,35,40,32,27,41,23,36,67,99,22,64,64,28,25,33,28,36,30,71,64,61,69,92,68,45,43,68,64,86,37,56,68,74,37,70,48,70,51,68,73,46,77,75,26,71,59,43,95,82,51,51,89,56,96,59,59,84,79,87,67,87,86,67,69,95,64,79,63,44,82,69,47,80,32,62,34,96,87,46,57,43,34,28,42,28,30,35,40,94,56,42,56,57,37,34,33,40,37,37,54,69,88,83,51,74,49,76,45,81,55,51,80,47,66,47,68,97,60,61,49,83,82,53,88,88,82,91,74,82,92,86,81,68,69,78,75,89,82,82,84,77,88,57,52,42,61,66,72,20,51,71,42,20,69,60,23,31,18,77,34,31,65,53,45,44,54,54,50,52,52,49,56,51,46,36,37,77,44,64,43,45,48,68,42,68,34,75,47,73,46,64,54,73,40,8,25,45,49,44,27,36,65,78,69,49,64,88,55,43,62,51,44,75,50,68,68,87,38,67,42,64,65,85,48,33,66,79,77,34,101,63,20,63,32,42,29,71,50,59,27,46,46,92,40,29,60,21,27,56,38,37,67,73,46,40,55,97

Foldseek 3Di:
DDDDDDDDDDDDDDDDDDDDDDDDDDDDDDDDDDDDDDDDDDDPDDDDDDPVVVVVVVVVVVVVVVVVVVVVVVVVVVLVVVLVVPQDADDAAFDFDKDWFFAPVVNGIDIDGDRPVCCLDDPPDPSNVVNVVRVVVSVVVSVVSDPCPVVVVVLVLLLQQFKDKAPWFWADAPVPDAIWIKIWIAHRVDPDTWIFIAGPVQLVVCLVVQVPDPHHDTADDCCQVDPNSQKDWDDWDAANRRFKIWTWIDHPDPDTDIDMDGSVNGDPDDDDDDDDDDDCPADWDWADDPPDDCVPTATQDQLVQAPPLSRQWDWDWDAASVRFKIKIWTHSFPLQFFIWIKMFTPPPDDRHNQGWIATAHSTGHGHWAFPHQDPQKTWTWICVVAQLTFIWIFGNDCVRTDGDSHSNVRHDHTDTHTPFDHDQPDFPPDDGPPPDDPDPPADWDWPDWYYDPPFQKIKTWIDDPLAGIWIWMWGHPVVDIDIDTSHGIDRPPGDSVVDDDDDDPDDADDADDDDDDPFQRQRNGDVSVVCQFALNVVVRLVVVLVVLVNCCVNVNDHQLRAEQEDPEVSLQSLLLNVVVHDPRSHNYYDNPPYQQALQCLVVSDPSSSSCCRGQHDSNDNSSVVSNVNRRSD

InterPro domains:
  IPR001375 Peptidase S9, prolyl oligopeptidase, catalytic domain [PF00326] (521-632)
  IPR002470 Peptidase S9A, prolyl oligopeptidase [PR00862] (508-532)
  IPR002470 Peptidase S9A, prolyl oligopeptidase [PR00862] (536-555)
  IPR002470 Peptidase S9A, prolyl oligopeptidase [PR00862] (566-586)
  IPR002470 Peptidase S9A, prolyl oligopeptidase [PR00862] (623-633)
  IPR004106 Peptidase S9, N-terminal domain superfamily [SSF50993] (88-480)
  IPR023302 Peptidase S9A, N-terminal domain [PF02897] (109-253)
  IPR023302 Peptidase S9A, N-terminal domain [PF02897] (283-483)
  IPR029058 Alpha/Beta hydrolase fold [G3DSA:3.40.50.1820] (109-162)
  IPR029058 Alpha/Beta hydrolase fold [G3DSA:3.40.50.1820] (522-633)
  IPR029058 Alpha/Beta hydrolase fold [SSF53474] (499-633)
  IPR051167 Prolyl oligopeptidase and macrocyclase [PTHR42881] (522-633)

Mean predicted aligned error: 13.86 Å

pLDDT: mean 74.64, std 21.31, range [19.48, 97.06]

Sequence (633 aa):
MPERIGDTYEKNGGRNSRKAFCSVATFAYILAGETCFITTRATIISMHLEPNIIAMQLLLTVSAFLMVLSASVANAEAQEKAVKAGLTYPKVHRVTKMWSYRSAKAKGNVTYSDPYFWLEGSSKDKSIQQFITDQSKVTEDYVQGCRNKGAIIESLTAASNYDSYGSVSLVSSNTGGSSFYIFSLSRSGNQPPVWYTASVAEFQAAKRENFATPPGEPFLDEALLSTDGSARILYTRVSPNGKIFSYLVIGAGEVGDWYFRYFDSILINKSKAFLAGGQDLGYKIRYHVWGTNSSRDITVFDSKNAGEYGSVSYYYTHVSVDGRWLIVSGYHDASNNNVAVYATLLIGQTVSENMKWISLAPSYDYSLLPAGIINDTYYVSTNRDAPNSKVAKIKLDWSKARQVKKFTELQDRSEMIDVIPERKDALIIFNGKLIRRLVPKEMVTIADVSGDQRSDTFILSFYSWNSPQKIYEFKWTKKDVQTSQVTIQHVKGSDPNDFMIEQRYATSKDVIMGISFGLRHGDKGGKWHDTAKGLKKQKTFDDVLAILEDLVKLKITSPGNIILEGGSAGRTAVGAIINQAPSGLIGVALIVRAMTDVFQLELRSTLGNANIAEFGDVTTPEGFDAVRAWSPL

Radius of gyration: 29.91 Å; Cα contacts (8 Å, |Δi|>4): 1006; chains: 1; bounding box: 70×70×96 Å

Nearest PDB structures (foldseek):
  5n4d-assembly2_B  TM=8.259E-01  e=1.973E-29  Galerina marginata
  7zb2-assembly7_GGG  TM=8.353E-01  e=1.876E-28  Omphalotus olearius
  7zb2-assembly6_FFF  TM=8.458E-01  e=8.132E-28  Omphalotus olearius
  5n4d-assembly1_A  TM=8.211E-01  e=2.707E-28  Galerina marginata
  7zb2-assembly5_EEE  TM=8.378E-01  e=4.125E-27  Omphalotus olearius